Protein AF-A0A931S0C0-F1 (afdb_monomer)

Structure (mmCIF, N/CA/C/O backbone):
data_AF-A0A931S0C0-F1
#
_entry.id   AF-A0A931S0C0-F1
#
loop_
_atom_site.group_PDB
_atom_site.id
_atom_site.type_symbol
_atom_site.label_atom_id
_atom_site.label_alt_id
_atom_site.label_comp_id
_atom_site.label_asym_id
_atom_site.label_entity_id
_atom_site.label_seq_id
_atom_site.pdbx_PDB_ins_code
_atom_site.Cartn_x
_atom_site.Cartn_y
_atom_site.Cartn_z
_atom_site.occupancy
_atom_site.B_iso_or_equiv
_atom_site.auth_seq_id
_atom_site.auth_comp_id
_atom_site.auth_asym_id
_atom_site.auth_atom_id
_atom_site.pdbx_PDB_model_num
ATOM 1 N N . MET A 1 1 ? 33.639 -24.887 36.359 1.00 35.62 1 MET A N 1
ATOM 2 C CA . MET A 1 1 ? 33.807 -24.209 35.054 1.00 35.62 1 MET A CA 1
ATOM 3 C C . MET A 1 1 ? 32.539 -24.428 34.249 1.00 35.62 1 MET A C 1
ATOM 5 O O . MET A 1 1 ? 32.405 -25.437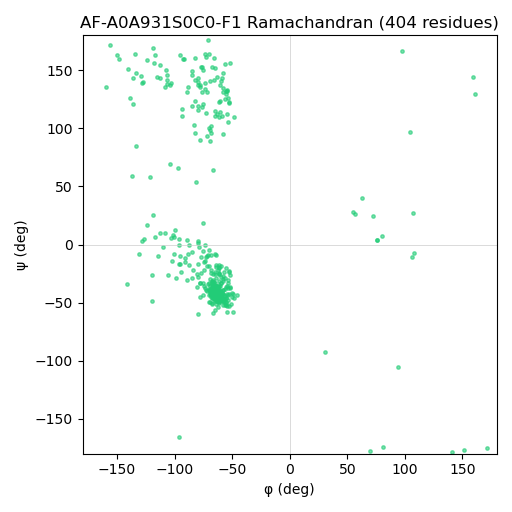 33.571 1.00 35.62 1 MET A O 1
ATOM 9 N N . THR A 1 2 ? 31.575 -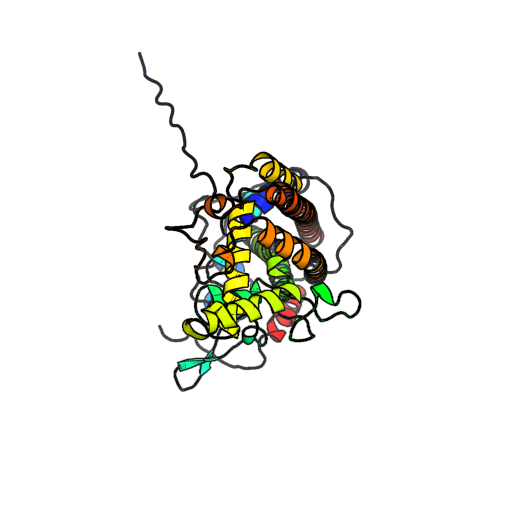23.529 34.414 1.00 29.53 2 THR A N 1
ATOM 10 C CA . THR A 1 2 ? 30.246 -23.613 33.800 1.00 29.53 2 THR A CA 1
ATOM 11 C C . THR A 1 2 ? 30.303 -22.817 32.501 1.00 29.53 2 THR A C 1
ATOM 13 O O . THR A 1 2 ? 30.518 -21.607 32.531 1.00 29.53 2 THR A O 1
ATOM 16 N N . LYS A 1 3 ? 30.229 -23.501 31.356 1.00 28.23 3 LYS A N 1
ATOM 17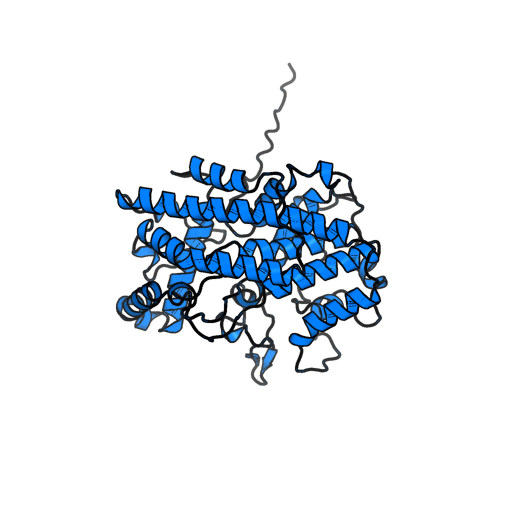 C CA . LYS A 1 3 ? 30.249 -22.856 30.040 1.00 28.23 3 LYS A CA 1
ATOM 18 C C . LYS A 1 3 ? 28.909 -22.152 29.823 1.00 28.23 3 LYS A C 1
ATOM 20 O O . LYS A 1 3 ? 27.882 -22.811 29.716 1.00 28.23 3 LYS A O 1
ATOM 25 N N . PHE A 1 4 ? 28.945 -20.824 29.770 1.00 30.34 4 PHE A N 1
ATOM 26 C CA . PHE A 1 4 ? 27.870 -19.999 29.227 1.00 30.34 4 PHE A CA 1
ATOM 27 C C . PHE A 1 4 ? 27.672 -20.377 27.755 1.00 30.34 4 PHE A C 1
ATOM 29 O O . PHE A 1 4 ? 28.566 -20.172 26.934 1.00 30.34 4 PHE A O 1
ATOM 36 N N . LEU A 1 5 ? 26.517 -20.957 27.431 1.00 26.45 5 LEU A N 1
ATOM 37 C CA . LEU A 1 5 ? 26.062 -21.094 26.056 1.00 26.45 5 LEU A CA 1
ATOM 38 C C . LEU A 1 5 ? 25.407 -19.759 25.685 1.00 26.45 5 LEU A C 1
ATOM 40 O O . LEU A 1 5 ? 24.312 -19.444 26.146 1.00 26.45 5 LEU A O 1
ATOM 44 N N . LEU A 1 6 ? 26.121 -18.938 24.918 1.00 25.45 6 LEU A N 1
ATOM 45 C CA . LEU A 1 6 ? 25.564 -17.737 24.311 1.00 25.45 6 LEU A CA 1
ATOM 46 C C . LEU A 1 6 ? 24.586 -18.207 23.222 1.00 25.45 6 LEU A C 1
ATOM 48 O O . LEU A 1 6 ? 25.008 -18.629 22.147 1.00 25.45 6 LEU A O 1
ATOM 52 N N . ILE A 1 7 ? 23.286 -18.200 23.519 1.00 26.19 7 ILE A N 1
ATOM 53 C CA . ILE A 1 7 ? 22.248 -18.364 22.500 1.00 26.19 7 ILE A CA 1
ATOM 54 C C . ILE A 1 7 ? 22.234 -17.060 21.701 1.00 26.19 7 ILE A C 1
ATOM 56 O O . ILE A 1 7 ? 21.612 -16.074 22.088 1.00 26.19 7 ILE A O 1
ATOM 60 N N . LEU A 1 8 ? 22.991 -17.040 20.607 1.00 23.94 8 LEU A N 1
ATOM 61 C CA . LEU A 1 8 ? 22.826 -16.060 19.544 1.00 23.94 8 LEU A CA 1
ATOM 62 C C . LEU A 1 8 ? 21.496 -16.386 18.858 1.00 23.94 8 LEU A C 1
ATOM 64 O O . LEU A 1 8 ? 21.416 -17.305 18.044 1.00 23.94 8 LEU A O 1
ATOM 68 N N . LEU A 1 9 ? 20.445 -15.660 19.241 1.00 25.17 9 LEU A N 1
ATOM 69 C CA . LEU A 1 9 ? 19.211 -15.546 18.469 1.00 25.17 9 LEU A CA 1
ATOM 70 C C . LEU A 1 9 ? 19.584 -14.985 17.092 1.00 25.17 9 LEU A C 1
ATOM 72 O O . LEU A 1 9 ? 19.753 -13.779 16.916 1.00 25.17 9 LEU A O 1
ATOM 76 N N . LEU A 1 10 ? 19.781 -15.880 16.128 1.00 23.34 10 LEU A N 1
ATOM 77 C CA . LEU A 1 10 ? 19.799 -15.536 14.717 1.00 23.34 10 LEU A CA 1
ATOM 78 C C . LEU A 1 10 ? 18.370 -15.130 14.356 1.00 23.34 10 LEU A C 1
ATOM 80 O O . LEU A 1 10 ? 17.521 -15.982 14.111 1.00 23.34 10 LEU A O 1
ATOM 84 N N . PHE A 1 11 ? 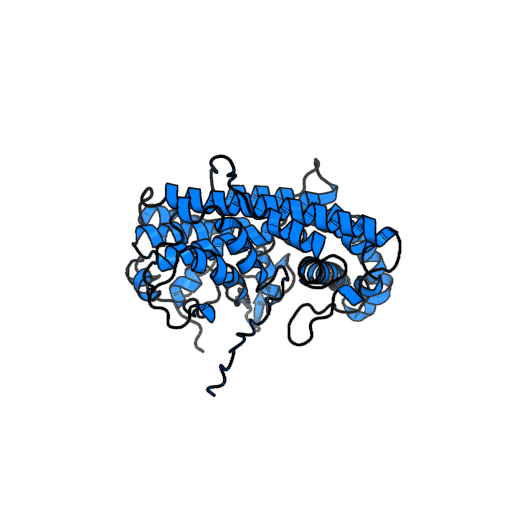18.097 -13.826 14.374 1.00 25.44 11 PHE A N 1
ATOM 85 C CA . PHE A 1 11 ? 16.951 -13.281 13.657 1.00 25.44 11 PHE A CA 1
ATOM 86 C C . PHE A 1 11 ? 17.060 -13.737 12.192 1.00 25.44 11 PHE A C 1
ATOM 88 O O . PHE A 1 11 ? 18.146 -13.596 11.612 1.00 25.44 11 PHE A O 1
ATOM 95 N N . PRO A 1 12 ? 15.997 -14.265 11.561 1.00 26.48 12 PRO A N 1
ATOM 96 C CA . PRO A 1 12 ? 15.946 -14.244 10.111 1.00 26.48 12 PRO A CA 1
ATOM 97 C C . PRO A 1 12 ? 15.969 -12.762 9.733 1.00 26.48 12 PRO A C 1
ATOM 99 O O . PRO A 1 12 ? 15.077 -11.995 10.085 1.00 26.48 12 PRO A O 1
ATOM 102 N N . PHE A 1 13 ? 17.084 -12.326 9.156 1.00 27.44 13 PHE A N 1
ATOM 103 C CA . PHE A 1 13 ? 17.272 -10.953 8.718 1.00 27.44 13 PHE A CA 1
ATOM 104 C C . PHE A 1 13 ? 16.175 -10.645 7.697 1.00 27.44 13 PHE A C 1
ATOM 106 O O . PHE A 1 13 ? 16.174 -11.225 6.615 1.00 27.44 13 PHE A O 1
ATOM 113 N N . SER A 1 14 ? 15.237 -9.781 8.082 1.00 28.62 14 SER A N 1
ATOM 114 C CA . SER A 1 14 ? 14.117 -9.327 7.265 1.00 28.62 14 SER A CA 1
ATOM 115 C C . SER A 1 14 ? 14.650 -8.772 5.946 1.00 28.62 14 SER A C 1
ATOM 117 O O . SER A 1 14 ? 15.389 -7.783 5.923 1.00 28.62 14 SER A O 1
ATOM 119 N N . LEU A 1 15 ? 14.330 -9.492 4.872 1.00 28.77 15 LEU A N 1
ATOM 120 C CA . LEU A 1 15 ? 14.613 -9.141 3.491 1.00 28.77 15 LEU A CA 1
ATOM 121 C C . LEU A 1 15 ? 13.807 -7.890 3.205 1.00 28.77 15 LEU A C 1
ATOM 123 O O . LEU A 1 15 ? 12.586 -7.940 3.213 1.00 28.77 15 LEU A O 1
ATOM 127 N N . PHE A 1 16 ? 14.463 -6.757 3.028 1.00 31.17 16 PHE A N 1
ATOM 128 C CA . PHE A 1 16 ? 13.715 -5.611 2.572 1.00 31.17 16 PHE A CA 1
ATOM 129 C C . PHE A 1 16 ? 13.381 -5.922 1.083 1.00 31.17 16 PHE A C 1
ATOM 131 O O . PHE A 1 16 ? 14.263 -6.319 0.310 1.00 31.17 16 PHE A O 1
ATOM 138 N N . ALA A 1 17 ? 12.126 -5.758 0.687 1.00 35.88 17 ALA A N 1
ATOM 139 C CA . ALA A 1 17 ? 11.567 -5.635 -0.671 1.00 35.88 17 ALA A CA 1
ATOM 140 C C . ALA A 1 17 ? 10.225 -4.960 -0.459 1.00 35.88 17 ALA A C 1
ATOM 142 O O . ALA A 1 17 ? 9.589 -5.313 0.520 1.00 35.88 17 ALA A O 1
ATOM 143 N N . TRP A 1 18 ? 9.836 -3.957 -1.261 1.00 52.44 18 TRP A N 1
ATOM 144 C CA . TRP A 1 18 ? 8.561 -3.221 -1.119 1.00 52.44 18 TRP A CA 1
ATOM 145 C C . TRP A 1 18 ? 7.392 -4.178 -1.430 1.00 52.44 18 TRP A C 1
ATOM 147 O O . TRP A 1 18 ? 6.730 -4.087 -2.449 1.00 52.44 18 TRP A O 1
ATOM 157 N N . ASN A 1 19 ? 7.291 -5.177 -0.574 1.00 54.50 19 ASN A N 1
ATOM 158 C CA . ASN A 1 19 ? 6.611 -6.452 -0.538 1.00 54.50 19 ASN A CA 1
ATOM 159 C C . ASN A 1 19 ? 6.463 -6.783 0.964 1.00 54.50 19 ASN A C 1
ATOM 161 O O . ASN A 1 19 ? 7.042 -6.095 1.813 1.00 54.50 19 ASN A O 1
ATOM 165 N N . GLY A 1 20 ? 5.717 -7.835 1.304 1.00 48.81 20 GLY A N 1
ATOM 166 C CA . GLY A 1 20 ? 5.918 -8.644 2.517 1.00 48.81 20 GLY A CA 1
ATOM 167 C C . GLY A 1 20 ? 6.485 -7.933 3.756 1.00 48.81 20 GLY A C 1
ATOM 168 O O . GLY A 1 20 ? 5.789 -7.387 4.615 1.00 48.81 20 GLY A O 1
ATOM 169 N N . SER A 1 21 ? 7.808 -7.993 3.856 1.00 50.16 21 SER A N 1
ATOM 170 C CA . SER A 1 21 ? 8.606 -7.565 5.001 1.00 50.16 21 SER A CA 1
ATOM 171 C C . SER A 1 21 ? 8.851 -6.050 5.098 1.00 50.16 21 SER A C 1
ATOM 173 O O . SER A 1 21 ? 9.171 -5.572 6.191 1.00 50.16 21 SER A O 1
ATOM 175 N N . ASP A 1 22 ? 8.656 -5.265 4.031 1.00 65.75 22 ASP A N 1
ATOM 176 C CA . ASP A 1 22 ? 8.859 -3.804 4.058 1.00 65.75 22 ASP A CA 1
ATOM 177 C C . ASP A 1 22 ? 7.691 -3.049 4.663 1.00 65.75 22 ASP A C 1
ATOM 179 O O . ASP A 1 22 ? 7.919 -2.080 5.390 1.00 65.75 22 ASP A O 1
ATOM 183 N N . HIS A 1 23 ? 6.454 -3.491 4.426 1.00 81.50 23 HIS A N 1
ATOM 184 C CA . HIS A 1 23 ? 5.272 -2.867 5.032 1.00 81.50 23 HIS A CA 1
ATOM 185 C C . HIS A 1 23 ? 5.418 -2.797 6.561 1.00 81.50 23 HIS A C 1
ATOM 187 O O . HIS A 1 23 ? 5.125 -1.769 7.192 1.00 81.50 23 HIS A O 1
ATOM 193 N N . GLN A 1 24 ? 6.009 -3.848 7.140 1.00 84.25 24 GLN A N 1
ATOM 194 C CA . GLN A 1 24 ? 6.306 -3.939 8.564 1.00 84.25 24 GLN A CA 1
ATOM 195 C C . GLN A 1 24 ? 7.367 -2.936 9.025 1.00 84.25 24 GLN A C 1
ATOM 197 O O . GLN A 1 24 ? 7.191 -2.243 10.038 1.00 84.25 24 GLN A O 1
ATOM 202 N N . LEU A 1 25 ? 8.467 -2.823 8.280 1.00 85.06 25 LEU A N 1
ATOM 203 C CA . LEU A 1 25 ? 9.576 -1.928 8.610 1.00 85.06 25 LEU A CA 1
ATOM 204 C C . LEU A 1 25 ? 9.195 -0.459 8.421 1.00 85.06 25 LEU A C 1
ATOM 206 O O . LEU A 1 25 ? 9.535 0.371 9.270 1.00 85.06 25 LEU A O 1
ATOM 210 N N . ILE A 1 26 ? 8.425 -0.150 7.375 1.00 89.69 26 ILE A N 1
ATOM 211 C CA . ILE A 1 26 ? 7.898 1.187 7.108 1.00 89.69 26 ILE A CA 1
ATOM 212 C C . ILE A 1 26 ? 7.088 1.680 8.309 1.00 89.69 26 ILE A C 1
ATOM 214 O O . ILE A 1 26 ? 7.378 2.753 8.847 1.00 89.69 26 ILE A O 1
ATOM 218 N N . GLY A 1 27 ? 6.131 0.876 8.787 1.00 90.94 27 GLY A N 1
ATOM 219 C CA . GLY A 1 27 ? 5.322 1.247 9.947 1.00 90.94 27 GLY A CA 1
ATOM 220 C C . GLY A 1 27 ? 6.128 1.402 11.226 1.00 90.94 27 GLY A C 1
ATOM 221 O O . GLY A 1 27 ? 5.924 2.362 11.971 1.00 90.94 27 GLY A O 1
ATOM 222 N N . LYS A 1 28 ? 7.101 0.517 11.453 1.00 92.38 28 LYS A N 1
ATOM 223 C CA . LYS A 1 28 ? 7.958 0.588 12.637 1.00 92.38 28 LYS A CA 1
ATOM 224 C C . LYS A 1 28 ? 8.783 1.877 12.666 1.00 92.38 28 LYS A C 1
ATOM 226 O O . LYS A 1 28 ? 8.699 2.627 13.636 1.00 92.38 28 LYS A O 1
ATOM 231 N N . HIS A 1 29 ? 9.535 2.176 11.604 1.00 94.00 29 HIS A N 1
ATOM 232 C CA . HIS A 1 29 ? 10.368 3.385 11.545 1.00 94.00 29 HIS A CA 1
ATOM 233 C C . HIS A 1 29 ? 9.533 4.672 11.553 1.00 94.00 29 HIS A C 1
ATOM 235 O O . HIS A 1 29 ? 9.901 5.646 12.212 1.00 94.00 29 HIS A O 1
ATOM 241 N N . ALA A 1 30 ? 8.380 4.682 10.879 1.00 95.25 30 ALA A N 1
ATOM 242 C CA . ALA A 1 30 ? 7.508 5.851 10.847 1.00 95.25 30 ALA A CA 1
ATOM 243 C C . ALA A 1 30 ? 6.960 6.238 12.231 1.00 95.25 30 ALA A C 1
ATOM 245 O O . ALA A 1 30 ? 6.787 7.432 12.511 1.00 95.25 30 ALA A O 1
ATOM 246 N N . LEU A 1 31 ? 6.673 5.242 13.079 1.00 96.50 31 LEU A N 1
ATOM 247 C CA . LEU A 1 31 ? 5.912 5.417 14.318 1.00 96.50 31 LEU A CA 1
ATOM 248 C C . LEU A 1 31 ? 6.752 5.352 15.595 1.00 96.50 31 LEU A C 1
ATOM 250 O O . LEU A 1 31 ? 6.366 5.985 16.581 1.00 96.50 31 LEU A O 1
ATOM 254 N N . GLU A 1 32 ? 7.896 4.660 15.604 1.00 95.50 32 GLU A N 1
ATOM 255 C CA . GLU A 1 32 ? 8.750 4.558 16.799 1.00 95.50 32 GLU A CA 1
ATOM 256 C C . GLU A 1 32 ? 9.104 5.941 17.393 1.00 95.50 32 GLU A C 1
ATOM 258 O O . GLU A 1 32 ? 8.940 6.120 18.605 1.00 95.50 32 GLU A O 1
ATOM 263 N N . PRO A 1 33 ? 9.455 6.980 16.597 1.00 95.75 33 PRO A N 1
ATOM 264 C CA . PRO A 1 33 ? 9.778 8.307 17.133 1.00 95.75 33 PRO A CA 1
ATOM 265 C C . PRO A 1 33 ? 8.619 9.036 17.833 1.00 95.75 33 PRO A C 1
ATOM 267 O O . PRO A 1 33 ? 8.864 9.999 18.569 1.00 95.75 33 PRO A O 1
ATOM 270 N N . VAL A 1 34 ? 7.369 8.618 17.594 1.00 95.19 34 VAL A N 1
ATOM 271 C CA . VAL A 1 34 ? 6.144 9.208 18.169 1.00 95.19 34 VAL A CA 1
ATOM 272 C C . VAL A 1 34 ? 5.363 8.235 19.058 1.00 95.19 34 VAL A C 1
ATOM 274 O O . VAL A 1 34 ? 4.287 8.579 19.551 1.00 95.19 34 VAL A O 1
ATOM 277 N N . LYS A 1 35 ? 5.917 7.048 19.327 1.00 96.31 35 LYS A N 1
ATOM 278 C CA . LYS A 1 35 ? 5.293 5.979 20.118 1.00 96.31 35 LYS A CA 1
ATOM 279 C C . LYS A 1 35 ? 4.752 6.458 21.462 1.00 96.31 35 LYS A C 1
ATOM 281 O O . LYS A 1 35 ? 3.626 6.125 21.819 1.00 96.31 35 LYS A O 1
ATOM 286 N N . SER A 1 36 ? 5.521 7.259 22.201 1.00 95.38 36 SER A N 1
ATOM 287 C CA . SER A 1 36 ? 5.087 7.808 23.493 1.00 95.38 36 SER A CA 1
ATOM 288 C C . SER A 1 36 ? 3.980 8.850 23.343 1.00 95.38 36 SER A C 1
ATOM 290 O O . SER A 1 36 ? 3.041 8.857 24.133 1.00 95.38 36 SER A O 1
ATOM 292 N N . ASN A 1 37 ? 4.058 9.704 22.319 1.00 94.06 37 ASN A N 1
ATOM 293 C CA . ASN A 1 37 ? 3.099 10.790 22.090 1.00 94.06 37 ASN A CA 1
ATOM 294 C C . ASN A 1 37 ? 1.693 10.253 21.805 1.00 94.06 37 ASN A C 1
ATOM 296 O O . ASN A 1 37 ? 0.706 10.844 22.232 1.00 94.06 37 ASN A O 1
ATOM 300 N N . PHE A 1 38 ? 1.620 9.125 21.100 1.00 94.88 38 PHE A N 1
ATOM 301 C CA . PHE A 1 38 ? 0.375 8.458 20.727 1.00 94.88 38 PHE A CA 1
ATOM 302 C C . PHE A 1 38 ? 0.044 7.245 21.597 1.00 94.88 38 PHE A C 1
ATOM 304 O O . PHE A 1 38 ? -0.900 6.524 21.296 1.00 94.88 38 PHE A O 1
ATOM 311 N N . GLN A 1 39 ? 0.803 7.018 22.675 1.00 96.38 39 GLN A N 1
ATOM 312 C CA . GLN A 1 39 ? 0.613 5.888 23.592 1.00 96.38 39 GLN A CA 1
ATOM 313 C C . GLN A 1 39 ? 0.627 4.513 22.893 1.00 96.38 39 GLN A C 1
ATOM 315 O O . GLN A 1 39 ? 0.072 3.542 23.399 1.00 96.38 39 GLN A O 1
ATOM 320 N N . LEU A 1 40 ? 1.333 4.389 21.765 1.00 97.75 40 LEU A N 1
ATOM 321 C CA . LEU A 1 40 ? 1.370 3.164 20.953 1.00 97.75 40 LEU A CA 1
ATOM 322 C C . LEU A 1 40 ? 2.132 2.009 21.619 1.00 97.75 40 LEU A C 1
ATOM 324 O O . LEU A 1 40 ? 2.199 0.917 21.066 1.00 97.75 40 LEU A O 1
ATOM 328 N N . GLY A 1 41 ? 2.747 2.255 22.779 1.00 97.38 41 GLY A N 1
ATOM 329 C CA . GLY A 1 41 ? 3.402 1.243 23.605 1.00 97.38 41 GLY A CA 1
ATOM 330 C C . GLY A 1 41 ? 2.536 0.688 24.737 1.00 97.38 41 GLY A C 1
ATOM 331 O O . GLY A 1 41 ? 3.035 -0.143 25.489 1.00 97.38 41 GLY A O 1
ATOM 332 N N . ILE A 1 42 ? 1.290 1.151 24.901 1.00 97.38 42 ILE A N 1
ATOM 333 C CA . ILE A 1 42 ? 0.374 0.629 25.924 1.00 97.38 42 ILE A CA 1
ATOM 334 C C . ILE A 1 42 ? -0.332 -0.610 25.357 1.00 97.38 42 ILE A C 1
ATOM 336 O O . ILE A 1 42 ? -1.016 -0.477 24.343 1.00 97.38 42 ILE A O 1
ATOM 340 N N . PRO A 1 43 ? -0.175 -1.803 25.963 1.00 98.06 43 PRO A N 1
ATOM 341 C CA . PRO A 1 43 ? -0.783 -3.018 25.436 1.00 98.06 43 PRO A CA 1
ATOM 342 C C . PRO A 1 43 ? -2.314 -2.969 25.430 1.00 98.06 43 PRO A C 1
ATOM 344 O O . PRO A 1 43 ? -2.936 -2.463 26.365 1.00 98.06 43 PRO A O 1
ATOM 347 N N . VAL A 1 44 ? -2.904 -3.565 24.399 1.00 98.06 44 VAL A N 1
ATOM 348 C CA . VAL A 1 44 ? -4.334 -3.865 24.280 1.00 98.06 44 VAL A CA 1
ATOM 349 C C . VAL A 1 44 ? -4.541 -5.379 24.310 1.00 98.06 44 VAL A C 1
ATOM 351 O O . VAL A 1 44 ? -3.631 -6.142 23.982 1.00 98.06 44 VAL A O 1
ATOM 354 N N . GLN A 1 45 ? -5.728 -5.815 24.727 1.00 98.19 45 GLN A N 1
ATOM 355 C CA . GLN A 1 45 ? -6.094 -7.232 24.736 1.00 98.19 45 GLN A CA 1
ATOM 356 C C . GLN A 1 45 ? -6.354 -7.723 23.315 1.00 98.19 45 GLN A C 1
ATOM 358 O O . GLN A 1 45 ? -7.071 -7.062 22.566 1.00 98.19 45 GLN A O 1
ATOM 363 N N . VAL A 1 46 ? -5.801 -8.881 22.963 1.00 97.94 46 VAL A N 1
ATOM 364 C CA . VAL A 1 46 ? -6.113 -9.569 21.708 1.00 97.94 46 VAL A CA 1
ATOM 365 C C . VAL A 1 46 ? -7.489 -10.213 21.852 1.00 97.94 46 VAL A C 1
ATOM 367 O O . VAL A 1 46 ? -7.709 -11.034 22.742 1.00 97.94 46 VAL A O 1
ATOM 370 N N . THR A 1 47 ? -8.430 -9.832 20.989 1.00 96.75 47 THR A N 1
ATOM 371 C CA . THR A 1 47 ? -9.794 -10.376 20.969 1.00 96.75 47 THR A CA 1
ATOM 372 C C . THR A 1 47 ? -10.049 -11.142 19.668 1.00 96.75 47 THR A C 1
ATOM 374 O O . THR A 1 47 ? -9.560 -10.729 18.614 1.00 96.75 47 THR A O 1
ATOM 377 N N . PRO A 1 48 ? -10.816 -12.251 19.700 1.00 95.75 48 PRO A N 1
ATOM 378 C CA . PRO A 1 48 ? -11.214 -12.941 18.472 1.00 95.75 48 PRO A CA 1
ATOM 379 C C . PRO A 1 48 ? -12.122 -12.036 17.631 1.00 95.75 48 PRO A C 1
ATOM 381 O O . PRO A 1 48 ? -12.867 -11.230 18.200 1.00 95.75 48 PRO A O 1
ATOM 384 N N . LEU A 1 49 ? -12.138 -12.186 16.303 1.00 95.31 49 LEU A N 1
ATOM 385 C CA . LEU A 1 49 ? -12.989 -11.343 15.440 1.00 95.31 49 LEU A CA 1
ATOM 386 C C . LEU A 1 49 ? -14.463 -11.490 15.803 1.00 95.31 49 LEU A C 1
ATOM 388 O O . LEU A 1 49 ? -15.209 -10.514 15.789 1.00 95.31 49 LEU A O 1
ATOM 392 N N . SER A 1 50 ? -14.877 -12.682 16.238 1.00 94.44 50 SER A N 1
ATOM 393 C CA . SER A 1 50 ? -16.237 -12.924 16.734 1.00 94.44 50 SER A CA 1
ATOM 394 C C . SER A 1 50 ? -16.696 -11.964 17.847 1.00 94.44 50 SER A C 1
ATOM 396 O O . SER A 1 50 ? -17.903 -11.787 18.021 1.00 94.44 50 SER A O 1
ATOM 398 N N . ALA A 1 51 ? -15.787 -11.336 18.605 1.00 95.19 51 ALA A N 1
ATOM 399 C CA . ALA A 1 51 ? -16.132 -10.301 19.582 1.00 95.19 51 ALA A CA 1
ATOM 400 C C . ALA A 1 51 ? -16.644 -9.016 18.904 1.00 95.19 51 ALA A C 1
ATOM 402 O O . ALA A 1 51 ? -17.648 -8.450 19.344 1.00 95.19 51 ALA A O 1
ATOM 403 N N . LEU A 1 52 ? -16.021 -8.627 17.787 1.00 95.94 52 LEU A N 1
ATOM 404 C CA . LEU A 1 52 ? -16.463 -7.535 16.922 1.00 95.94 52 LEU A CA 1
ATOM 405 C C . LEU A 1 52 ? -17.751 -7.890 16.176 1.00 95.94 52 LEU A C 1
ATOM 407 O O . LEU A 1 52 ? -18.705 -7.117 16.218 1.00 95.94 52 LEU A O 1
ATOM 411 N N . LEU A 1 53 ? -17.809 -9.060 15.530 1.00 94.31 53 LEU A N 1
ATOM 412 C CA . LEU A 1 53 ? -18.938 -9.422 14.656 1.00 94.31 53 LEU A CA 1
ATOM 413 C C . LEU A 1 53 ? -20.276 -9.457 15.402 1.00 94.31 53 LEU A C 1
ATOM 415 O O . LEU A 1 53 ? -21.292 -9.020 14.873 1.00 94.31 53 LEU A O 1
ATOM 419 N N . LYS A 1 54 ? -20.277 -9.885 16.672 1.00 94.38 54 LYS A N 1
ATOM 420 C CA . LYS A 1 54 ? -21.474 -9.881 17.539 1.00 94.38 54 LYS A CA 1
ATOM 421 C C . LYS A 1 54 ? -22.056 -8.487 17.790 1.00 94.38 54 LYS A C 1
ATOM 423 O O . LYS A 1 54 ? -23.185 -8.387 18.264 1.00 94.38 54 LYS A O 1
ATOM 428 N N . LYS A 1 55 ? -21.280 -7.431 17.540 1.00 94.31 55 LYS A N 1
ATOM 429 C CA . LYS A 1 55 ? -21.669 -6.029 17.734 1.00 94.31 55 LYS A CA 1
ATOM 430 C C . LYS A 1 55 ? -22.083 -5.345 16.427 1.00 94.31 55 LYS A C 1
ATOM 432 O O . LYS A 1 55 ? -22.564 -4.215 16.473 1.00 94.31 55 LYS A O 1
ATOM 437 N N . LEU A 1 56 ? -21.896 -6.003 15.281 1.00 90.12 56 LEU A N 1
ATOM 438 C CA . LEU A 1 56 ? -22.327 -5.506 13.976 1.00 90.12 56 LEU A CA 1
ATOM 439 C C . LEU A 1 56 ? -23.819 -5.804 13.731 1.00 90.12 56 LEU A C 1
ATOM 441 O O . LEU A 1 56 ? -24.393 -6.677 14.390 1.00 90.12 56 LEU A O 1
ATOM 445 N N . PRO A 1 57 ? -24.478 -5.088 12.799 1.00 83.19 57 PRO A N 1
ATOM 446 C CA . PRO A 1 57 ? -25.862 -5.367 12.428 1.00 83.19 57 PRO A CA 1
ATOM 447 C C . PRO A 1 57 ? -26.086 -6.811 11.962 1.00 83.19 57 PRO A C 1
ATOM 449 O O . PRO A 1 57 ? -25.189 -7.471 11.432 1.00 83.19 57 PRO A O 1
ATOM 452 N N . ALA A 1 58 ? -27.329 -7.281 12.105 1.00 70.00 58 ALA A N 1
ATOM 453 C CA . ALA A 1 58 ? -27.749 -8.571 11.567 1.00 70.00 58 ALA A CA 1
ATOM 454 C C . ALA A 1 58 ? -27.473 -8.639 10.050 1.00 70.00 58 ALA A C 1
ATOM 456 O O . ALA A 1 58 ? -27.809 -7.706 9.324 1.00 70.00 58 ALA A O 1
ATOM 457 N N . GLY A 1 59 ? -26.856 -9.735 9.591 1.00 70.31 59 GLY A N 1
ATOM 458 C CA . GLY A 1 59 ? -26.433 -9.934 8.194 1.00 70.31 59 GLY A CA 1
ATOM 459 C C . GLY A 1 59 ? -24.922 -9.832 7.944 1.00 70.31 59 GLY A C 1
ATOM 460 O O . GLY A 1 59 ? -24.479 -10.223 6.874 1.00 70.31 59 GLY A O 1
ATOM 461 N N . ILE A 1 60 ? -24.130 -9.373 8.925 1.00 81.00 60 ILE A N 1
ATOM 462 C CA . ILE A 1 60 ? -22.646 -9.321 8.882 1.00 81.00 60 ILE A CA 1
ATOM 463 C C . ILE A 1 60 ? -22.040 -10.087 10.086 1.00 81.00 60 ILE A C 1
ATOM 465 O O . ILE A 1 60 ? -20.898 -9.892 10.489 1.00 81.00 60 ILE A O 1
ATOM 469 N N . GLY A 1 61 ? -22.849 -10.928 10.738 1.00 78.44 61 GLY A N 1
ATOM 470 C CA . GLY A 1 61 ? -22.554 -11.496 12.060 1.00 78.44 61 GLY A CA 1
ATOM 471 C C . GLY A 1 61 ? -21.569 -12.670 12.077 1.00 78.44 61 GLY A C 1
ATOM 472 O O . GLY A 1 61 ? -21.249 -13.167 13.157 1.00 78.44 61 GLY A O 1
ATOM 473 N N . ASP A 1 62 ? -21.098 -13.117 10.914 1.00 87.62 62 ASP A N 1
ATOM 474 C CA . ASP A 1 62 ? -20.090 -14.166 10.765 1.00 87.62 62 ASP A CA 1
ATOM 475 C C . ASP A 1 62 ? -19.020 -13.775 9.739 1.00 87.62 62 ASP A C 1
ATOM 477 O O . ASP A 1 62 ? -19.184 -12.825 8.972 1.00 87.62 62 ASP A O 1
ATOM 481 N N . ILE A 1 63 ? -17.902 -14.505 9.772 1.00 89.62 63 ILE A N 1
ATOM 482 C CA . ILE A 1 63 ? -16.689 -14.191 9.009 1.00 89.62 63 ILE A CA 1
ATOM 483 C C . ILE A 1 63 ? -16.971 -14.176 7.507 1.00 89.62 63 ILE A C 1
ATOM 485 O O . ILE A 1 63 ? -16.498 -13.280 6.816 1.00 89.62 63 ILE A O 1
ATOM 489 N N . TRP A 1 64 ? -17.778 -15.113 7.000 1.00 90.50 64 TRP A N 1
ATOM 490 C CA . TRP A 1 64 ? -18.067 -15.191 5.570 1.00 90.50 64 TRP A CA 1
ATOM 491 C C . TRP A 1 64 ? -18.831 -13.950 5.101 1.00 90.50 64 TRP A C 1
ATOM 493 O O . TRP A 1 64 ? -18.425 -13.299 4.137 1.00 90.50 64 TRP A O 1
ATOM 503 N N . HIS A 1 65 ? -19.897 -13.576 5.816 1.00 89.88 65 HIS A N 1
ATOM 504 C CA . HIS A 1 65 ? -20.674 -12.383 5.479 1.00 89.88 65 HIS A CA 1
ATOM 505 C C . HIS A 1 65 ? -19.869 -11.096 5.674 1.00 89.88 65 HIS A C 1
ATOM 507 O O . HIS A 1 65 ? -20.017 -10.166 4.886 1.00 89.88 65 HIS A O 1
ATOM 513 N N . PHE A 1 66 ? -18.995 -11.042 6.681 1.00 92.88 66 PHE A N 1
ATOM 514 C CA . PHE A 1 66 ? -18.093 -9.914 6.901 1.00 92.88 66 PHE A CA 1
ATOM 515 C C . PHE A 1 66 ? -17.080 -9.752 5.762 1.00 92.88 66 PHE A C 1
ATOM 517 O O . PHE A 1 66 ? -16.946 -8.655 5.220 1.00 92.88 66 PHE A O 1
ATOM 524 N N . SER A 1 67 ? -16.427 -10.836 5.339 1.00 93.31 67 SER A N 1
ATOM 525 C CA . SER A 1 67 ? -15.500 -10.828 4.204 1.00 93.31 67 SER A CA 1
ATOM 526 C C . SER A 1 67 ? -16.204 -10.455 2.898 1.00 93.31 67 SER A C 1
ATOM 528 O O . SER A 1 67 ? -15.737 -9.578 2.169 1.00 93.31 67 SER A O 1
ATOM 530 N N . ASN A 1 68 ? -17.380 -11.032 2.634 1.00 89.88 68 ASN A N 1
ATOM 531 C CA . ASN A 1 68 ? -18.166 -10.680 1.453 1.00 89.88 68 ASN A CA 1
ATOM 532 C C . 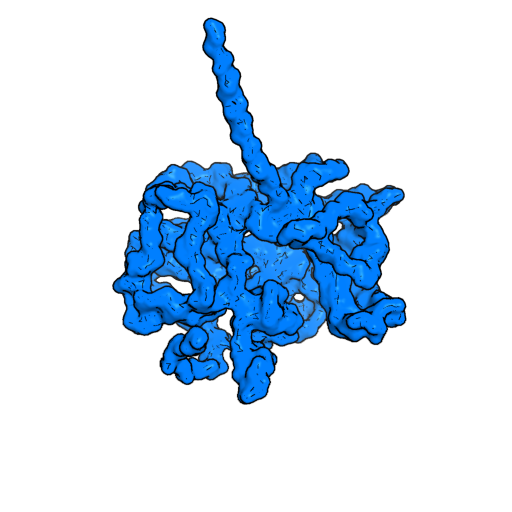ASN A 1 68 ? -18.634 -9.213 1.485 1.00 89.88 68 ASN A C 1
ATOM 534 O O . ASN A 1 68 ? -18.561 -8.533 0.464 1.00 89.88 68 ASN A O 1
ATOM 538 N N . TRP A 1 69 ? -19.053 -8.698 2.648 1.00 91.75 69 TRP A N 1
ATOM 539 C CA . TRP A 1 69 ? -19.415 -7.287 2.823 1.00 91.75 69 TRP A CA 1
ATOM 540 C C . TRP A 1 69 ? -18.240 -6.351 2.516 1.00 91.75 69 TRP A C 1
ATOM 542 O O . TRP A 1 69 ? -18.426 -5.352 1.829 1.00 91.75 69 TRP A O 1
ATOM 552 N N . LEU A 1 70 ? -17.022 -6.700 2.944 1.00 93.69 70 LEU A N 1
ATOM 553 C CA . LEU A 1 70 ? -15.801 -5.938 2.650 1.00 93.69 70 LEU A CA 1
ATOM 554 C C . LEU A 1 70 ? -15.277 -6.109 1.213 1.00 93.69 70 LEU A C 1
ATOM 556 O O . LEU A 1 70 ? -14.304 -5.442 0.836 1.00 93.69 70 LEU A O 1
ATOM 560 N N . GLY A 1 71 ? -15.881 -6.999 0.421 1.00 92.75 71 GLY A N 1
ATOM 561 C CA . GLY A 1 71 ? -15.427 -7.318 -0.929 1.00 92.75 71 GLY A CA 1
ATOM 562 C C . GLY A 1 71 ? -14.026 -7.930 -0.954 1.00 92.75 71 GLY A C 1
ATOM 563 O O . GLY A 1 71 ? -13.226 -7.542 -1.810 1.00 92.75 71 GLY A O 1
ATOM 564 N N . ILE A 1 72 ? -13.733 -8.814 0.006 1.00 94.62 72 ILE A N 1
ATOM 565 C CA . ILE A 1 72 ? -12.506 -9.620 0.097 1.00 94.62 72 ILE A CA 1
ATOM 566 C C . ILE A 1 72 ? -12.832 -11.114 -0.010 1.00 94.62 72 ILE A C 1
ATOM 568 O O . ILE A 1 72 ? -13.987 -11.510 0.162 1.00 94.62 72 ILE A O 1
ATOM 572 N N . ASP A 1 73 ? -11.825 -11.941 -0.286 1.00 93.25 73 ASP A N 1
ATOM 573 C CA . ASP A 1 73 ? -11.979 -13.386 -0.438 1.00 93.25 73 ASP A CA 1
ATOM 574 C C . ASP A 1 73 ? -12.410 -14.023 0.901 1.00 93.25 73 ASP A C 1
ATOM 576 O O . ASP A 1 73 ? -11.653 -13.990 1.877 1.00 93.25 73 ASP A O 1
ATOM 580 N N . PRO A 1 74 ? -13.621 -14.610 0.988 1.00 89.88 74 PRO A N 1
ATOM 581 C CA . PRO A 1 74 ? -14.096 -15.251 2.209 1.00 89.88 74 PRO A CA 1
ATOM 582 C C . PRO A 1 74 ? -13.374 -16.568 2.532 1.00 89.88 74 PRO A C 1
ATOM 584 O O . PRO A 1 74 ? -13.600 -17.122 3.607 1.00 89.88 74 PRO A O 1
ATOM 587 N N . GLY A 1 75 ? -12.549 -17.092 1.621 1.00 90.81 75 GLY A N 1
ATOM 588 C CA . GLY A 1 75 ? -11.691 -18.252 1.852 1.00 90.81 75 GLY A CA 1
ATOM 589 C C . GLY A 1 75 ? -10.433 -17.946 2.669 1.00 90.81 75 GLY A C 1
ATOM 590 O O . GLY A 1 75 ? -9.763 -18.883 3.100 1.00 90.81 75 GLY A O 1
ATOM 591 N N . ILE A 1 76 ? -10.118 -16.667 2.895 1.00 91.94 76 ILE A N 1
ATOM 592 C CA . ILE A 1 76 ? -8.951 -16.239 3.669 1.00 91.94 76 ILE A CA 1
ATOM 593 C C . ILE A 1 76 ? -9.304 -16.112 5.152 1.00 91.94 76 ILE A C 1
ATOM 595 O O . ILE A 1 76 ? -10.291 -15.469 5.524 1.00 91.94 76 ILE A O 1
ATOM 599 N N . ASP A 1 77 ? -8.471 -16.704 6.010 1.00 91.00 77 ASP A N 1
ATOM 600 C CA . ASP A 1 77 ? -8.594 -16.570 7.460 1.00 91.00 77 ASP A CA 1
ATOM 601 C C . ASP A 1 77 ? -8.049 -15.216 7.928 1.00 91.00 77 ASP A C 1
ATOM 603 O O . ASP A 1 77 ? -6.886 -15.060 8.291 1.00 91.00 77 ASP A O 1
ATOM 607 N N . ILE A 1 78 ? -8.927 -14.217 7.961 1.00 91.50 78 ILE A N 1
ATOM 608 C CA . ILE A 1 78 ? -8.587 -12.874 8.440 1.00 91.50 78 ILE A CA 1
ATOM 609 C C . ILE A 1 78 ? -8.313 -12.810 9.954 1.00 91.50 78 ILE A C 1
ATOM 611 O O . ILE A 1 78 ? -7.887 -11.762 10.446 1.00 91.50 78 ILE A O 1
ATOM 615 N N . GLU A 1 79 ? -8.582 -13.879 10.716 1.00 91.44 79 GLU A N 1
ATOM 616 C CA . GLU A 1 79 ? -8.215 -13.963 12.132 1.00 91.44 79 GLU A CA 1
ATOM 617 C C . GLU A 1 79 ? -6.773 -14.429 12.331 1.00 91.44 79 GLU A C 1
ATOM 619 O O . GLU A 1 79 ? -6.198 -14.097 13.373 1.00 91.44 79 GLU A O 1
ATOM 624 N N . GLU A 1 80 ? -6.175 -15.112 11.346 1.00 92.06 80 GLU A N 1
ATOM 625 C CA . GLU A 1 80 ? -4.857 -15.731 11.474 1.00 92.06 80 GLU A CA 1
ATOM 626 C C . GLU A 1 80 ? -3.822 -14.706 11.976 1.00 92.06 80 GLU A C 1
ATOM 628 O O . GLU A 1 80 ? -3.672 -13.620 11.395 1.00 92.06 80 GLU A O 1
ATOM 633 N N . PRO A 1 81 ? -3.146 -14.981 13.109 1.00 91.31 81 PRO A N 1
ATOM 634 C CA . PRO A 1 81 ? -2.141 -14.080 13.630 1.00 91.31 81 PRO A CA 1
ATOM 635 C C . PRO A 1 81 ? -0.826 -14.256 12.877 1.00 91.31 81 PRO A C 1
ATOM 637 O O . PRO A 1 81 ? -0.391 -15.373 12.598 1.00 91.31 81 PRO A O 1
ATOM 640 N N . VAL A 1 82 ? -0.119 -13.148 12.666 1.00 90.06 82 VAL A N 1
ATOM 641 C CA . VAL A 1 82 ? 1.274 -13.195 12.203 1.00 90.06 82 VAL A CA 1
ATOM 642 C C . VAL A 1 82 ? 2.150 -13.992 13.187 1.00 90.06 82 VAL A C 1
ATOM 644 O O . VAL A 1 82 ? 1.906 -13.939 14.404 1.00 90.06 82 VAL A O 1
ATOM 647 N N . PRO A 1 83 ? 3.190 -14.707 12.712 1.00 90.62 83 PRO A N 1
ATOM 648 C CA . PRO A 1 83 ? 4.003 -15.594 13.548 1.00 90.62 83 PRO A CA 1
ATOM 649 C C . PRO A 1 83 ? 4.556 -14.940 14.824 1.00 90.62 83 PRO A C 1
ATOM 651 O O . PRO A 1 83 ? 4.602 -15.570 15.879 1.00 90.62 83 PRO A O 1
ATOM 654 N N . GLU A 1 84 ? 4.933 -13.663 14.762 1.00 91.81 84 GLU A N 1
ATOM 655 C CA . GLU A 1 84 ? 5.499 -12.891 15.874 1.00 91.81 84 GLU A CA 1
ATOM 656 C C . GLU A 1 84 ? 4.499 -12.606 17.006 1.00 91.81 84 GLU A C 1
ATOM 658 O O . GLU A 1 84 ? 4.906 -12.294 18.135 1.00 91.81 84 GLU A O 1
ATOM 663 N N . LEU A 1 85 ? 3.197 -12.663 16.711 1.00 92.44 85 LEU A N 1
ATOM 664 C CA . LEU A 1 85 ? 2.113 -12.376 17.654 1.00 92.44 85 LEU A CA 1
ATOM 665 C C . LEU A 1 85 ? 1.314 -13.625 18.044 1.00 92.44 85 LEU A C 1
ATOM 667 O O . LEU A 1 85 ? 0.434 -13.542 18.904 1.00 92.44 85 LEU A O 1
ATOM 671 N N . MET A 1 86 ? 1.646 -14.786 17.475 1.00 94.19 86 MET A N 1
ATOM 672 C CA . MET A 1 86 ? 0.982 -16.049 17.771 1.00 94.19 86 MET A CA 1
ATOM 673 C C . MET A 1 86 ? 1.022 -16.370 19.275 1.00 94.19 86 MET A C 1
ATOM 675 O O . MET A 1 86 ? 2.080 -16.399 19.905 1.00 94.19 86 MET A O 1
ATOM 679 N N . GLY A 1 87 ? -0.155 -16.612 19.858 1.00 94.00 87 GLY A N 1
ATOM 680 C CA . GLY A 1 87 ? -0.312 -16.975 21.270 1.00 94.00 87 GLY A CA 1
ATOM 681 C C . GLY A 1 87 ? -0.163 -15.825 22.274 1.00 94.00 87 GLY A C 1
ATOM 682 O O . GLY A 1 87 ? -0.222 -16.076 23.478 1.00 94.00 87 GLY A O 1
ATOM 683 N N . LYS A 1 88 ? 0.019 -14.574 21.830 1.00 96.19 88 LYS A N 1
ATOM 684 C CA . LYS A 1 88 ? 0.021 -13.417 22.736 1.00 96.19 88 LYS A CA 1
ATOM 685 C C . LYS A 1 88 ? -1.405 -13.054 23.161 1.00 96.19 88 LYS A C 1
ATOM 687 O O . LYS A 1 88 ? -2.276 -12.861 22.324 1.00 96.19 88 LYS A O 1
ATOM 692 N N . GLU A 1 89 ? -1.616 -12.877 24.464 1.00 97.00 89 GLU A N 1
ATOM 693 C CA . GLU A 1 89 ? -2.886 -12.366 25.012 1.00 97.00 89 GLU A CA 1
ATOM 694 C C . GLU A 1 89 ? -2.998 -10.840 24.894 1.00 97.00 89 GLU A C 1
ATOM 696 O O . GLU A 1 89 ? -4.090 -10.291 24.785 1.00 97.00 89 GLU A O 1
ATOM 701 N N . THR A 1 90 ? -1.861 -10.140 24.896 1.00 98.12 90 THR A N 1
ATOM 702 C CA . THR A 1 90 ? -1.799 -8.683 24.739 1.00 98.12 90 THR A CA 1
ATOM 703 C C . THR A 1 90 ? -0.734 -8.290 23.730 1.00 98.12 90 THR A C 1
ATOM 705 O O . THR A 1 90 ? 0.307 -8.941 23.614 1.00 98.12 90 THR A O 1
ATOM 708 N N . VAL A 1 91 ? -0.990 -7.201 23.011 1.00 98.12 91 VAL A N 1
ATOM 709 C CA . VAL A 1 91 ? -0.090 -6.641 21.996 1.00 98.12 91 VAL A CA 1
ATOM 710 C C . VAL A 1 91 ? -0.098 -5.124 22.077 1.00 98.12 91 VAL A C 1
ATOM 712 O O . VAL A 1 91 ? -1.091 -4.520 22.478 1.00 98.12 91 VAL A O 1
ATOM 715 N N . THR A 1 92 ? 1.001 -4.479 21.710 1.00 98.38 92 THR A N 1
ATOM 716 C CA . THR A 1 92 ? 1.045 -3.015 21.626 1.00 98.38 92 THR A CA 1
ATOM 717 C C . THR A 1 92 ? 0.514 -2.525 20.272 1.00 98.38 92 THR A C 1
ATOM 719 O O . THR A 1 92 ? 0.744 -3.179 19.254 1.00 98.38 92 THR A O 1
ATOM 722 N N . PRO A 1 93 ? -0.155 -1.359 20.206 1.00 98.44 93 PRO A N 1
ATOM 723 C CA . PRO A 1 93 ? -0.596 -0.772 18.943 1.00 98.44 93 PRO A CA 1
ATOM 724 C C . PRO A 1 93 ? 0.510 -0.642 17.895 1.00 98.44 93 PRO A C 1
ATOM 726 O O . PRO A 1 93 ? 0.254 -0.868 16.720 1.00 98.44 93 PRO A O 1
ATOM 729 N N . ILE A 1 94 ? 1.746 -0.315 18.293 1.00 97.62 94 ILE A N 1
ATOM 730 C CA . ILE A 1 94 ? 2.861 -0.243 17.340 1.00 97.62 94 ILE A CA 1
ATOM 731 C C . ILE A 1 94 ? 3.234 -1.618 16.765 1.00 97.62 94 ILE A C 1
ATOM 733 O O . ILE A 1 94 ? 3.531 -1.697 15.580 1.00 97.62 94 ILE A O 1
ATOM 737 N N . GLU A 1 95 ? 3.167 -2.703 17.549 1.00 97.19 95 GLU A N 1
ATOM 738 C CA . GLU A 1 95 ? 3.357 -4.064 17.018 1.00 97.19 95 GLU A CA 1
ATOM 739 C C . GLU A 1 95 ? 2.273 -4.400 15.990 1.00 97.19 95 GLU A C 1
ATOM 741 O O . GLU A 1 95 ? 2.596 -4.910 14.924 1.00 97.19 95 GLU A O 1
ATOM 746 N N . VAL A 1 96 ? 1.011 -4.069 16.283 1.00 98.06 96 VAL A N 1
ATOM 747 C CA . VAL A 1 96 ? -0.123 -4.322 15.379 1.00 98.06 96 VAL A CA 1
ATOM 748 C C . VAL A 1 96 ? 0.012 -3.516 14.085 1.00 98.06 96 VAL A C 1
ATOM 750 O O . VAL A 1 96 ? -0.048 -4.086 13.001 1.00 98.06 96 VAL A O 1
ATOM 753 N N . LEU A 1 97 ? 0.249 -2.205 14.194 1.00 97.69 97 LEU A N 1
ATOM 754 C CA . LEU A 1 97 ? 0.382 -1.291 13.054 1.00 97.69 97 LEU A CA 1
ATOM 755 C C . LEU A 1 97 ? 1.580 -1.604 12.157 1.00 97.69 97 LEU A C 1
ATOM 757 O O . LEU A 1 97 ? 1.545 -1.287 10.971 1.00 97.69 97 LEU A O 1
ATOM 761 N N . SER A 1 98 ? 2.644 -2.178 12.718 1.00 94.88 98 SER A N 1
ATOM 762 C CA . SER A 1 98 ? 3.779 -2.663 11.941 1.00 94.88 98 SER A CA 1
ATOM 763 C C . SER A 1 98 ? 3.470 -4.024 11.323 1.00 94.88 98 SER A C 1
ATOM 765 O O . SER A 1 98 ? 3.486 -4.163 10.110 1.00 94.88 98 SER A O 1
ATOM 767 N N . LEU A 1 99 ? 3.177 -5.041 12.131 1.00 94.75 99 LEU A N 1
ATOM 768 C CA . LEU A 1 99 ? 3.207 -6.427 11.661 1.00 94.75 99 LEU A CA 1
ATOM 769 C C . LEU A 1 99 ? 2.009 -6.802 10.784 1.00 94.75 99 LEU A C 1
ATOM 771 O O . LEU A 1 99 ? 2.191 -7.569 9.846 1.00 94.75 99 LEU A O 1
ATOM 775 N N . TYR A 1 100 ? 0.827 -6.234 11.036 1.00 96.12 100 TYR A N 1
ATOM 776 C CA . TYR A 1 100 ? -0.374 -6.501 10.238 1.00 96.12 100 TYR A CA 1
ATOM 777 C C . TYR A 1 100 ? -0.540 -5.554 9.044 1.00 96.12 100 TYR A C 1
ATOM 779 O O . TYR A 1 100 ? -1.513 -5.666 8.313 1.00 96.12 100 TYR A O 1
ATOM 787 N N . ALA A 1 101 ? 0.409 -4.650 8.775 1.00 94.19 101 ALA A N 1
ATOM 788 C CA . ALA A 1 101 ? 0.383 -3.875 7.531 1.00 94.19 101 ALA A CA 1
ATOM 789 C C . ALA A 1 101 ? 0.572 -4.755 6.281 1.00 94.19 101 ALA A C 1
ATOM 791 O O . ALA A 1 101 ? 0.426 -4.258 5.172 1.00 94.19 101 ALA A O 1
ATOM 792 N N . ILE A 1 102 ? 0.900 -6.041 6.444 1.00 91.06 102 ILE A N 1
ATOM 793 C CA . ILE A 1 102 ? 1.008 -7.003 5.346 1.00 91.06 102 ILE A CA 1
ATOM 794 C C . ILE A 1 102 ? -0.291 -7.758 5.045 1.00 91.06 102 ILE A C 1
ATOM 796 O O . ILE A 1 102 ? -0.388 -8.411 4.017 1.00 91.06 102 ILE A O 1
ATOM 800 N N . ASP A 1 103 ? -1.294 -7.665 5.920 1.00 93.38 103 ASP A N 1
ATOM 801 C CA . ASP A 1 103 ? -2.544 -8.423 5.809 1.00 93.38 103 ASP A CA 1
ATOM 802 C C . ASP A 1 103 ? -3.188 -8.350 4.412 1.00 93.38 103 ASP A C 1
ATOM 804 O O . ASP A 1 103 ? -3.617 -9.386 3.924 1.00 93.38 103 ASP A O 1
ATOM 808 N N . PRO A 1 104 ? -3.258 -7.193 3.725 1.00 93.94 104 PRO A N 1
ATOM 809 C CA . PRO A 1 104 ? -3.850 -7.147 2.386 1.00 93.94 104 PRO A CA 1
ATOM 810 C C . PRO A 1 104 ? -3.157 -8.003 1.311 1.00 93.94 104 PRO A C 1
ATOM 812 O O . PRO A 1 104 ? -3.812 -8.354 0.334 1.00 93.94 104 PRO A O 1
ATOM 815 N N . ASP A 1 105 ? -1.893 -8.396 1.504 1.00 90.56 105 ASP A N 1
ATOM 816 C CA . ASP A 1 105 ? -1.144 -9.269 0.584 1.00 90.56 105 ASP A CA 1
ATOM 817 C C . ASP A 1 105 ? -1.327 -10.774 0.863 1.00 90.56 105 ASP A C 1
ATOM 819 O O . ASP A 1 105 ? -0.762 -11.607 0.150 1.00 90.56 105 ASP A O 1
ATOM 823 N N . ASP A 1 106 ? -2.108 -11.164 1.875 1.00 90.62 106 ASP A N 1
ATOM 824 C CA . ASP A 1 106 ? -2.315 -12.575 2.250 1.00 90.62 106 ASP A CA 1
ATOM 825 C C . ASP A 1 106 ? -3.208 -13.372 1.282 1.00 90.62 106 ASP A C 1
ATOM 827 O O . ASP A 1 106 ? -3.440 -14.567 1.470 1.00 90.62 106 ASP A O 1
ATOM 831 N N . GLY A 1 107 ? -3.699 -12.715 0.231 1.00 90.56 107 GLY A N 1
ATOM 832 C CA . GLY A 1 107 ? -4.609 -13.286 -0.752 1.00 90.56 107 GLY A CA 1
ATOM 833 C C . GLY A 1 107 ? -6.040 -12.772 -0.655 1.00 90.56 107 GLY A C 1
ATOM 834 O O . GLY A 1 107 ? -6.819 -13.030 -1.569 1.00 90.56 107 GLY A O 1
ATOM 835 N N . ARG A 1 108 ? -6.399 -11.990 0.372 1.00 93.75 108 ARG A N 1
ATOM 836 C CA . ARG A 1 108 ? -7.774 -11.482 0.545 1.00 93.75 108 ARG A CA 1
ATOM 837 C C . ARG A 1 108 ? -8.264 -10.579 -0.585 1.00 93.75 108 ARG A C 1
ATOM 839 O O . ARG A 1 108 ? -9.468 -10.485 -0.805 1.00 93.75 108 ARG A O 1
ATOM 846 N N . ASP A 1 109 ? -7.358 -9.937 -1.315 1.00 94.31 109 ASP A N 1
ATOM 847 C CA . ASP A 1 109 ? -7.689 -9.121 -2.486 1.00 94.31 109 ASP A CA 1
ATOM 848 C C . ASP A 1 109 ? -7.534 -9.897 -3.821 1.00 94.31 109 ASP A C 1
ATOM 850 O O . ASP A 1 109 ? -7.723 -9.327 -4.900 1.00 94.31 109 ASP A O 1
ATOM 854 N N . GLN A 1 110 ? -7.234 -11.203 -3.782 1.00 92.75 110 GLN A N 1
ATOM 855 C CA . GLN A 1 110 ? -7.074 -12.064 -4.962 1.00 92.75 110 GLN A CA 1
ATOM 856 C C . GLN A 1 110 ? -8.377 -12.777 -5.342 1.00 92.75 110 GLN A C 1
ATOM 858 O O . GLN A 1 110 ? -9.289 -12.949 -4.544 1.00 92.75 110 GLN A O 1
ATOM 863 N N . ASN A 1 111 ? -8.456 -13.223 -6.597 1.00 92.44 111 ASN A N 1
ATOM 864 C CA . ASN A 1 111 ? -9.525 -14.074 -7.126 1.00 92.44 111 ASN A CA 1
ATOM 865 C C . ASN A 1 111 ? -10.952 -13.506 -6.966 1.00 92.44 111 ASN A C 1
ATOM 867 O O . ASN A 1 111 ? -11.930 -14.249 -6.976 1.00 92.44 111 ASN A O 1
ATOM 871 N N . LEU A 1 112 ? -11.087 -12.180 -6.890 1.00 92.19 112 LEU A N 1
ATOM 872 C CA . LEU A 1 112 ? -12.361 -11.486 -6.688 1.00 92.19 112 LEU A CA 1
ATOM 873 C C . LEU A 1 112 ? -13.173 -11.333 -7.991 1.00 92.19 112 LEU A C 1
ATOM 875 O O . LEU A 1 112 ? -13.522 -10.220 -8.381 1.00 92.19 112 LEU A O 1
ATOM 879 N N . PHE A 1 113 ? -13.432 -12.420 -8.711 1.00 91.25 113 PHE A N 1
ATOM 880 C CA . PHE A 1 113 ? -14.128 -12.430 -10.006 1.00 91.25 113 PHE A CA 1
ATOM 881 C C . PHE A 1 113 ? -15.347 -13.359 -9.976 1.00 91.25 113 PHE A C 1
ATOM 883 O O . PHE A 1 113 ? -15.410 -14.289 -9.174 1.00 91.25 113 PHE A O 1
ATOM 890 N N . ASP A 1 114 ? -16.289 -13.147 -10.893 1.00 90.38 114 ASP A N 1
ATOM 891 C CA . ASP A 1 114 ? -17.415 -14.063 -11.089 1.00 90.38 114 ASP A CA 1
ATOM 892 C C . ASP A 1 114 ? -17.103 -15.058 -12.211 1.00 90.38 114 ASP A C 1
ATOM 894 O O . ASP A 1 114 ? -16.209 -14.843 -13.034 1.00 90.38 114 ASP A O 1
ATOM 898 N N . ARG A 1 115 ? -17.852 -16.159 -12.289 1.00 90.94 115 ARG A N 1
ATOM 899 C CA . ARG A 1 115 ? -17.740 -17.114 -13.398 1.00 90.94 115 ARG A CA 1
ATOM 900 C C . ARG A 1 115 ? -18.958 -17.020 -14.309 1.00 90.94 115 ARG A C 1
ATOM 902 O O . ARG A 1 115 ? -20.088 -16.962 -13.833 1.00 90.94 115 ARG A O 1
ATOM 909 N N . ASP A 1 116 ? -18.727 -17.019 -15.621 1.00 91.69 116 ASP A N 1
ATOM 910 C CA . ASP A 1 116 ? -19.806 -17.162 -16.602 1.00 91.69 116 ASP A CA 1
ATOM 911 C C . ASP A 1 116 ? -20.382 -18.594 -16.616 1.00 91.69 116 ASP A C 1
ATOM 913 O O . ASP A 1 116 ? -19.876 -19.499 -15.949 1.00 91.69 116 ASP A O 1
ATOM 917 N N . GLU A 1 117 ? -21.426 -18.832 -17.418 1.00 92.25 117 GLU A N 1
ATOM 918 C CA . GLU A 1 117 ? -22.077 -20.150 -17.558 1.00 92.25 117 GLU A CA 1
ATOM 919 C C . GLU A 1 117 ? -21.115 -21.286 -17.963 1.00 92.25 117 GLU A C 1
ATOM 921 O O . GLU A 1 117 ? -21.427 -22.463 -17.785 1.00 92.25 117 GLU A O 1
ATOM 926 N N . LYS A 1 118 ? -19.949 -20.956 -18.531 1.00 91.88 118 LYS A N 1
ATOM 927 C CA . LYS A 1 118 ? -18.922 -21.909 -18.973 1.00 91.88 118 LYS A CA 1
ATOM 928 C C . LYS A 1 118 ? -17.770 -22.029 -17.972 1.00 91.88 118 LYS A C 1
ATOM 930 O O . LYS A 1 118 ? -16.777 -22.689 -18.275 1.00 91.88 118 LYS A O 1
ATOM 935 N N . GLY A 1 119 ? -17.884 -21.401 -16.802 1.00 89.50 119 GLY A N 1
ATOM 936 C CA . GLY A 1 119 ? -16.868 -21.401 -15.753 1.00 89.50 119 GLY A CA 1
ATOM 937 C C . GLY A 1 119 ? -15.721 -20.414 -15.986 1.00 89.50 119 GLY A C 1
ATOM 938 O O . GLY A 1 119 ? -14.743 -20.436 -15.233 1.00 89.50 119 GLY A O 1
ATOM 939 N N . LYS A 1 120 ? -15.799 -19.552 -17.009 1.00 89.81 120 LYS A N 1
ATOM 940 C CA . LYS A 1 120 ? -14.729 -18.604 -17.332 1.00 89.81 120 LYS A CA 1
ATOM 941 C C . LYS A 1 120 ? -14.788 -17.384 -16.399 1.00 89.81 120 LYS A C 1
ATOM 943 O O . LYS A 1 120 ? -15.874 -16.837 -16.217 1.00 89.81 120 LYS A O 1
ATOM 948 N N . PRO A 1 121 ? -13.639 -16.905 -15.886 1.00 90.19 121 PRO A N 1
ATOM 949 C CA . PRO A 1 121 ? -13.562 -15.673 -15.107 1.00 90.19 121 PRO A CA 1
ATOM 950 C C . PRO A 1 121 ? -14.086 -14.457 -15.873 1.00 90.19 121 PRO A C 1
ATOM 952 O O . PRO A 1 121 ? -13.669 -14.193 -17.009 1.00 90.19 121 PRO A O 1
ATOM 955 N N . ILE A 1 122 ? -14.951 -13.690 -15.219 1.00 91.19 122 ILE A N 1
ATOM 956 C CA . ILE A 1 122 ? -15.426 -12.378 -15.642 1.00 91.19 122 ILE A CA 1
ATOM 957 C C . ILE A 1 122 ? -15.217 -11.384 -14.498 1.00 91.19 122 ILE A C 1
ATOM 959 O O . ILE A 1 122 ? -15.386 -11.708 -13.328 1.00 91.19 122 ILE A O 1
ATOM 963 N N . ALA A 1 123 ? -14.799 -10.167 -14.838 1.00 89.31 123 ALA A N 1
ATOM 964 C CA . ALA A 1 123 ? -14.518 -9.142 -13.841 1.00 89.31 123 ALA A CA 1
ATOM 965 C C . ALA A 1 123 ? -15.786 -8.807 -13.040 1.00 89.31 123 ALA A C 1
ATOM 967 O O . ALA A 1 123 ? -16.775 -8.376 -13.635 1.00 89.31 123 ALA A O 1
ATOM 968 N N . ARG A 1 124 ? -15.721 -8.964 -11.714 1.00 89.25 124 ARG A N 1
ATOM 969 C CA . ARG A 1 124 ? -16.768 -8.527 -10.777 1.00 89.25 124 ARG A CA 1
ATOM 970 C C . ARG A 1 124 ? -16.692 -7.015 -10.555 1.00 89.25 124 ARG A C 1
ATOM 972 O O . ARG A 1 124 ? -17.709 -6.342 -10.438 1.00 89.25 124 ARG A O 1
ATOM 979 N N . TYR A 1 125 ? -15.476 -6.465 -10.591 1.00 89.12 125 TYR A N 1
ATOM 980 C CA . TYR A 1 125 ? -15.205 -5.043 -10.388 1.00 89.12 125 TYR A CA 1
ATOM 981 C C . TYR A 1 125 ? -14.837 -4.357 -11.703 1.00 89.12 125 TYR A C 1
ATOM 983 O O . TYR A 1 125 ? -14.099 -4.893 -12.536 1.00 89.12 125 TYR A O 1
ATOM 991 N N . ALA A 1 126 ? -15.315 -3.123 -11.890 1.00 86.75 126 ALA A N 1
ATOM 992 C CA . ALA A 1 126 ? -15.191 -2.397 -13.156 1.00 86.75 126 ALA A CA 1
ATOM 993 C C . ALA A 1 126 ? -13.736 -2.210 -13.626 1.00 86.75 126 ALA A C 1
ATOM 995 O O . ALA A 1 126 ? -13.481 -2.158 -14.839 1.00 86.75 126 ALA A O 1
ATOM 996 N N . ASP A 1 127 ? -12.805 -2.104 -12.675 1.00 88.81 127 ASP A N 1
ATOM 997 C CA . ASP A 1 127 ? -11.413 -1.764 -12.942 1.00 88.81 127 ASP A CA 1
ATOM 998 C C . ASP A 1 127 ? -10.475 -2.959 -13.087 1.00 88.81 127 ASP A C 1
ATOM 1000 O O . ASP A 1 127 ? -9.434 -2.806 -13.723 1.00 88.81 127 ASP A O 1
ATOM 1004 N N . GLN A 1 128 ? -10.863 -4.156 -12.636 1.00 88.44 128 GLN A N 1
ATOM 1005 C CA . GLN A 1 128 ? -10.040 -5.373 -12.711 1.00 88.44 128 GLN A CA 1
ATOM 1006 C C . GLN A 1 128 ? -9.462 -5.633 -14.104 1.00 88.44 128 GLN A C 1
ATOM 1008 O O . GLN A 1 128 ? -8.280 -5.933 -14.262 1.00 88.44 128 GLN A O 1
ATOM 1013 N N . LYS A 1 129 ? -10.270 -5.422 -15.148 1.00 85.00 129 LYS A N 1
ATOM 1014 C CA . LYS A 1 129 ? -9.855 -5.613 -16.546 1.00 85.00 129 LYS A CA 1
ATOM 1015 C C . LYS A 1 129 ? -8.671 -4.739 -16.988 1.00 85.00 129 LYS A C 1
ATOM 1017 O O . LYS A 1 129 ? -8.057 -5.041 -18.008 1.00 85.00 129 LYS A O 1
ATOM 1022 N N . TRP A 1 130 ? -8.362 -3.652 -16.273 1.00 83.44 130 TRP A N 1
ATOM 1023 C CA . TRP A 1 130 ? -7.234 -2.758 -16.576 1.00 83.44 130 TRP A CA 1
ATOM 1024 C C . TRP A 1 130 ? -5.917 -3.189 -15.922 1.00 83.44 130 TRP A C 1
ATOM 1026 O O . TRP A 1 130 ? -4.874 -2.613 -16.237 1.00 83.44 130 TRP A O 1
ATOM 1036 N N . PHE A 1 131 ? -5.957 -4.192 -15.041 1.00 82.88 131 PHE A N 1
ATOM 1037 C CA . PHE A 1 131 ? -4.803 -4.683 -14.284 1.00 82.88 131 PHE A CA 1
ATOM 1038 C C . PHE A 1 131 ? -4.379 -6.105 -14.679 1.00 82.88 131 PHE A C 1
ATOM 1040 O O . PHE A 1 131 ? -3.482 -6.681 -14.075 1.00 82.88 131 PHE A O 1
ATOM 1047 N N . GLY A 1 132 ? -4.940 -6.635 -15.770 1.00 76.38 132 GLY A N 1
ATOM 1048 C CA . GLY A 1 132 ? -4.481 -7.873 -16.392 1.00 76.38 132 GLY A CA 1
ATOM 1049 C C . GLY A 1 132 ? -5.243 -9.102 -15.909 1.00 76.38 132 GLY A C 1
ATOM 1050 O O . GLY A 1 132 ? -6.352 -9.352 -16.381 1.00 76.38 132 GLY A O 1
ATOM 1051 N N . ALA A 1 133 ? -4.607 -9.915 -15.064 1.00 80.56 133 ALA A N 1
ATOM 1052 C CA . ALA A 1 133 ? -5.134 -11.215 -14.655 1.00 80.56 133 ALA A CA 1
ATOM 1053 C C . ALA A 1 133 ? -6.369 -11.071 -13.752 1.00 80.56 133 ALA A C 1
ATOM 1055 O O . ALA A 1 133 ? -6.409 -10.201 -12.890 1.00 80.56 133 ALA A O 1
ATOM 1056 N N . LEU A 1 134 ? -7.361 -11.947 -13.941 1.00 87.38 134 LEU A N 1
ATOM 1057 C CA . LEU A 1 134 ? -8.511 -12.063 -13.036 1.00 87.38 134 LEU A CA 1
ATOM 1058 C C . LEU A 1 134 ? -8.308 -13.147 -11.972 1.00 87.38 134 LEU A C 1
ATOM 1060 O O . LEU A 1 134 ? -8.908 -13.053 -10.914 1.00 87.38 134 LEU A O 1
ATOM 1064 N N . GLU A 1 135 ? -7.446 -14.136 -12.224 1.00 87.69 135 GLU A N 1
ATOM 1065 C CA . GLU A 1 135 ? -7.137 -15.223 -11.285 1.00 87.69 135 GLU A CA 1
ATOM 1066 C C . GLU A 1 135 ? -5.652 -15.200 -10.881 1.00 87.69 135 GLU A C 1
ATOM 1068 O O . GLU A 1 135 ? -4.793 -14.727 -11.634 1.00 87.69 135 GLU A O 1
ATOM 1073 N N . GLY A 1 136 ? -5.351 -15.767 -9.713 1.00 85.38 136 GLY A N 1
ATOM 1074 C CA . GLY A 1 136 ? -4.003 -15.931 -9.170 1.00 85.38 136 GLY A CA 1
ATOM 1075 C C . GLY A 1 136 ? -3.436 -14.673 -8.499 1.00 85.38 136 GLY A C 1
ATOM 1076 O O . GLY A 1 136 ? -4.131 -13.661 -8.398 1.00 85.38 136 GLY A O 1
ATOM 1077 N N . PRO A 1 137 ? -2.158 -14.693 -8.079 1.00 82.00 137 PRO A N 1
ATOM 1078 C CA . PRO A 1 137 ? -1.561 -13.618 -7.277 1.00 82.00 137 PRO A CA 1
ATOM 1079 C C . PRO A 1 137 ? -1.659 -12.223 -7.905 1.00 82.00 137 PRO A C 1
ATOM 1081 O O . PRO A 1 137 ? -1.933 -11.240 -7.230 1.00 82.00 137 PRO A O 1
ATOM 1084 N N . ASN A 1 138 ? -1.533 -12.127 -9.232 1.00 82.56 138 ASN A N 1
ATOM 1085 C CA . ASN A 1 138 ? -1.600 -10.846 -9.944 1.00 82.56 138 ASN A CA 1
ATOM 1086 C C . ASN A 1 138 ? -3.016 -10.241 -10.008 1.00 82.56 138 ASN A C 1
ATOM 1088 O O . ASN A 1 138 ? -3.163 -9.092 -10.425 1.00 82.56 138 ASN A O 1
ATOM 1092 N N . SER A 1 139 ? -4.057 -10.989 -9.624 1.00 87.38 139 SER A N 1
ATOM 1093 C CA . SER A 1 139 ? -5.445 -10.512 -9.667 1.00 87.38 139 SER A CA 1
ATOM 1094 C C . SER A 1 139 ? -5.766 -9.434 -8.631 1.00 87.38 139 SER A C 1
ATOM 1096 O O . SER A 1 139 ? -6.708 -8.672 -8.841 1.00 87.38 139 SER A O 1
ATOM 1098 N N . GLN A 1 140 ? -4.950 -9.292 -7.579 1.00 91.50 140 GLN A N 1
ATOM 1099 C CA . GLN A 1 140 ? -5.119 -8.249 -6.559 1.00 91.50 140 GLN A CA 1
ATOM 1100 C C . GLN A 1 140 ? -4.719 -6.847 -7.032 1.00 91.50 140 GLN A C 1
ATOM 1102 O O . GLN A 1 140 ? -5.100 -5.852 -6.424 1.00 91.50 140 GLN A O 1
ATOM 1107 N N . ALA A 1 141 ? -4.004 -6.727 -8.155 1.00 89.94 141 ALA A N 1
ATOM 1108 C CA . ALA A 1 141 ? -3.392 -5.471 -8.589 1.00 89.94 141 ALA A CA 1
ATOM 1109 C C . ALA A 1 141 ? -4.365 -4.275 -8.666 1.00 89.94 141 ALA A C 1
ATOM 1111 O O . ALA A 1 141 ? -3.952 -3.149 -8.416 1.00 89.94 141 ALA A O 1
ATOM 1112 N N . PHE A 1 142 ? -5.653 -4.483 -8.960 1.00 92.12 142 PHE A N 1
ATOM 1113 C CA . PHE A 1 142 ? -6.639 -3.391 -8.995 1.00 92.12 142 PHE A CA 1
ATOM 1114 C C . PHE A 1 142 ? -6.954 -2.776 -7.619 1.00 92.12 142 PHE A C 1
ATOM 1116 O O . PHE A 1 142 ? -7.385 -1.624 -7.568 1.00 92.12 142 PHE A O 1
ATOM 1123 N N . ARG A 1 143 ? -6.753 -3.518 -6.519 1.00 93.94 143 ARG A N 1
ATOM 1124 C CA . ARG A 1 143 ? -6.930 -3.024 -5.143 1.00 93.94 143 ARG A CA 1
ATOM 1125 C C . ARG A 1 143 ? -5.686 -2.302 -4.623 1.00 93.94 143 ARG A C 1
ATOM 1127 O O . ARG A 1 143 ? -5.835 -1.383 -3.829 1.00 93.94 143 ARG A O 1
ATOM 1134 N N . HIS A 1 144 ? -4.498 -2.673 -5.099 1.00 94.38 144 HIS A N 1
ATOM 1135 C CA . HIS A 1 144 ? -3.204 -2.172 -4.606 1.00 94.38 144 HIS A CA 1
ATOM 1136 C C . HIS A 1 144 ? -2.612 -1.045 -5.466 1.00 94.38 144 HIS A C 1
ATOM 1138 O O . HIS A 1 144 ? -1.927 -0.152 -4.976 1.00 94.38 144 HIS A O 1
ATOM 1144 N N . ILE A 1 145 ? -2.928 -1.025 -6.762 1.00 92.81 145 ILE A N 1
ATOM 1145 C CA . ILE A 1 145 ? -2.431 -0.032 -7.716 1.00 92.81 145 ILE A CA 1
ATOM 1146 C C . ILE A 1 145 ? -3.560 0.932 -8.057 1.00 92.81 145 ILE A C 1
ATOM 1148 O O . ILE A 1 145 ? -4.684 0.521 -8.339 1.00 92.81 145 ILE A O 1
ATOM 1152 N N . GLU A 1 146 ? -3.248 2.224 -8.127 1.00 94.81 146 GLU A N 1
ATOM 1153 C CA . GLU A 1 146 ? -4.191 3.222 -8.618 1.00 94.81 146 GLU A CA 1
ATOM 1154 C C . GLU A 1 146 ? -3.512 4.252 -9.514 1.00 94.81 146 GLU A C 1
ATOM 1156 O O . GLU A 1 146 ? -2.557 4.918 -9.133 1.00 94.81 146 GLU A O 1
ATOM 1161 N N . LYS A 1 147 ? -4.037 4.438 -10.721 1.00 92.38 147 LYS A N 1
ATOM 1162 C CA . LYS A 1 147 ? -3.486 5.368 -11.708 1.00 92.38 147 LYS A CA 1
ATOM 1163 C C . LYS A 1 147 ? -4.351 6.623 -11.775 1.00 92.38 147 LYS A C 1
ATOM 1165 O O . LYS A 1 147 ? -5.577 6.510 -11.818 1.00 92.38 147 LYS A O 1
ATOM 1170 N N . PRO A 1 148 ? -3.748 7.822 -11.841 1.00 93.25 148 PRO A N 1
ATOM 1171 C CA . PRO A 1 148 ? -4.503 9.064 -11.930 1.00 93.25 148 PRO A CA 1
ATOM 1172 C C . PRO A 1 148 ? -5.150 9.251 -13.311 1.00 93.25 148 PRO A C 1
ATOM 1174 O O . PRO A 1 148 ? -4.698 8.648 -14.293 1.00 93.25 148 PRO A O 1
ATOM 1177 N N . PRO A 1 149 ? -6.166 10.131 -13.425 1.00 91.88 149 PRO A N 1
ATOM 1178 C CA . PRO A 1 149 ? -6.761 10.478 -14.710 1.00 91.88 149 PRO A CA 1
ATOM 1179 C C . PRO A 1 149 ? -5.765 11.215 -15.615 1.00 91.88 149 PRO A C 1
ATOM 1181 O O . PRO A 1 149 ? -4.794 11.826 -15.154 1.00 91.88 149 PRO A O 1
ATOM 1184 N N . PHE A 1 150 ? -6.050 11.220 -16.918 1.00 89.31 150 PHE A N 1
ATOM 1185 C CA . PHE A 1 150 ? -5.258 11.988 -17.875 1.00 89.31 150 PHE A CA 1
ATOM 1186 C C . PHE A 1 150 ? -5.301 13.490 -17.554 1.00 89.31 150 PHE A C 1
ATOM 1188 O O . PHE A 1 150 ? -6.360 14.057 -17.281 1.00 89.31 150 PHE A O 1
ATOM 1195 N N . SER A 1 151 ? -4.149 14.158 -17.634 1.00 89.75 151 SER A N 1
ATOM 1196 C CA . SER A 1 151 ? -4.022 15.591 -17.382 1.00 89.75 151 SER A CA 1
ATOM 1197 C C . SER A 1 151 ? -3.137 16.275 -18.416 1.00 89.75 151 SER A C 1
ATOM 1199 O O . SER A 1 151 ? -1.933 16.030 -18.497 1.00 89.75 151 SER A O 1
ATOM 1201 N N . PHE A 1 152 ? -3.700 17.259 -19.122 1.00 86.94 152 PHE A N 1
ATOM 1202 C CA . PHE A 1 152 ? -2.950 18.116 -20.050 1.00 86.94 152 PHE A CA 1
ATOM 1203 C C . PHE A 1 152 ? -1.839 18.934 -19.375 1.00 86.94 152 PHE A C 1
ATOM 1205 O O . PHE A 1 152 ? -0.921 19.386 -20.052 1.00 86.94 152 PHE A O 1
ATOM 1212 N N . ARG A 1 153 ? -1.889 19.121 -18.048 1.00 89.38 153 ARG A N 1
ATOM 1213 C CA . ARG A 1 153 ? -0.810 19.791 -17.298 1.00 89.38 153 ARG A CA 1
ATOM 1214 C C . ARG A 1 153 ? 0.396 18.884 -17.076 1.00 89.38 153 ARG A C 1
ATOM 1216 O O . ARG A 1 153 ? 1.499 19.381 -16.871 1.00 89.38 153 ARG A O 1
ATOM 1223 N N . LYS A 1 154 ? 0.187 17.566 -17.084 1.00 86.31 154 LYS A N 1
ATOM 1224 C CA . LYS A 1 154 ? 1.220 16.555 -16.839 1.00 86.31 154 LYS A CA 1
ATOM 1225 C C . LYS A 1 154 ? 1.084 15.394 -17.833 1.00 86.31 154 LYS A C 1
ATOM 1227 O O . LYS A 1 154 ? 0.909 14.245 -17.421 1.00 86.31 154 LYS A O 1
ATOM 1232 N N . PRO A 1 155 ? 1.167 15.665 -19.148 1.00 85.38 155 PRO A N 1
ATOM 1233 C CA . PRO A 1 155 ? 0.851 14.670 -20.163 1.00 85.38 155 PRO A CA 1
ATOM 1234 C C . PRO A 1 155 ? 1.827 13.494 -20.127 1.00 85.38 155 PRO A C 1
ATOM 1236 O O . PRO A 1 155 ? 1.401 12.373 -20.331 1.00 85.38 155 PRO A O 1
ATOM 1239 N N . ARG A 1 156 ? 3.108 13.711 -19.789 1.00 83.50 156 ARG A N 1
ATOM 1240 C CA . ARG A 1 156 ? 4.119 12.640 -19.706 1.00 83.50 156 ARG A CA 1
ATOM 1241 C C . ARG A 1 156 ? 3.803 11.595 -18.632 1.00 83.50 156 ARG A C 1
ATOM 1243 O O . ARG A 1 156 ? 3.982 10.412 -18.889 1.00 83.50 156 ARG A O 1
ATOM 1250 N N . SER A 1 157 ? 3.393 12.020 -17.435 1.00 84.75 157 SER A N 1
ATOM 1251 C CA . SER A 1 157 ? 3.137 11.101 -16.316 1.00 84.75 157 SER A CA 1
ATOM 1252 C C . SER A 1 157 ? 1.717 10.549 -16.313 1.00 84.75 157 SER A C 1
ATOM 1254 O O . SER A 1 157 ? 1.459 9.551 -15.664 1.00 84.75 157 SER A O 1
ATOM 1256 N N . THR A 1 158 ? 0.779 11.172 -17.022 1.00 86.69 158 THR A N 1
ATOM 1257 C CA . THR A 1 158 ? -0.620 10.715 -17.070 1.00 86.69 158 THR A CA 1
ATOM 1258 C C . THR A 1 158 ? -0.997 10.101 -18.418 1.00 86.69 158 THR A C 1
ATOM 1260 O O . THR A 1 158 ? -2.172 9.853 -18.669 1.00 86.69 158 THR A O 1
ATOM 1263 N N . PHE A 1 159 ? -0.012 9.855 -19.291 1.00 80.38 159 PHE A N 1
ATOM 1264 C CA . PHE A 1 159 ? -0.223 9.238 -20.596 1.00 80.38 159 PHE A CA 1
ATOM 1265 C C . PHE A 1 159 ? -0.647 7.780 -20.424 1.00 80.38 159 PHE A C 1
ATOM 1267 O O . PHE A 1 159 ? 0.175 6.907 -20.182 1.00 80.38 159 PHE A O 1
ATOM 1274 N N . GLY A 1 160 ? -1.933 7.507 -20.572 1.00 73.88 160 GLY A N 1
ATOM 1275 C CA . GLY A 1 160 ? -2.417 6.145 -20.706 1.00 73.88 160 GLY A CA 1
ATOM 1276 C C . GLY A 1 160 ? -3.929 6.070 -20.661 1.00 73.88 160 GLY A C 1
ATOM 1277 O O . GLY A 1 160 ? -4.625 7.085 -20.732 1.00 73.88 160 GLY A O 1
ATOM 1278 N N . PHE A 1 161 ? -4.428 4.841 -20.673 1.00 73.62 161 PHE A N 1
ATOM 1279 C CA . PHE A 1 161 ? -5.832 4.543 -20.891 1.00 73.62 161 PHE A CA 1
ATOM 1280 C C . PHE A 1 161 ? -6.352 3.629 -19.775 1.00 73.62 161 PHE A C 1
ATOM 1282 O O . PHE A 1 161 ? -5.644 2.694 -19.393 1.00 73.62 161 PHE A O 1
ATOM 1289 N N . PRO A 1 162 ? -7.578 3.865 -19.276 1.00 82.25 162 PRO A N 1
ATOM 1290 C CA . PRO A 1 162 ? -8.533 4.899 -19.690 1.00 82.25 162 PRO A CA 1
ATOM 1291 C C . PRO A 1 162 ? -8.149 6.317 -19.230 1.00 82.25 162 PRO A C 1
ATOM 1293 O O . PRO A 1 162 ? -7.337 6.493 -18.332 1.00 82.25 162 PRO A O 1
ATOM 1296 N N . PHE A 1 163 ? -8.761 7.351 -19.822 1.00 85.12 163 PHE A N 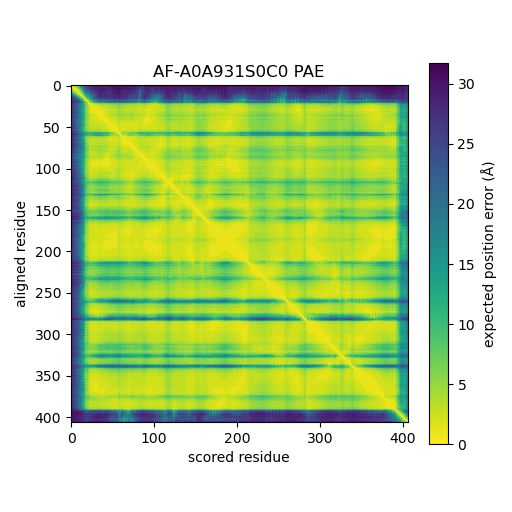1
ATOM 1297 C CA . PHE A 1 163 ? -8.529 8.764 -19.452 1.00 85.12 163 PHE A CA 1
ATOM 1298 C C . PHE A 1 163 ? -9.197 9.191 -18.130 1.00 85.12 163 PHE A C 1
ATOM 1300 O O . PHE A 1 163 ? -9.369 10.381 -17.869 1.00 85.12 163 PHE A O 1
ATOM 1307 N N . ARG A 1 164 ? -9.559 8.225 -17.286 1.00 90.69 164 ARG A N 1
ATOM 1308 C CA . ARG A 1 164 ? -10.066 8.421 -15.924 1.00 90.69 164 ARG A CA 1
ATOM 1309 C C . ARG A 1 164 ? -9.118 7.753 -14.929 1.00 90.69 164 ARG A C 1
ATOM 1311 O O . ARG A 1 164 ? -8.258 6.983 -15.345 1.00 90.69 164 ARG A O 1
ATOM 1318 N N . ALA A 1 165 ? -9.300 8.022 -13.639 1.00 91.62 165 ALA A N 1
ATOM 1319 C CA . ALA A 1 165 ? -8.636 7.229 -12.611 1.00 91.62 165 ALA A CA 1
ATOM 1320 C C . ALA A 1 165 ? -9.042 5.751 -12.738 1.00 91.62 165 ALA A C 1
ATOM 1322 O O . ALA A 1 165 ? -10.196 5.466 -13.089 1.00 91.62 165 ALA A O 1
ATOM 1323 N N . VAL A 1 166 ? -8.099 4.844 -12.484 1.00 92.50 166 VAL A N 1
ATOM 1324 C CA . VAL A 1 166 ? -8.346 3.396 -12.419 1.00 92.50 166 VAL A CA 1
ATOM 1325 C C . VAL A 1 166 ? -7.637 2.772 -11.238 1.00 92.50 166 VAL A C 1
ATOM 1327 O O . VAL A 1 166 ? -6.492 3.131 -10.970 1.00 92.50 166 VAL A O 1
ATOM 1330 N N . GLY A 1 167 ? -8.281 1.787 -10.625 1.00 93.19 167 GLY A N 1
ATOM 1331 C CA . GLY A 1 167 ? -7.808 1.136 -9.410 1.00 93.19 167 GLY A CA 1
ATOM 1332 C C . GLY A 1 167 ? -8.468 1.722 -8.168 1.00 93.19 167 GLY A C 1
ATOM 1333 O O . GLY A 1 167 ? -9.132 2.757 -8.229 1.00 93.19 167 GLY A O 1
ATOM 1334 N N . GLU A 1 168 ? -8.321 1.026 -7.048 1.00 95.12 168 GLU A N 1
ATOM 1335 C CA . GLU A 1 168 ? -9.148 1.259 -5.861 1.00 95.12 168 GLU A CA 1
ATOM 1336 C C . GLU A 1 168 ? -8.336 1.508 -4.586 1.00 95.12 168 GLU A C 1
ATOM 1338 O O . GLU A 1 168 ? -8.929 1.682 -3.525 1.00 95.12 168 GLU A O 1
ATOM 1343 N N . ALA A 1 169 ? -7.005 1.588 -4.661 1.00 96.81 169 ALA A N 1
ATOM 1344 C CA . ALA A 1 169 ? -6.135 1.692 -3.486 1.00 96.81 169 ALA A CA 1
ATOM 1345 C C . ALA A 1 169 ? -6.488 2.860 -2.546 1.00 96.81 169 ALA A C 1
ATOM 1347 O O . ALA A 1 169 ? -6.555 2.678 -1.330 1.00 96.81 169 ALA A O 1
ATOM 1348 N N . SER A 1 170 ? -6.802 4.051 -3.071 1.00 97.06 170 SER A N 1
ATOM 1349 C CA . SER A 1 170 ? -7.218 5.195 -2.243 1.00 97.06 170 SER A CA 1
ATOM 1350 C C . SER A 1 170 ? -8.533 4.953 -1.513 1.00 97.06 170 SER A C 1
ATOM 1352 O O . SER A 1 170 ? -8.691 5.316 -0.345 1.00 97.06 170 SER A O 1
ATOM 1354 N N . LYS A 1 171 ? -9.473 4.297 -2.188 1.00 96.06 171 LYS A N 1
ATOM 1355 C CA . LYS A 1 171 ? -10.758 3.901 -1.625 1.00 96.06 171 LYS A CA 1
ATOM 1356 C C . LYS A 1 171 ? -10.579 2.803 -0.577 1.00 96.06 171 LYS A C 1
ATOM 1358 O O . LYS A 1 171 ? -11.203 2.876 0.477 1.00 96.06 171 LYS A O 1
ATOM 1363 N N . ARG A 1 172 ? -9.698 1.827 -0.820 1.00 97.31 172 ARG A N 1
ATOM 1364 C CA . ARG A 1 172 ? -9.356 0.776 0.148 1.00 97.31 172 ARG A CA 1
ATOM 1365 C C . ARG A 1 172 ? -8.734 1.356 1.409 1.00 97.31 172 ARG A C 1
ATOM 1367 O O . ARG A 1 172 ? -9.178 1.010 2.501 1.00 97.31 172 ARG A O 1
ATOM 1374 N N . ALA A 1 173 ? -7.807 2.307 1.279 1.00 98.06 173 ALA A N 1
ATOM 1375 C CA . ALA A 1 173 ? -7.243 3.018 2.425 1.00 98.06 173 ALA A CA 1
ATOM 1376 C C . ALA A 1 173 ? -8.337 3.643 3.315 1.00 98.06 173 ALA A C 1
ATOM 1378 O O . ALA A 1 173 ? -8.277 3.523 4.540 1.00 98.06 173 ALA A O 1
ATOM 1379 N N . GLU A 1 174 ? -9.355 4.267 2.714 1.00 97.81 174 GLU A N 1
ATOM 1380 C CA . GLU A 1 174 ? -10.498 4.842 3.434 1.00 97.81 174 GLU A CA 1
ATOM 1381 C C . GLU A 1 174 ? -11.426 3.783 4.040 1.00 97.81 174 GLU A C 1
ATOM 1383 O O . GLU A 1 174 ? -11.812 3.934 5.196 1.00 97.81 174 GLU A O 1
ATOM 1388 N N . ILE A 1 175 ? -11.755 2.706 3.314 1.00 97.88 175 ILE A N 1
ATOM 1389 C CA . ILE A 1 175 ? -12.587 1.602 3.831 1.00 97.88 175 ILE A CA 1
ATOM 1390 C C . ILE A 1 175 ? -11.970 1.045 5.115 1.00 97.88 175 ILE A C 1
ATOM 1392 O O . ILE A 1 175 ? -12.631 0.996 6.152 1.00 97.88 175 ILE A O 1
ATOM 1396 N N . TRP A 1 176 ? -10.684 0.696 5.082 1.00 98.31 176 TRP A N 1
ATOM 1397 C CA . TRP A 1 176 ? -9.994 0.148 6.249 1.00 98.31 176 TRP A CA 1
ATOM 1398 C C . TRP A 1 176 ? -9.833 1.176 7.378 1.00 98.31 176 TRP A C 1
ATOM 1400 O O . TRP A 1 176 ? -9.936 0.821 8.553 1.00 98.31 176 TRP A O 1
ATOM 1410 N N . PHE A 1 177 ? -9.669 2.462 7.051 1.00 98.25 177 PHE A N 1
ATOM 1411 C CA . PHE A 1 177 ? -9.669 3.532 8.050 1.00 98.25 177 PHE A CA 1
ATOM 1412 C C . PHE A 1 177 ? -11.031 3.675 8.751 1.00 98.25 177 PHE A C 1
ATOM 1414 O O . PHE A 1 177 ? -11.080 3.748 9.979 1.00 98.25 177 PHE A O 1
ATOM 1421 N N . GLN A 1 178 ? -12.143 3.687 8.008 1.00 97.75 178 GLN A N 1
ATOM 1422 C CA . GLN A 1 178 ? -13.485 3.764 8.598 1.00 97.75 178 GLN A CA 1
ATOM 1423 C C . GLN A 1 178 ? -13.821 2.498 9.397 1.00 97.75 178 GLN A C 1
ATOM 1425 O O . GLN A 1 178 ? -14.414 2.592 10.471 1.00 97.75 178 GLN A O 1
ATOM 1430 N N . LEU A 1 179 ? -13.378 1.324 8.936 1.00 97.81 179 LEU A N 1
ATOM 1431 C CA . LEU A 1 179 ? -13.532 0.065 9.665 1.00 97.81 179 LEU A CA 1
ATOM 1432 C C . LEU A 1 179 ? -12.738 0.067 10.982 1.00 97.81 179 LEU A C 1
ATOM 1434 O O . LEU A 1 179 ? -13.231 -0.407 12.004 1.00 97.81 179 LEU A O 1
ATOM 1438 N N . SER A 1 180 ? -11.547 0.673 10.986 1.00 98.56 180 SER A N 1
ATOM 1439 C CA . SER A 1 180 ? -10.777 0.936 12.205 1.00 98.56 180 SER A CA 1
ATOM 1440 C C . SER A 1 180 ? -11.548 1.823 13.188 1.00 98.56 180 SER A C 1
ATOM 1442 O O . SER A 1 180 ? -11.666 1.470 14.364 1.00 98.56 180 SER A O 1
ATOM 1444 N N . GLN A 1 181 ? -12.141 2.927 12.713 1.00 98.38 181 GLN A N 1
ATOM 1445 C CA . GLN A 1 181 ? -12.960 3.797 13.568 1.00 98.38 181 GLN A CA 1
ATOM 1446 C C . GLN A 1 181 ? -14.173 3.053 14.138 1.00 98.38 181 GLN A C 1
ATOM 1448 O O . GLN A 1 181 ? -14.478 3.204 15.320 1.00 98.38 181 GLN A O 1
ATOM 1453 N N . LEU A 1 182 ? -14.829 2.217 13.327 1.00 98.00 182 LEU A N 1
ATOM 1454 C CA . LEU A 1 182 ? -15.956 1.391 13.758 1.00 98.00 182 LEU A CA 1
ATOM 1455 C C . LEU A 1 182 ? -15.547 0.405 14.856 1.00 98.00 182 LEU A C 1
ATOM 1457 O O . LEU A 1 182 ? -16.225 0.311 15.876 1.00 98.00 182 LEU A O 1
ATOM 1461 N N . ALA A 1 183 ? -14.425 -0.294 14.693 1.00 97.94 183 ALA A N 1
ATOM 1462 C CA . ALA A 1 183 ? -13.938 -1.221 15.708 1.00 97.94 183 ALA A CA 1
ATOM 1463 C C . ALA A 1 183 ? -13.579 -0.504 17.023 1.00 97.94 183 ALA A C 1
ATOM 1465 O O . ALA A 1 183 ? -13.940 -0.993 18.095 1.00 97.94 183 ALA A O 1
ATOM 1466 N N . PHE A 1 184 ? -12.961 0.684 16.968 1.00 98.25 184 PHE A N 1
ATOM 1467 C CA . PHE A 1 184 ? -12.718 1.488 18.172 1.00 98.25 184 PHE A CA 1
ATOM 1468 C C . PHE A 1 184 ? -14.008 1.950 18.858 1.00 98.25 184 PHE A C 1
ATOM 1470 O O . PHE A 1 184 ? -14.077 1.910 20.086 1.00 98.25 184 PHE A O 1
ATOM 1477 N N . GLU A 1 185 ? -15.015 2.376 18.092 1.00 97.75 185 GLU A N 1
ATOM 1478 C CA . GLU A 1 185 ? -16.321 2.792 18.625 1.00 97.75 185 GLU A CA 1
ATOM 1479 C C . GLU A 1 185 ? -17.052 1.625 19.306 1.00 97.75 185 GLU A C 1
ATOM 1481 O O . GLU A 1 185 ? -17.681 1.784 20.349 1.00 97.75 185 GLU A O 1
ATOM 1486 N N . LEU A 1 186 ? -16.895 0.415 18.768 1.00 96.81 186 LEU A N 1
ATOM 1487 C CA . LEU A 1 186 ? -17.446 -0.814 19.338 1.00 96.81 186 LEU A CA 1
ATOM 1488 C C . LEU A 1 186 ? -16.613 -1.380 20.504 1.00 96.81 186 LEU A C 1
ATOM 1490 O O . LEU A 1 186 ? -16.970 -2.422 21.065 1.00 96.81 186 LEU A O 1
ATOM 1494 N N . GLY A 1 187 ? -15.524 -0.714 20.898 1.00 96.75 187 GLY A N 1
ATOM 1495 C CA . GLY A 1 187 ? -14.649 -1.127 21.999 1.00 96.75 187 GLY A CA 1
ATOM 1496 C C . GLY A 1 187 ? -13.771 -2.343 21.688 1.00 96.75 187 GLY A C 1
ATOM 1497 O O . GLY A 1 187 ? -13.385 -3.061 22.607 1.00 96.75 187 GLY A O 1
ATOM 1498 N N . GLU A 1 188 ? -13.488 -2.602 20.412 1.00 97.56 188 GLU A N 1
ATOM 1499 C CA . GLU A 1 188 ? -12.605 -3.671 19.931 1.00 97.56 188 GLU A CA 1
ATOM 1500 C C . GLU A 1 188 ? -11.254 -3.089 19.489 1.00 97.56 188 GLU A C 1
ATOM 1502 O O . GLU A 1 188 ? -10.926 -3.037 18.303 1.00 97.56 188 GLU A O 1
ATOM 1507 N N . ASP A 1 189 ? -10.461 -2.616 20.456 1.00 97.75 189 ASP A N 1
ATOM 1508 C CA . ASP A 1 189 ? -9.223 -1.865 20.197 1.00 97.75 189 ASP A CA 1
ATOM 1509 C C . ASP A 1 189 ? -8.199 -2.634 19.358 1.00 97.75 189 ASP A C 1
ATOM 1511 O O . ASP A 1 189 ? -7.557 -2.041 18.493 1.00 97.75 189 ASP A O 1
ATOM 1515 N N . TYR A 1 190 ? -8.052 -3.944 19.583 1.00 98.44 190 TYR A N 1
ATOM 1516 C CA . TYR A 1 190 ? -7.154 -4.788 18.792 1.00 98.44 190 TYR A CA 1
ATOM 1517 C C . TYR A 1 190 ? -7.501 -4.742 17.297 1.00 98.44 190 TYR A C 1
ATOM 1519 O O . TYR A 1 190 ? -6.632 -4.466 16.469 1.00 98.44 190 TYR A O 1
ATOM 1527 N N . TRP A 1 191 ? -8.781 -4.912 16.962 1.00 98.31 191 TRP A N 1
ATOM 1528 C CA . TRP A 1 191 ? -9.273 -4.828 15.587 1.00 98.31 191 TRP A CA 1
ATOM 1529 C C . TRP A 1 191 ? -9.221 -3.406 15.035 1.00 98.31 191 TRP A C 1
ATOM 1531 O O . TRP A 1 191 ? -8.860 -3.221 13.876 1.00 98.31 191 TRP A O 1
ATOM 1541 N N . GLY A 1 192 ? -9.474 -2.393 15.868 1.00 98.38 192 GLY A N 1
ATOM 1542 C CA . GLY A 1 192 ? -9.278 -0.991 15.497 1.00 98.38 192 GLY A CA 1
ATOM 1543 C C . GLY A 1 192 ? -7.855 -0.719 15.011 1.00 98.38 192 GLY A C 1
ATOM 1544 O O . GLY A 1 192 ? -7.664 -0.126 13.949 1.00 98.38 192 GLY A O 1
ATOM 1545 N N . TRP A 1 193 ? -6.845 -1.217 15.726 1.00 98.56 193 TRP A N 1
ATOM 1546 C CA . TRP A 1 193 ? -5.451 -1.092 15.299 1.00 98.56 193 TRP A CA 1
ATOM 1547 C C . TRP A 1 193 ? -5.108 -1.975 14.093 1.00 98.56 193 TRP A C 1
ATOM 1549 O O . TRP A 1 193 ? -4.409 -1.501 13.200 1.00 98.56 193 TRP A O 1
ATOM 1559 N N . ARG A 1 194 ? -5.612 -3.216 14.016 1.00 98.19 194 ARG A N 1
ATOM 1560 C CA . ARG A 1 194 ? -5.337 -4.127 12.886 1.00 98.19 194 ARG A CA 1
ATOM 1561 C C . ARG A 1 194 ? -5.918 -3.591 11.576 1.00 98.19 194 ARG A C 1
ATOM 1563 O O . ARG A 1 194 ? -5.215 -3.525 10.577 1.00 98.19 194 ARG A O 1
ATOM 1570 N N . PHE A 1 195 ? -7.149 -3.083 11.585 1.00 98.62 195 PHE A N 1
ATOM 1571 C CA . PHE A 1 195 ? -7.736 -2.445 10.402 1.00 98.62 195 PHE A CA 1
ATOM 1572 C C . PHE A 1 195 ? -7.030 -1.140 10.022 1.00 98.62 195 PHE A C 1
ATOM 1574 O O . PHE A 1 195 ? -6.904 -0.834 8.838 1.00 98.62 195 PHE A O 1
ATOM 1581 N N . LEU A 1 196 ? -6.502 -0.386 10.994 1.00 98.62 196 LEU A N 1
ATOM 1582 C CA . LEU A 1 196 ? -5.668 0.776 10.682 1.00 98.62 196 LEU A CA 1
ATOM 1583 C C . LEU A 1 196 ? -4.350 0.362 10.008 1.00 98.62 196 LEU A C 1
ATOM 1585 O O . LEU A 1 196 ? -3.887 1.064 9.111 1.00 98.62 196 LEU A O 1
ATOM 1589 N N . ALA A 1 197 ? -3.781 -0.787 10.386 1.00 98.25 197 ALA A N 1
ATOM 1590 C CA . ALA A 1 197 ? -2.625 -1.371 9.708 1.00 98.25 197 ALA A CA 1
ATOM 1591 C C . ALA A 1 197 ? -2.952 -1.715 8.243 1.00 98.25 197 ALA A C 1
ATOM 1593 O O . ALA A 1 197 ? -2.187 -1.360 7.348 1.00 98.25 197 ALA A O 1
ATOM 1594 N N . ASN A 1 198 ? -4.136 -2.274 7.969 1.00 97.88 198 ASN A N 1
ATOM 1595 C CA . ASN A 1 198 ? -4.589 -2.517 6.593 1.00 97.88 198 ASN A CA 1
ATOM 1596 C C . ASN A 1 198 ? -4.754 -1.208 5.808 1.00 97.88 198 ASN A C 1
ATOM 1598 O O . ASN A 1 198 ? -4.406 -1.148 4.636 1.00 97.88 198 ASN A O 1
ATOM 1602 N N . SER A 1 199 ? -5.230 -0.127 6.438 1.00 98.38 199 SER A N 1
ATOM 1603 C CA . SER A 1 199 ? -5.254 1.200 5.799 1.00 98.38 199 SER A CA 1
ATOM 1604 C C . SER A 1 199 ? -3.841 1.672 5.426 1.00 98.38 199 SER A C 1
ATOM 1606 O O . SER A 1 199 ? -3.636 2.227 4.344 1.00 98.38 199 SER A O 1
ATOM 1608 N N . PHE A 1 200 ? -2.847 1.420 6.290 1.00 97.62 200 PHE A N 1
ATOM 1609 C CA . PHE A 1 200 ? -1.454 1.764 6.003 1.00 97.62 200 PHE A CA 1
ATOM 1610 C C . PHE A 1 200 ? -0.902 1.034 4.801 1.00 97.62 200 PHE A C 1
ATOM 1612 O O . PHE A 1 200 ? -0.196 1.676 4.033 1.00 97.62 200 PHE A O 1
ATOM 1619 N N . HIS A 1 201 ? -1.245 -0.235 4.615 1.00 97.31 201 HIS A N 1
ATOM 1620 C CA . HIS A 1 201 ? -0.807 -1.011 3.464 1.00 97.31 201 HIS A CA 1
ATOM 1621 C C . HIS A 1 201 ? -1.042 -0.260 2.142 1.00 97.31 201 HIS A C 1
ATOM 1623 O O . HIS A 1 201 ? -0.092 0.106 1.456 1.00 97.31 201 HIS A O 1
ATOM 1629 N N . TYR A 1 202 ? -2.294 0.110 1.848 1.00 97.62 202 TYR A N 1
ATOM 1630 C CA . TYR A 1 202 ? -2.630 0.808 0.600 1.00 97.62 202 TYR A CA 1
ATOM 1631 C C . TYR A 1 202 ? -2.003 2.206 0.516 1.00 97.62 202 TYR A C 1
ATOM 1633 O O . TYR A 1 202 ? -1.648 2.678 -0.563 1.00 97.62 202 TYR A O 1
ATOM 1641 N N . LEU A 1 203 ? -1.831 2.899 1.649 1.00 97.06 203 LEU A N 1
ATOM 1642 C CA . LEU A 1 203 ? -1.095 4.166 1.666 1.00 97.06 203 LEU A CA 1
ATOM 1643 C C . LEU A 1 203 ? 0.388 3.958 1.337 1.00 97.06 203 LEU A C 1
ATOM 1645 O O . LEU A 1 203 ? 0.976 4.801 0.660 1.00 97.06 203 LEU A O 1
ATOM 1649 N N . GLN A 1 204 ? 1.000 2.879 1.820 1.00 95.56 204 GLN A N 1
ATOM 1650 C CA . GLN A 1 204 ? 2.390 2.515 1.546 1.00 95.56 204 GLN A CA 1
ATOM 1651 C C . GLN A 1 204 ? 2.566 2.117 0.077 1.00 95.56 204 GLN A C 1
ATOM 1653 O O . GLN A 1 204 ? 3.480 2.634 -0.564 1.00 95.56 204 GLN A O 1
ATOM 1658 N N . ASP A 1 205 ? 1.654 1.323 -0.482 1.00 95.12 205 ASP A N 1
ATOM 1659 C CA . ASP A 1 205 ? 1.608 0.998 -1.913 1.00 95.12 205 ASP A CA 1
ATOM 1660 C C . ASP A 1 205 ? 1.547 2.257 -2.767 1.00 95.12 205 ASP A C 1
ATOM 1662 O O . ASP A 1 205 ? 2.396 2.484 -3.625 1.00 95.12 205 ASP A O 1
ATOM 1666 N N . LEU A 1 206 ? 0.629 3.176 -2.462 1.00 96.56 206 LEU A N 1
ATOM 1667 C CA . LEU A 1 206 ? 0.506 4.419 -3.220 1.00 96.56 206 LEU A CA 1
ATOM 1668 C C . LEU A 1 206 ? 1.732 5.328 -3.115 1.00 96.56 206 LEU A C 1
ATOM 1670 O O . LEU A 1 206 ? 1.914 6.194 -3.975 1.00 96.56 206 LEU A O 1
ATOM 1674 N N . HIS A 1 207 ? 2.604 5.164 -2.114 1.00 95.62 207 HIS A N 1
ATOM 1675 C CA . HIS A 1 207 ? 3.891 5.864 -2.082 1.00 95.62 207 HIS A CA 1
ATOM 1676 C C . HIS A 1 207 ? 4.891 5.319 -3.113 1.00 95.62 207 HIS A C 1
ATOM 1678 O O . HIS A 1 207 ? 5.818 6.061 -3.469 1.00 95.62 207 HIS A O 1
ATOM 1684 N N . ASN A 1 208 ? 4.681 4.103 -3.627 1.00 94.56 208 ASN A N 1
ATOM 1685 C CA . ASN A 1 208 ? 5.473 3.486 -4.682 1.00 94.56 208 ASN A CA 1
ATOM 1686 C C . ASN A 1 208 ? 5.118 4.090 -6.037 1.00 94.56 208 ASN A C 1
ATOM 1688 O O . ASN A 1 208 ? 3.986 3.960 -6.508 1.00 94.56 208 ASN A O 1
ATOM 1692 N N . PRO A 1 209 ? 6.071 4.732 -6.736 1.00 95.38 209 PRO A N 1
ATOM 1693 C CA . PRO A 1 209 ? 5.796 5.246 -8.068 1.00 95.38 209 PRO A CA 1
ATOM 1694 C C . PRO A 1 209 ? 5.325 4.171 -9.058 1.00 95.38 209 PRO A C 1
ATOM 1696 O O . PRO A 1 209 ? 4.544 4.511 -9.943 1.00 95.38 209 PRO A O 1
ATOM 1699 N N . TYR A 1 210 ? 5.731 2.901 -8.913 1.00 93.00 210 TYR A N 1
ATOM 1700 C CA . TYR A 1 210 ? 5.241 1.807 -9.767 1.00 93.00 210 TYR A CA 1
ATOM 1701 C C . TYR A 1 210 ? 3.752 1.500 -9.561 1.00 93.00 210 TYR A C 1
ATOM 1703 O O . TYR A 1 210 ? 3.068 1.160 -10.524 1.00 93.00 210 TYR A O 1
ATOM 1711 N N . HIS A 1 211 ? 3.228 1.708 -8.353 1.00 93.81 211 HIS A N 1
ATOM 1712 C CA . HIS A 1 211 ? 1.818 1.481 -8.019 1.00 93.81 211 HIS A CA 1
ATOM 1713 C C . HIS A 1 211 ? 0.915 2.678 -8.363 1.00 93.81 211 HIS A C 1
ATOM 1715 O O . HIS A 1 211 ? -0.307 2.587 -8.292 1.00 93.81 211 HIS A O 1
ATOM 1721 N N . ALA A 1 212 ? 1.501 3.804 -8.779 1.00 92.69 212 ALA A N 1
ATOM 1722 C CA . ALA A 1 212 ? 0.762 4.985 -9.229 1.00 92.69 212 ALA A CA 1
ATOM 1723 C C . ALA A 1 212 ? 0.964 5.322 -10.719 1.00 92.69 212 ALA A C 1
ATOM 1725 O O . ALA A 1 212 ? 0.303 6.210 -11.264 1.00 92.69 212 ALA A O 1
ATOM 1726 N N . GLY A 1 213 ? 1.915 4.649 -11.370 1.00 86.62 213 GLY A N 1
ATOM 1727 C CA . GLY A 1 213 ? 2.437 4.995 -12.686 1.00 86.62 213 GLY A CA 1
ATOM 1728 C C . GLY A 1 213 ? 1.547 4.594 -13.864 1.00 86.62 213 GLY A C 1
ATOM 1729 O O . GLY A 1 213 ? 1.039 3.475 -13.951 1.00 86.62 213 GLY A O 1
ATOM 1730 N N . GLN A 1 214 ? 1.422 5.496 -14.838 1.00 80.06 214 GLN A N 1
ATOM 1731 C CA . GLN A 1 214 ? 0.917 5.192 -16.185 1.00 80.06 214 GLN A CA 1
ATOM 1732 C C . GLN A 1 214 ? 2.070 4.840 -17.143 1.00 80.06 214 GLN A C 1
ATOM 1734 O O . GLN A 1 214 ? 3.215 5.226 -16.912 1.00 80.06 214 GLN A O 1
ATOM 1739 N N . ILE A 1 215 ? 1.788 4.149 -18.256 1.00 74.50 215 ILE A N 1
ATOM 1740 C CA . ILE A 1 215 ? 2.815 3.807 -19.258 1.00 74.50 215 ILE A CA 1
ATOM 1741 C C . ILE A 1 215 ? 3.382 5.091 -19.879 1.00 74.50 215 ILE A C 1
ATOM 1743 O O . ILE A 1 215 ? 2.710 5.782 -20.638 1.00 74.50 215 ILE A O 1
ATOM 1747 N N . THR A 1 216 ? 4.650 5.400 -19.613 1.00 78.62 216 THR A N 1
ATOM 1748 C CA . THR A 1 216 ? 5.288 6.592 -20.189 1.00 78.62 216 THR A CA 1
ATOM 1749 C C . THR A 1 216 ? 5.459 6.459 -21.707 1.00 78.62 216 THR A C 1
ATOM 1751 O O . THR A 1 216 ? 5.622 5.340 -22.199 1.00 78.62 216 THR A O 1
ATOM 1754 N N . PRO A 1 217 ? 5.495 7.562 -22.481 1.00 80.81 217 PRO A N 1
ATOM 1755 C CA . PRO A 1 217 ? 5.786 7.501 -23.917 1.00 80.81 217 PRO A CA 1
ATOM 1756 C C . PRO A 1 217 ? 7.104 6.779 -24.250 1.00 80.81 217 PRO A C 1
ATOM 1758 O O . PRO A 1 217 ? 7.194 6.043 -25.231 1.00 80.81 217 PRO A O 1
ATOM 1761 N N . GLU A 1 218 ? 8.130 6.934 -23.414 1.00 82.31 218 GLU A N 1
ATOM 1762 C CA . GLU A 1 218 ? 9.408 6.235 -23.563 1.00 82.31 218 GLU A CA 1
ATOM 1763 C C . GLU A 1 218 ? 9.260 4.728 -23.364 1.00 82.31 218 GLU A C 1
ATOM 1765 O O . GLU A 1 218 ? 9.842 3.944 -24.115 1.00 82.31 218 GLU A O 1
ATOM 1770 N N . MET A 1 219 ? 8.476 4.310 -22.367 1.00 82.75 219 MET A N 1
ATOM 1771 C CA . MET A 1 219 ? 8.190 2.898 -22.147 1.00 82.75 219 MET A CA 1
ATOM 1772 C C . MET A 1 219 ? 7.271 2.334 -23.233 1.00 82.75 219 MET A C 1
ATOM 1774 O O . MET A 1 219 ? 7.484 1.209 -23.673 1.00 82.75 219 MET A O 1
ATOM 1778 N N . ALA A 1 220 ? 6.335 3.132 -23.755 1.00 85.69 220 ALA A N 1
ATOM 1779 C CA . ALA A 1 220 ? 5.562 2.815 -24.956 1.00 85.69 220 ALA A CA 1
ATOM 1780 C C . ALA A 1 220 ? 6.489 2.466 -26.132 1.00 85.69 220 ALA A C 1
ATOM 1782 O O . ALA A 1 220 ? 6.337 1.430 -26.776 1.00 85.69 220 ALA A O 1
ATOM 1783 N N . PHE A 1 221 ? 7.514 3.287 -26.369 1.00 89.00 221 PHE A N 1
ATOM 1784 C CA . PHE A 1 221 ? 8.492 3.030 -27.423 1.00 89.00 221 PHE A CA 1
ATOM 1785 C C . PHE A 1 221 ? 9.354 1.783 -27.153 1.00 89.00 221 PHE A C 1
ATOM 1787 O O . PHE A 1 221 ? 9.525 0.949 -28.046 1.00 89.00 221 PHE A O 1
ATOM 1794 N N . LYS A 1 222 ? 9.871 1.618 -25.925 1.00 88.75 222 LYS A N 1
ATOM 1795 C CA . LYS A 1 222 ? 10.651 0.430 -25.524 1.00 88.75 222 LYS A CA 1
ATOM 1796 C C . LYS A 1 222 ? 9.834 -0.857 -25.663 1.00 88.75 222 LYS A C 1
ATOM 1798 O O . LYS A 1 222 ? 10.332 -1.822 -26.233 1.00 88.75 222 LYS A O 1
ATOM 1803 N N . GLY A 1 223 ? 8.581 -0.853 -25.214 1.00 89.25 223 GLY A N 1
ATOM 1804 C CA . GLY A 1 223 ? 7.685 -2.002 -25.320 1.00 89.25 223 GLY A CA 1
ATOM 1805 C C . GLY A 1 223 ? 7.299 -2.331 -26.754 1.00 89.25 223 GLY A C 1
ATOM 1806 O O . GLY A 1 223 ? 7.298 -3.499 -27.130 1.00 89.25 223 GLY A O 1
ATOM 1807 N N . PHE A 1 224 ? 7.091 -1.321 -27.604 1.00 93.12 224 PHE A N 1
ATOM 1808 C CA . PHE A 1 224 ? 6.876 -1.548 -29.033 1.00 93.12 224 PHE A CA 1
ATOM 1809 C C . PHE A 1 224 ? 8.084 -2.243 -29.668 1.00 93.12 224 PHE A C 1
ATOM 1811 O O . PHE A 1 224 ? 7.931 -3.233 -30.380 1.00 93.12 224 PHE A O 1
ATOM 1818 N N . ARG A 1 225 ? 9.298 -1.774 -29.366 1.00 93.25 225 ARG A N 1
ATOM 1819 C CA . ARG A 1 225 ? 10.535 -2.400 -29.839 1.00 93.25 225 ARG A CA 1
ATOM 1820 C C . ARG A 1 225 ? 10.685 -3.840 -29.333 1.00 93.25 225 ARG A C 1
ATOM 1822 O O . ARG A 1 225 ? 10.911 -4.734 -30.144 1.00 93.25 225 ARG A O 1
ATOM 1829 N N . ALA A 1 226 ? 10.508 -4.068 -28.033 1.00 92.75 226 ALA A N 1
ATOM 1830 C CA . ALA A 1 226 ? 10.570 -5.394 -27.416 1.00 92.75 226 ALA A CA 1
ATOM 1831 C C . ALA A 1 226 ? 9.553 -6.366 -28.031 1.00 92.75 226 ALA A C 1
ATOM 1833 O O . ALA A 1 226 ? 9.870 -7.522 -28.311 1.00 92.75 226 ALA A O 1
ATOM 1834 N N . TRP A 1 227 ? 8.347 -5.880 -28.332 1.00 95.00 227 TRP A N 1
ATOM 1835 C CA . TRP A 1 227 ? 7.334 -6.668 -29.019 1.00 95.00 227 TRP A CA 1
ATOM 1836 C C . TRP A 1 227 ? 7.812 -7.128 -30.401 1.00 95.00 227 TRP A C 1
ATOM 1838 O O . TRP A 1 227 ? 7.668 -8.305 -30.742 1.00 95.00 227 TRP A O 1
ATOM 1848 N N . PHE A 1 228 ? 8.443 -6.245 -31.183 1.00 94.94 228 PHE A N 1
ATOM 1849 C CA . PHE A 1 228 ? 9.034 -6.630 -32.467 1.00 94.94 228 PHE A CA 1
ATOM 1850 C C . PHE A 1 228 ? 10.178 -7.637 -32.328 1.00 94.94 228 PHE A C 1
ATOM 1852 O O . PHE A 1 228 ? 10.251 -8.552 -33.155 1.00 94.94 228 PHE A O 1
ATOM 1859 N N . GLU A 1 229 ? 11.041 -7.454 -31.328 1.00 93.56 229 GLU A N 1
ATOM 1860 C CA . GLU A 1 229 ? 12.264 -8.236 -31.120 1.00 93.56 229 GLU A CA 1
ATOM 1861 C C . GLU A 1 229 ? 11.994 -9.644 -30.566 1.00 93.56 229 GLU A C 1
ATOM 1863 O O . GLU A 1 229 ? 12.576 -10.602 -31.068 1.00 93.56 229 GLU A O 1
ATOM 1868 N N . TRP A 1 230 ? 11.105 -9.793 -29.580 1.00 93.19 230 TRP A N 1
ATOM 1869 C CA . TRP A 1 230 ? 10.836 -11.086 -28.929 1.00 93.19 230 TRP A CA 1
ATOM 1870 C C . TRP A 1 230 ? 9.355 -11.320 -28.602 1.00 93.19 230 TRP A C 1
ATOM 1872 O O . TRP A 1 230 ? 8.859 -12.443 -28.717 1.00 93.19 230 TRP A O 1
ATOM 1882 N N . GLY A 1 231 ? 8.614 -10.265 -28.268 1.00 91.62 231 GLY A N 1
ATOM 1883 C CA . GLY A 1 231 ? 7.256 -10.379 -27.740 1.00 91.62 231 GLY A CA 1
ATOM 1884 C C . GLY A 1 231 ? 6.234 -11.027 -28.673 1.00 91.62 231 GLY A C 1
ATOM 1885 O O . GLY A 1 231 ? 5.390 -11.804 -28.228 1.00 91.62 231 GLY A O 1
ATOM 1886 N N . ARG A 1 232 ? 6.334 -10.781 -29.988 1.00 91.06 232 ARG A N 1
ATOM 1887 C CA . ARG A 1 232 ? 5.446 -11.379 -31.006 1.00 91.06 232 ARG A CA 1
ATOM 1888 C C . ARG A 1 232 ? 5.415 -12.906 -30.981 1.00 91.06 232 ARG A C 1
ATOM 1890 O O . ARG A 1 232 ? 4.410 -13.475 -31.392 1.00 91.06 232 ARG A O 1
ATOM 1897 N N . GLN A 1 233 ? 6.500 -13.549 -30.555 1.00 89.06 233 GLN A N 1
ATOM 1898 C CA . GLN A 1 233 ? 6.627 -15.008 -30.562 1.00 89.06 233 GLN A CA 1
ATOM 1899 C C . GLN A 1 233 ? 6.288 -15.651 -29.212 1.00 89.06 233 GLN A C 1
ATOM 1901 O O . GLN A 1 233 ? 6.072 -16.858 -29.179 1.00 89.06 233 GLN A O 1
ATOM 1906 N N . GLN A 1 234 ? 6.252 -14.875 -28.123 1.00 86.75 234 GLN A N 1
ATOM 1907 C CA . GLN A 1 234 ? 6.174 -15.413 -26.759 1.00 86.75 234 GLN A CA 1
ATOM 1908 C C . GLN A 1 234 ? 4.918 -14.957 -26.006 1.00 86.75 234 GLN A C 1
ATOM 1910 O O . GLN A 1 234 ? 4.210 -15.791 -25.455 1.00 86.75 234 GLN A O 1
ATOM 1915 N N . GLU A 1 235 ? 4.605 -13.657 -26.013 1.00 82.19 235 GLU A N 1
ATOM 1916 C CA . GLU A 1 235 ? 3.608 -13.082 -25.088 1.00 82.19 235 GLU A CA 1
ATOM 1917 C C . GLU A 1 235 ? 2.551 -12.188 -25.756 1.00 82.19 235 GLU A C 1
ATOM 1919 O O . GLU A 1 235 ? 1.581 -11.763 -25.126 1.00 82.19 235 GLU A O 1
ATOM 1924 N N . GLY A 1 236 ? 2.714 -11.884 -27.046 1.00 88.56 236 GLY A N 1
ATOM 1925 C CA . GLY A 1 236 ? 1.847 -10.944 -27.752 1.00 88.56 236 GLY A CA 1
ATOM 1926 C C . GLY A 1 236 ? 2.046 -9.494 -27.294 1.00 88.56 236 GLY A C 1
ATOM 1927 O O . GLY A 1 236 ? 2.914 -9.182 -26.490 1.00 88.56 236 GLY A O 1
ATOM 1928 N N . PHE A 1 237 ? 1.261 -8.566 -27.848 1.00 86.06 237 PHE A N 1
ATOM 1929 C CA . PHE A 1 237 ? 1.486 -7.131 -27.628 1.00 86.06 237 PHE A CA 1
ATOM 1930 C C . PHE A 1 237 ? 1.280 -6.723 -26.163 1.00 86.06 237 PHE A C 1
ATOM 1932 O O . PHE A 1 237 ? 2.193 -6.196 -25.540 1.00 86.06 237 PHE A O 1
ATOM 1939 N N . VAL A 1 238 ? 0.104 -7.003 -25.595 1.00 82.38 238 VAL A N 1
ATOM 1940 C CA . VAL A 1 238 ? -0.226 -6.612 -24.212 1.00 82.38 238 VAL A CA 1
ATOM 1941 C C . VAL A 1 238 ? 0.660 -7.339 -23.195 1.00 82.38 238 VAL A C 1
ATOM 1943 O O . VAL A 1 238 ? 1.129 -6.703 -22.253 1.00 82.38 238 VAL A O 1
ATOM 1946 N N . GLY A 1 239 ? 0.936 -8.630 -23.415 1.00 82.44 239 GLY A N 1
ATOM 1947 C CA . GLY A 1 239 ? 1.787 -9.436 -22.535 1.00 82.44 239 GLY A CA 1
ATOM 1948 C C . GLY A 1 239 ? 3.202 -8.876 -22.429 1.00 82.44 239 GLY A C 1
ATOM 1949 O O . GLY A 1 239 ? 3.655 -8.595 -21.327 1.00 82.44 239 GLY A O 1
ATOM 1950 N N . THR A 1 240 ? 3.834 -8.543 -23.559 1.00 89.56 240 THR A N 1
ATOM 1951 C CA . THR A 1 240 ? 5.180 -7.946 -23.560 1.00 89.56 240 THR A CA 1
ATOM 1952 C C . THR A 1 240 ? 5.255 -6.639 -22.778 1.00 89.56 240 THR A C 1
ATOM 1954 O O . THR A 1 240 ? 6.206 -6.411 -22.038 1.00 89.56 240 THR A O 1
ATOM 1957 N N . PHE A 1 241 ? 4.254 -5.766 -22.907 1.00 87.75 241 PHE A N 1
ATOM 1958 C CA . PHE A 1 241 ? 4.209 -4.532 -22.122 1.00 87.75 241 PHE A CA 1
ATOM 1959 C C . PHE A 1 241 ? 4.083 -4.799 -20.622 1.00 87.75 241 PHE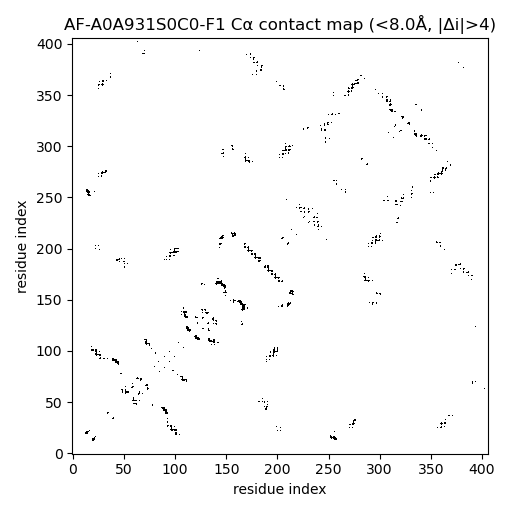 A C 1
ATOM 1961 O O . PHE A 1 241 ? 4.799 -4.180 -19.833 1.00 87.75 241 PHE A O 1
ATOM 1968 N N . ALA A 1 242 ? 3.197 -5.721 -20.241 1.00 82.62 242 ALA A N 1
ATOM 1969 C CA . ALA A 1 242 ? 3.026 -6.124 -18.852 1.00 82.62 242 ALA A CA 1
ATOM 1970 C C . ALA A 1 242 ? 4.318 -6.730 -18.281 1.00 82.62 242 ALA A C 1
ATOM 1972 O O . ALA A 1 242 ? 4.727 -6.350 -17.187 1.00 82.62 242 ALA A O 1
ATOM 1973 N N . HIS A 1 243 ? 5.007 -7.578 -19.046 1.00 87.25 243 HIS A N 1
ATOM 1974 C CA . HIS A 1 243 ? 6.267 -8.211 -18.660 1.00 87.25 243 HIS A CA 1
ATOM 1975 C C . HIS A 1 243 ? 7.377 -7.191 -18.397 1.00 87.25 243 HIS A C 1
ATOM 1977 O O . HIS A 1 243 ? 8.027 -7.243 -17.358 1.00 87.25 243 HIS A O 1
ATOM 1983 N N . LEU A 1 244 ? 7.579 -6.219 -19.294 1.00 90.12 244 LEU A N 1
ATOM 1984 C CA . LEU A 1 244 ? 8.615 -5.195 -19.110 1.00 90.12 244 LEU A CA 1
ATOM 1985 C C . LEU A 1 244 ? 8.390 -4.355 -17.853 1.00 90.12 244 LEU A C 1
ATOM 1987 O O . LEU A 1 244 ? 9.331 -4.092 -17.101 1.00 90.12 244 LEU A O 1
ATOM 1991 N N . ILE A 1 245 ? 7.143 -3.926 -17.637 1.00 86.88 245 ILE A N 1
ATOM 1992 C CA . ILE A 1 245 ? 6.772 -3.174 -16.440 1.00 86.88 245 ILE A CA 1
ATOM 1993 C C . ILE A 1 245 ? 6.984 -4.047 -15.205 1.00 86.88 245 ILE A C 1
ATOM 1995 O O . ILE A 1 245 ? 7.667 -3.601 -14.287 1.00 86.88 245 ILE A O 1
ATOM 1999 N N . SER A 1 246 ? 6.492 -5.288 -15.220 1.00 86.56 246 SER A N 1
ATOM 2000 C CA . SER A 1 246 ? 6.604 -6.231 -14.105 1.00 86.56 246 SER A CA 1
ATOM 2001 C C . SER A 1 246 ? 8.059 -6.508 -13.725 1.00 86.56 246 SER A C 1
ATOM 2003 O O . SER A 1 246 ? 8.412 -6.371 -12.558 1.00 86.56 246 SER A O 1
ATOM 2005 N N . ASN A 1 247 ? 8.941 -6.772 -14.692 1.00 91.06 247 ASN A N 1
ATOM 2006 C CA . ASN A 1 247 ? 10.369 -6.954 -14.425 1.00 91.06 247 ASN A CA 1
ATOM 2007 C C . ASN A 1 247 ? 11.001 -5.715 -13.790 1.00 91.06 247 ASN A C 1
ATOM 2009 O O . ASN A 1 247 ? 11.724 -5.824 -12.803 1.00 91.06 247 ASN A O 1
ATOM 2013 N N . SER A 1 248 ? 10.747 -4.527 -14.353 1.00 92.19 248 SER A N 1
ATOM 2014 C CA . SER A 1 248 ? 11.327 -3.282 -13.831 1.00 92.19 248 SER A CA 1
ATOM 2015 C C . SER A 1 248 ? 10.820 -2.932 -12.430 1.00 92.19 248 SER A C 1
ATOM 2017 O O . SER A 1 248 ? 11.585 -2.424 -11.609 1.00 92.19 248 SER A O 1
ATOM 2019 N N . HIS A 1 249 ? 9.552 -3.244 -12.166 1.00 90.50 249 HIS A N 1
ATOM 2020 C CA . HIS A 1 249 ? 8.879 -3.080 -10.886 1.00 90.50 249 HIS A CA 1
ATOM 2021 C C . HIS A 1 249 ? 9.488 -4.020 -9.845 1.00 90.50 249 HIS A C 1
ATOM 2023 O O . HIS A 1 249 ? 10.072 -3.539 -8.876 1.00 90.50 249 HIS A O 1
ATOM 2029 N N . ARG A 1 250 ? 9.462 -5.332 -10.097 1.00 88.75 250 ARG A N 1
ATOM 2030 C CA . ARG A 1 250 ? 10.007 -6.354 -9.192 1.00 88.75 250 ARG A CA 1
ATOM 2031 C C . ARG A 1 250 ? 11.486 -6.134 -8.902 1.00 88.75 250 ARG A C 1
ATOM 2033 O O . ARG A 1 250 ? 11.902 -6.184 -7.750 1.00 88.75 250 ARG A O 1
ATOM 2040 N N . PHE A 1 251 ? 12.277 -5.803 -9.926 1.00 92.25 251 PHE A N 1
ATOM 2041 C CA . PHE A 1 251 ? 13.680 -5.442 -9.734 1.00 92.25 251 PHE A CA 1
ATOM 2042 C C . PHE A 1 251 ? 13.833 -4.243 -8.796 1.00 92.25 251 PHE A C 1
ATOM 2044 O O . PHE A 1 251 ? 14.661 -4.286 -7.890 1.00 92.25 251 PHE A O 1
ATOM 2051 N N . PHE A 1 252 ? 13.078 -3.162 -9.021 1.00 92.94 252 PHE A N 1
ATOM 2052 C CA . PHE A 1 252 ? 13.186 -1.956 -8.203 1.00 92.94 252 PHE A CA 1
ATOM 2053 C C . PHE A 1 252 ? 12.872 -2.253 -6.738 1.00 92.94 252 PHE A C 1
ATOM 2055 O O . PHE A 1 252 ? 13.650 -1.852 -5.870 1.00 92.94 252 PHE A O 1
ATOM 2062 N N . GLU A 1 253 ? 11.781 -2.975 -6.481 1.00 88.19 253 GLU A N 1
ATOM 2063 C CA . GLU A 1 253 ? 11.375 -3.344 -5.127 1.00 88.19 253 GLU A CA 1
ATOM 2064 C C . GLU A 1 253 ? 12.426 -4.227 -4.470 1.00 88.19 253 GLU A C 1
ATOM 2066 O O . GLU A 1 253 ? 12.885 -3.877 -3.394 1.00 88.19 253 GLU A O 1
ATOM 2071 N N . SER A 1 254 ? 12.918 -5.279 -5.133 1.00 87.50 254 SER A N 1
ATOM 2072 C CA . SER A 1 254 ? 14.013 -6.093 -4.592 1.00 87.50 254 SER A CA 1
ATOM 2073 C C . SER A 1 254 ? 15.307 -5.296 -4.385 1.00 87.50 254 SER A C 1
ATOM 2075 O O . SER A 1 254 ? 16.065 -5.562 -3.455 1.00 87.50 254 SER A O 1
ATOM 2077 N N . TYR A 1 255 ? 15.615 -4.327 -5.250 1.00 88.94 255 TYR A N 1
ATOM 2078 C CA . TYR A 1 255 ? 16.891 -3.612 -5.225 1.00 88.94 255 TYR A CA 1
ATOM 2079 C C . TYR A 1 255 ? 16.971 -2.540 -4.141 1.00 88.94 255 TYR A C 1
ATOM 2081 O O . TYR A 1 255 ? 17.978 -2.484 -3.423 1.00 88.94 255 TYR A O 1
ATOM 2089 N N . VAL A 1 256 ? 15.922 -1.716 -3.996 1.00 87.56 256 VAL A N 1
ATOM 2090 C CA . VAL A 1 256 ? 15.802 -0.721 -2.904 1.00 87.56 256 VAL A CA 1
ATOM 2091 C C . VAL A 1 256 ? 16.025 -1.370 -1.553 1.00 87.56 256 VAL A C 1
ATOM 2093 O O . VAL A 1 256 ? 16.476 -0.738 -0.600 1.00 87.56 256 VAL A O 1
ATOM 2096 N N . ALA A 1 257 ? 15.743 -2.651 -1.518 1.00 78.25 257 ALA A N 1
ATOM 2097 C CA . ALA A 1 257 ? 15.360 -3.271 -0.321 1.00 78.25 257 ALA A CA 1
ATOM 2098 C C . ALA A 1 257 ? 16.342 -4.392 0.063 1.00 78.25 257 ALA A C 1
ATOM 2100 O O . ALA A 1 257 ? 16.654 -4.574 1.228 1.00 78.25 257 ALA A O 1
ATOM 2101 N N . ASN A 1 258 ? 17.054 -5.016 -0.865 1.00 76.62 258 ASN A N 1
ATOM 2102 C CA . ASN A 1 258 ? 18.174 -5.866 -0.476 1.00 76.62 258 ASN A CA 1
ATOM 2103 C C . ASN A 1 258 ? 19.109 -5.137 0.534 1.00 76.62 258 ASN A C 1
ATOM 2105 O O . ASN A 1 258 ? 19.781 -4.177 0.145 1.00 76.62 258 ASN A O 1
ATOM 2109 N N . PRO A 1 259 ? 19.163 -5.538 1.824 1.00 66.31 259 PRO A N 1
ATOM 2110 C CA . PRO A 1 259 ? 19.819 -4.738 2.862 1.00 66.31 259 PRO A CA 1
ATOM 2111 C C . PRO A 1 259 ? 21.341 -4.780 2.708 1.00 66.31 259 PRO A C 1
ATOM 2113 O O . PRO A 1 259 ? 22.068 -4.029 3.348 1.00 66.31 259 PRO A O 1
ATOM 2116 N N . ARG A 1 260 ? 21.826 -5.680 1.849 1.00 65.81 260 ARG A N 1
ATOM 2117 C CA . ARG A 1 260 ? 23.226 -5.874 1.507 1.00 65.81 260 ARG A CA 1
ATOM 2118 C C . ARG A 1 260 ? 23.420 -5.474 0.051 1.00 65.81 260 ARG A C 1
ATOM 2120 O O . ARG A 1 260 ? 22.565 -5.718 -0.792 1.00 65.81 260 ARG A O 1
ATOM 2127 N N . GLY A 1 261 ? 24.552 -4.866 -0.266 1.00 71.69 261 GLY A N 1
ATOM 2128 C CA . GLY A 1 261 ? 24.858 -4.494 -1.644 1.00 71.69 261 GLY A CA 1
ATOM 2129 C C . GLY A 1 261 ? 25.753 -3.275 -1.726 1.00 71.69 261 GLY A C 1
ATOM 2130 O O . GLY A 1 261 ? 26.183 -2.732 -0.710 1.00 71.69 261 GLY A O 1
ATOM 2131 N N . HIS A 1 262 ? 26.015 -2.839 -2.954 1.00 71.94 262 HIS A N 1
ATOM 2132 C CA . HIS A 1 262 ? 26.884 -1.695 -3.232 1.00 71.94 262 HIS A CA 1
ATOM 2133 C C . HIS A 1 262 ? 26.413 -0.395 -2.545 1.00 71.94 262 HIS A C 1
ATOM 2135 O O . HIS A 1 262 ? 27.224 0.469 -2.219 1.00 71.94 262 HIS A O 1
ATOM 2141 N N . ASP A 1 263 ? 25.109 -0.273 -2.282 1.00 80.69 263 ASP A N 1
ATOM 2142 C CA . ASP A 1 263 ? 24.460 0.985 -1.897 1.00 80.69 263 ASP A CA 1
ATOM 2143 C C . ASP A 1 263 ? 23.811 0.952 -0.509 1.00 80.69 263 ASP A C 1
ATOM 2145 O O . ASP A 1 263 ? 22.889 1.719 -0.236 1.00 80.69 263 ASP A O 1
ATOM 2149 N N . GLU A 1 264 ? 24.303 0.089 0.385 1.00 83.69 264 GLU A N 1
ATOM 2150 C CA . GLU A 1 264 ? 23.818 -0.063 1.768 1.00 83.69 264 GLU A CA 1
ATOM 2151 C C . GLU A 1 264 ? 23.618 1.290 2.480 1.00 83.69 264 GLU A C 1
ATOM 2153 O O . GLU A 1 264 ? 22.576 1.533 3.086 1.00 83.69 264 GLU A O 1
ATOM 2158 N N . GLY A 1 265 ? 24.562 2.226 2.329 1.00 86.88 265 GLY A N 1
ATOM 2159 C CA . GLY A 1 265 ? 24.456 3.560 2.926 1.00 86.88 265 GLY A CA 1
ATOM 2160 C C . GLY A 1 265 ? 23.279 4.394 2.399 1.00 86.88 265 GLY A C 1
ATOM 2161 O O . GLY A 1 265 ? 22.645 5.105 3.175 1.00 86.88 265 GLY A O 1
ATOM 2162 N N . LEU A 1 266 ? 22.954 4.302 1.104 1.00 87.38 266 LEU A N 1
ATOM 2163 C CA . LEU A 1 266 ? 21.804 5.003 0.518 1.00 87.38 266 LEU A CA 1
ATOM 2164 C C . LEU A 1 266 ? 20.482 4.351 0.933 1.00 87.38 266 LEU A C 1
ATOM 2166 O O . LEU A 1 266 ? 19.515 5.062 1.208 1.00 87.38 266 LEU A O 1
ATOM 2170 N N . LYS A 1 267 ? 20.457 3.017 1.034 1.00 85.00 267 LYS A N 1
ATOM 2171 C CA . LYS A 1 267 ? 19.302 2.257 1.534 1.00 85.00 267 LYS A CA 1
ATOM 2172 C C . LYS A 1 267 ? 18.992 2.645 2.975 1.00 85.00 267 LYS A C 1
ATOM 2174 O O . LYS A 1 267 ? 17.867 3.033 3.269 1.00 85.00 267 LYS A O 1
ATOM 2179 N N . GLN A 1 268 ? 20.012 2.671 3.836 1.00 86.75 268 GLN A N 1
ATOM 2180 C CA . GLN A 1 268 ? 19.873 3.103 5.226 1.00 86.75 268 GLN A CA 1
ATOM 2181 C C . GLN A 1 268 ? 19.395 4.558 5.335 1.00 86.75 268 GLN A C 1
ATOM 2183 O O . GLN A 1 268 ? 18.557 4.867 6.176 1.00 86.75 268 GLN A O 1
ATOM 2188 N N . GLN A 1 269 ? 19.895 5.461 4.485 1.00 89.88 269 GLN A N 1
ATOM 2189 C CA . GLN A 1 269 ? 19.426 6.850 4.459 1.00 89.88 269 GLN A CA 1
ATOM 2190 C C . GLN A 1 269 ? 17.960 6.961 4.033 1.00 89.88 269 GLN A C 1
ATOM 2192 O O . GLN A 1 269 ? 17.212 7.712 4.652 1.00 89.88 269 GLN A O 1
ATOM 2197 N N . ALA A 1 270 ? 17.539 6.223 3.001 1.00 89.69 270 ALA A N 1
ATOM 2198 C CA . ALA A 1 270 ? 16.138 6.194 2.589 1.00 89.69 270 ALA A CA 1
ATOM 2199 C C . ALA A 1 270 ? 15.249 5.678 3.727 1.00 89.69 270 ALA A C 1
ATOM 2201 O O . ALA A 1 270 ? 14.243 6.302 4.044 1.00 89.69 270 ALA A O 1
ATOM 2202 N N . LEU A 1 271 ? 15.675 4.605 4.391 1.00 88.38 271 LEU A N 1
ATOM 2203 C CA . LEU A 1 271 ? 15.036 4.034 5.572 1.00 88.38 271 LEU A CA 1
ATOM 2204 C C . LEU A 1 271 ? 14.846 5.041 6.708 1.00 88.38 271 LEU A C 1
ATOM 2206 O O . LEU A 1 271 ? 13.734 5.241 7.189 1.00 88.38 271 LEU A O 1
ATOM 2210 N N . LEU A 1 272 ? 15.923 5.723 7.100 1.00 91.31 272 LEU A N 1
ATOM 2211 C CA . LEU A 1 272 ? 15.887 6.748 8.146 1.00 91.31 272 LEU A CA 1
ATOM 2212 C C . LEU A 1 272 ? 14.985 7.931 7.774 1.00 91.31 272 LEU A C 1
ATOM 2214 O O . LEU A 1 272 ? 14.506 8.628 8.663 1.00 91.31 272 LEU A O 1
ATOM 2218 N N . ALA A 1 273 ? 14.708 8.149 6.485 1.00 94.00 273 ALA A N 1
ATOM 2219 C CA . ALA A 1 273 ? 13.791 9.194 6.050 1.00 94.00 273 ALA A CA 1
ATOM 2220 C C . ALA A 1 273 ? 12.349 8.951 6.525 1.00 94.00 273 ALA A C 1
ATOM 2222 O O . ALA A 1 273 ? 11.607 9.915 6.676 1.00 94.00 273 ALA A O 1
ATOM 2223 N N . LEU A 1 274 ? 11.950 7.701 6.794 1.00 94.19 274 LEU A N 1
ATOM 2224 C CA . LEU A 1 274 ? 10.645 7.375 7.389 1.00 94.19 274 LEU A CA 1
ATOM 2225 C C . LEU A 1 274 ? 10.472 7.997 8.779 1.00 94.19 274 LEU A C 1
ATOM 2227 O O . LEU A 1 274 ? 9.357 8.332 9.194 1.00 94.19 274 LEU A O 1
ATOM 2231 N N . GLU A 1 275 ? 11.571 8.140 9.514 1.00 94.62 275 GLU A N 1
ATOM 2232 C CA . GLU A 1 275 ? 11.564 8.672 10.868 1.00 94.62 275 GLU A CA 1
ATOM 2233 C C . GLU A 1 275 ? 11.236 10.172 10.875 1.00 94.62 275 GLU A C 1
ATOM 2235 O O . GLU A 1 275 ? 11.256 10.871 9.862 1.00 94.62 275 GLU A O 1
ATOM 2240 N N . GLY A 1 276 ? 10.882 10.692 12.045 1.00 91.25 276 GLY A N 1
ATOM 2241 C CA . GLY A 1 276 ? 10.585 12.107 12.226 1.00 91.25 276 GLY A CA 1
ATOM 2242 C C . GLY A 1 276 ? 9.410 12.342 13.160 1.00 91.25 276 GLY A C 1
ATOM 2243 O O . GLY A 1 276 ? 8.834 11.417 13.731 1.00 91.25 276 GLY A O 1
ATOM 2244 N N . ARG A 1 277 ? 9.069 13.618 13.339 1.00 88.19 277 ARG A N 1
ATOM 2245 C CA . ARG A 1 277 ? 7.961 14.057 14.207 1.00 88.19 277 ARG A CA 1
ATOM 2246 C C . ARG A 1 277 ? 6.984 14.995 13.509 1.00 88.19 277 ARG A C 1
ATOM 2248 O O . ARG A 1 277 ? 6.057 15.480 14.147 1.00 88.19 277 ARG A O 1
ATOM 2255 N N . ASP A 1 278 ? 7.199 15.241 12.222 1.00 86.88 278 ASP A N 1
ATOM 2256 C CA . ASP A 1 278 ? 6.340 16.107 11.430 1.00 86.88 278 ASP A CA 1
ATOM 2257 C C . ASP A 1 278 ? 5.028 15.401 11.083 1.00 86.88 278 ASP A C 1
ATOM 2259 O O . ASP A 1 278 ? 4.989 14.173 10.925 1.00 86.88 278 ASP A O 1
ATOM 2263 N N . PHE A 1 279 ? 3.983 16.217 10.942 1.00 83.44 279 PHE A N 1
ATOM 2264 C CA . PHE A 1 279 ? 2.634 15.837 10.534 1.00 83.44 279 PHE A CA 1
ATOM 2265 C C . PHE A 1 279 ? 2.193 16.749 9.387 1.00 83.44 279 PHE A C 1
ATOM 2267 O O . PHE A 1 279 ? 2.498 17.944 9.385 1.00 83.44 279 PHE A O 1
ATOM 2274 N N . GLN A 1 280 ? 1.426 16.219 8.442 1.00 79.12 280 GLN A N 1
ATOM 2275 C CA . GLN A 1 280 ? 0.695 17.040 7.479 1.00 79.12 280 GLN A CA 1
ATOM 2276 C C . GLN A 1 280 ? -0.555 17.675 8.109 1.00 79.12 280 GLN A C 1
ATOM 2278 O O . GLN A 1 280 ? -1.122 17.148 9.070 1.00 79.12 280 GLN A O 1
ATOM 2283 N N . SER A 1 281 ? -0.957 18.831 7.565 1.00 65.88 281 SER A N 1
ATOM 2284 C CA . SER A 1 281 ? -2.144 19.603 7.961 1.00 65.88 281 SER A CA 1
ATOM 2285 C C . SER A 1 281 ? -3.427 18.757 7.986 1.00 65.88 281 SER A C 1
ATOM 2287 O O . SER A 1 281 ? -3.490 17.736 7.303 1.00 65.88 281 SER A O 1
ATOM 2289 N N . PRO A 1 282 ? -4.458 19.163 8.760 1.00 59.38 282 PRO A N 1
ATOM 2290 C CA . PRO A 1 282 ? -5.668 18.367 8.947 1.00 59.38 282 PRO A CA 1
ATOM 2291 C C . PRO A 1 282 ? -6.300 17.955 7.614 1.00 59.38 282 PRO A C 1
ATOM 2293 O O . PRO A 1 282 ? -6.656 18.787 6.780 1.00 59.38 282 PRO A O 1
ATOM 2296 N N . LEU A 1 283 ? -6.421 16.640 7.450 1.00 67.56 283 LEU A N 1
ATOM 2297 C CA . LEU A 1 283 ? -6.883 15.984 6.237 1.00 67.56 283 LEU A CA 1
ATOM 2298 C C . LEU A 1 283 ? -8.404 15.842 6.258 1.00 67.56 283 LEU A C 1
ATOM 2300 O O . LEU A 1 283 ? -8.981 15.415 7.263 1.00 67.56 283 LEU A O 1
ATOM 2304 N N . SER A 1 284 ? -9.047 16.145 5.128 1.00 77.06 284 SER A N 1
ATOM 2305 C CA . SER A 1 284 ? -10.504 16.004 5.002 1.00 77.06 284 SER A CA 1
ATOM 2306 C C . SER A 1 284 ? -10.962 14.536 5.010 1.00 77.0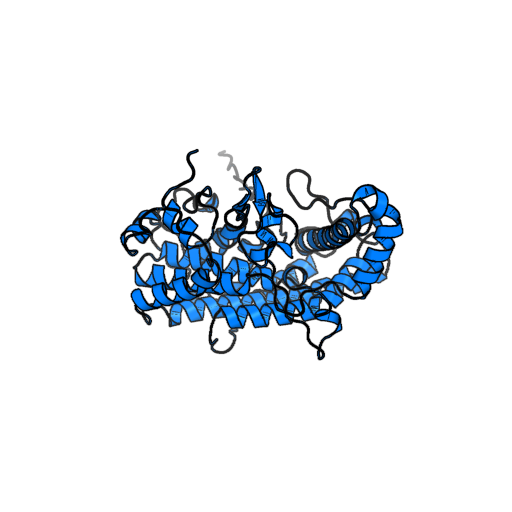6 284 SER A C 1
ATOM 2308 O O . SER A 1 284 ? -11.899 14.213 5.734 1.00 77.06 284 SER A O 1
ATOM 2310 N N . SER A 1 285 ? -10.264 13.637 4.308 1.00 90.44 285 SER A N 1
ATOM 2311 C CA . SER A 1 285 ? -10.432 12.174 4.389 1.00 90.44 285 SER A CA 1
ATOM 2312 C C . SER A 1 285 ? -9.111 11.456 4.085 1.00 90.44 285 SER A C 1
ATOM 2314 O O . SER A 1 285 ? -8.188 12.073 3.541 1.00 90.44 285 SER A O 1
ATOM 2316 N N . VAL A 1 286 ? -9.005 10.173 4.445 1.00 95.25 286 VAL A N 1
ATOM 2317 C CA . VAL A 1 286 ? -7.855 9.326 4.085 1.00 95.25 286 VAL A CA 1
ATOM 2318 C C . VAL A 1 286 ? -7.860 9.029 2.584 1.00 95.25 286 VAL A C 1
ATOM 2320 O O . VAL A 1 286 ? -6.795 9.028 1.977 1.00 95.25 286 VAL A O 1
ATOM 2323 N N . GLN A 1 287 ? -9.031 8.915 1.951 1.00 95.94 287 GLN A N 1
ATOM 2324 C CA . GLN A 1 287 ? -9.145 8.758 0.498 1.00 95.94 287 GLN A CA 1
ATOM 2325 C C . GLN A 1 287 ? -8.481 9.909 -0.263 1.00 95.94 287 GLN A C 1
ATOM 2327 O O . GLN A 1 287 ? -7.640 9.680 -1.124 1.00 95.94 287 GLN A O 1
ATOM 2332 N N . LYS A 1 288 ? -8.813 11.164 0.067 1.00 94.56 288 LYS A N 1
ATOM 2333 C CA . LYS A 1 288 ? -8.233 12.332 -0.617 1.00 94.56 288 LYS A CA 1
ATOM 2334 C C . LYS A 1 288 ? -6.730 12.425 -0.404 1.00 94.56 288 LYS A C 1
ATOM 2336 O O . LYS A 1 288 ? -5.992 12.776 -1.317 1.00 94.56 288 LYS A O 1
ATOM 2341 N N . LEU A 1 289 ? -6.276 12.075 0.796 1.00 94.69 289 LEU A N 1
ATOM 2342 C CA . LEU A 1 289 ? -4.854 11.976 1.077 1.00 94.69 289 LEU A CA 1
ATOM 2343 C C . LEU A 1 289 ? -4.186 10.919 0.185 1.00 94.69 289 LEU A C 1
ATOM 2345 O O . LEU A 1 289 ? -3.141 11.179 -0.407 1.00 94.69 289 LEU A O 1
ATOM 2349 N N . ALA A 1 290 ? -4.791 9.741 0.071 1.00 96.31 290 ALA A N 1
ATOM 2350 C CA . ALA A 1 290 ? -4.306 8.665 -0.777 1.00 96.31 290 ALA A CA 1
ATOM 2351 C C . ALA A 1 290 ? -4.273 9.075 -2.264 1.00 96.31 290 ALA A C 1
ATOM 2353 O O . ALA A 1 290 ? -3.279 8.829 -2.942 1.00 96.31 290 ALA A O 1
ATOM 2354 N N . GLU A 1 291 ? -5.284 9.797 -2.753 1.00 95.75 291 GLU A N 1
ATOM 2355 C CA . GLU A 1 291 ? -5.302 10.384 -4.102 1.00 95.75 291 GLU A CA 1
ATOM 2356 C C . GLU A 1 291 ? -4.163 11.401 -4.315 1.00 95.75 291 GLU A C 1
ATOM 2358 O O . GLU A 1 291 ? -3.517 11.404 -5.365 1.00 95.75 291 GLU A O 1
ATOM 2363 N N . GLU A 1 292 ? -3.864 12.244 -3.322 1.00 94.31 292 GLU A N 1
ATOM 2364 C CA . GLU A 1 292 ? -2.735 13.180 -3.378 1.00 94.31 292 GLU A CA 1
ATOM 2365 C C . GLU A 1 292 ? -1.385 12.445 -3.399 1.00 94.31 292 GLU A C 1
ATOM 2367 O O . GLU A 1 292 ? -0.486 12.806 -4.166 1.00 94.31 292 GLU A O 1
ATOM 2372 N N . ILE A 1 293 ? -1.239 11.394 -2.588 1.00 95.25 293 ILE A N 1
ATOM 2373 C CA . ILE A 1 293 ? -0.049 10.534 -2.552 1.00 95.25 293 ILE A CA 1
ATOM 2374 C C . ILE A 1 293 ? 0.148 9.854 -3.906 1.00 95.25 293 ILE A C 1
ATOM 2376 O O . ILE A 1 293 ? 1.248 9.937 -4.462 1.00 95.25 293 ILE A O 1
ATOM 2380 N N . ARG A 1 294 ? -0.914 9.254 -4.457 1.00 95.50 294 ARG A N 1
ATOM 2381 C CA . ARG A 1 294 ? -0.959 8.654 -5.796 1.00 95.50 294 ARG A CA 1
ATOM 2382 C C . ARG A 1 294 ? -0.480 9.648 -6.849 1.00 95.50 294 ARG A C 1
ATOM 2384 O O . ARG A 1 294 ? 0.451 9.369 -7.606 1.00 95.50 294 ARG A O 1
ATOM 2391 N N . ASP A 1 295 ? -1.064 10.844 -6.875 1.00 94.62 295 ASP A N 1
ATOM 2392 C CA . ASP A 1 295 ? -0.725 11.879 -7.851 1.00 94.62 295 ASP A CA 1
ATOM 2393 C C . ASP A 1 295 ? 0.735 12.324 -7.737 1.00 94.62 295 ASP A C 1
ATOM 2395 O O . ASP A 1 295 ? 1.382 12.607 -8.751 1.00 94.62 295 ASP A O 1
ATOM 2399 N N . GLN A 1 296 ? 1.280 12.398 -6.520 1.00 94.31 296 GLN A N 1
ATOM 2400 C CA . GLN A 1 296 ? 2.693 12.689 -6.294 1.00 94.31 296 GLN A CA 1
ATOM 2401 C C . GLN A 1 296 ? 3.595 11.554 -6.787 1.00 94.31 296 GLN A C 1
ATOM 2403 O O . GLN A 1 296 ? 4.525 11.826 -7.549 1.00 94.31 296 GLN A O 1
ATOM 2408 N N . SER A 1 297 ? 3.313 10.307 -6.406 1.00 95.38 297 SER A N 1
ATOM 2409 C CA . SER A 1 297 ? 4.056 9.115 -6.833 1.00 95.38 297 SER A CA 1
ATOM 2410 C C . SER A 1 297 ? 4.090 8.989 -8.354 1.00 95.38 297 SER A C 1
ATOM 2412 O O . SER A 1 297 ? 5.165 8.835 -8.936 1.00 95.38 297 SER A O 1
ATOM 2414 N N . ASN A 1 298 ? 2.953 9.199 -9.020 1.00 94.56 298 ASN A N 1
ATOM 2415 C CA . ASN A 1 298 ? 2.875 9.192 -10.477 1.00 94.56 298 ASN A CA 1
ATOM 2416 C C . ASN A 1 298 ? 3.781 10.256 -11.131 1.00 94.56 298 ASN A C 1
ATOM 2418 O O . ASN A 1 298 ? 4.352 10.029 -12.196 1.00 94.56 298 ASN A O 1
ATOM 2422 N N . ASN A 1 299 ? 3.983 11.420 -10.501 1.00 93.56 299 ASN A N 1
ATOM 2423 C CA . ASN A 1 299 ? 4.906 12.432 -11.040 1.00 93.56 299 ASN A CA 1
ATOM 2424 C C . ASN A 1 299 ? 6.367 11.974 -11.003 1.00 93.56 299 ASN A C 1
ATOM 2426 O O . ASN A 1 299 ? 7.156 12.374 -11.861 1.00 93.56 299 ASN A O 1
ATOM 2430 N N . PHE A 1 300 ? 6.731 11.153 -10.017 1.00 94.69 300 PHE A N 1
ATOM 2431 C CA . PHE A 1 300 ? 8.070 10.581 -9.917 1.00 94.69 300 PHE A CA 1
ATOM 2432 C C . PHE A 1 300 ? 8.258 9.374 -10.836 1.00 94.69 300 PHE A C 1
ATOM 2434 O O . PHE A 1 300 ? 9.390 9.131 -11.259 1.00 94.69 300 PHE A O 1
ATOM 2441 N N . PHE A 1 301 ? 7.178 8.672 -11.198 1.00 93.81 301 PHE A N 1
ATOM 2442 C CA . PHE A 1 301 ? 7.236 7.418 -11.947 1.00 93.81 301 PHE A CA 1
ATOM 2443 C C . PHE A 1 301 ? 8.085 7.484 -13.228 1.00 93.81 301 PHE A C 1
ATOM 2445 O O . PHE A 1 301 ? 9.020 6.691 -13.329 1.00 93.81 301 PHE A O 1
ATOM 2452 N N . PRO A 1 302 ? 7.905 8.449 -14.160 1.00 92.31 302 PRO A N 1
ATOM 2453 C CA . PRO A 1 302 ? 8.743 8.496 -15.358 1.00 92.31 302 PRO A CA 1
ATOM 2454 C C . PRO A 1 302 ? 10.230 8.639 -15.039 1.00 92.31 302 PRO A C 1
ATOM 2456 O O . PRO A 1 302 ? 11.073 7.969 -15.625 1.00 92.31 302 PRO A O 1
ATOM 2459 N N . SER A 1 303 ? 10.553 9.498 -14.070 1.00 93.56 303 SER A N 1
ATOM 2460 C CA . SER A 1 303 ? 11.935 9.740 -13.664 1.00 93.56 303 SER A CA 1
ATOM 2461 C C . SER A 1 303 ? 12.569 8.534 -12.983 1.00 93.56 303 SER A C 1
ATOM 2463 O O . SER A 1 303 ? 13.772 8.331 -13.165 1.00 93.56 303 SER A O 1
ATOM 2465 N N . LEU A 1 304 ? 11.787 7.780 -12.206 1.00 94.88 304 LEU A N 1
ATOM 2466 C CA . LEU A 1 304 ? 12.226 6.546 -11.569 1.00 94.88 304 LEU A CA 1
ATOM 2467 C C . LEU A 1 304 ? 12.448 5.451 -12.610 1.00 94.88 304 LEU A C 1
ATOM 2469 O O . LEU A 1 304 ? 13.515 4.852 -12.629 1.00 94.88 304 LEU A O 1
ATOM 2473 N N . LEU A 1 305 ? 11.487 5.236 -13.507 1.00 92.94 305 LEU A N 1
ATOM 2474 C CA . LEU A 1 305 ? 11.564 4.210 -14.544 1.00 92.94 305 LEU A CA 1
ATOM 2475 C C . LEU A 1 305 ? 12.764 4.418 -15.478 1.00 92.94 305 LEU A C 1
ATOM 2477 O O . LEU A 1 305 ? 13.457 3.462 -15.840 1.00 92.94 305 LEU A O 1
ATOM 2481 N N . ASP A 1 306 ? 13.038 5.674 -15.842 1.00 91.44 306 ASP A N 1
ATOM 2482 C CA . ASP A 1 306 ? 14.224 6.042 -16.615 1.00 91.44 306 ASP A CA 1
ATOM 2483 C C . ASP A 1 306 ? 15.510 5.693 -15.850 1.00 91.44 306 ASP A C 1
ATOM 2485 O O . ASP A 1 306 ? 16.410 5.076 -16.419 1.00 91.44 306 ASP A O 1
ATOM 2489 N N . ALA A 1 307 ? 15.566 6.012 -14.552 1.00 93.88 307 ALA A N 1
ATOM 2490 C CA . ALA A 1 307 ? 16.714 5.708 -13.701 1.00 93.88 307 ALA A CA 1
ATOM 2491 C C . ALA A 1 307 ? 16.918 4.194 -13.523 1.00 93.88 307 ALA A C 1
ATOM 2493 O O . ALA A 1 307 ? 18.032 3.705 -13.672 1.00 93.88 307 ALA A O 1
ATOM 2494 N N . VAL A 1 308 ? 15.847 3.431 -13.290 1.00 93.62 308 VAL A N 1
ATOM 2495 C CA . VAL A 1 308 ? 15.903 1.965 -13.200 1.00 93.62 308 VAL A CA 1
ATOM 2496 C C . VAL A 1 308 ? 16.392 1.371 -14.518 1.00 93.62 308 VAL A C 1
ATOM 2498 O O . VAL A 1 308 ? 17.313 0.561 -14.513 1.00 93.62 308 VAL A O 1
ATOM 2501 N N . THR A 1 309 ? 15.868 1.821 -15.664 1.00 91.50 309 THR A N 1
ATOM 2502 C CA . THR A 1 309 ? 16.342 1.342 -16.977 1.00 91.50 309 THR A CA 1
ATOM 2503 C C . THR A 1 309 ? 17.826 1.661 -17.214 1.00 91.50 309 THR A C 1
ATOM 2505 O O . THR A 1 309 ? 18.543 0.899 -17.864 1.00 91.50 309 THR A O 1
ATOM 2508 N N . GLU A 1 310 ? 18.295 2.818 -16.748 1.00 91.81 310 GLU A N 1
ATOM 2509 C CA . GLU A 1 310 ? 19.686 3.241 -16.910 1.00 91.81 310 GLU A CA 1
ATOM 2510 C C . GLU A 1 310 ? 20.640 2.486 -15.976 1.00 91.81 310 GLU A C 1
ATOM 2512 O O . GLU A 1 310 ? 21.756 2.154 -16.385 1.00 91.81 310 GLU A O 1
ATOM 2517 N N . ALA A 1 311 ? 20.190 2.173 -14.759 1.00 92.19 311 ALA A N 1
ATOM 2518 C CA . ALA A 1 311 ? 20.952 1.436 -13.760 1.00 92.19 311 ALA A CA 1
ATOM 2519 C C . ALA A 1 311 ? 21.061 -0.066 -14.071 1.00 92.19 311 ALA A C 1
ATOM 2521 O O . ALA A 1 311 ? 21.991 -0.711 -13.589 1.00 92.19 311 ALA A O 1
ATOM 2522 N N . THR A 1 312 ? 20.156 -0.619 -14.886 1.00 92.25 312 THR A N 1
ATOM 2523 C CA . THR A 1 312 ? 20.000 -2.073 -15.057 1.00 92.25 312 THR A CA 1
ATOM 2524 C C . THR A 1 312 ? 20.496 -2.629 -16.388 1.00 92.25 312 THR A C 1
ATOM 2526 O O . THR A 1 312 ? 20.505 -1.966 -17.430 1.00 92.25 312 THR A O 1
ATOM 2529 N N . ASP A 1 313 ? 20.947 -3.879 -16.358 1.00 89.94 313 ASP A N 1
ATOM 2530 C CA . ASP A 1 313 ? 21.322 -4.687 -17.510 1.00 89.94 313 ASP A CA 1
ATOM 2531 C C . ASP A 1 313 ? 20.156 -4.736 -18.520 1.00 89.94 313 ASP A C 1
ATOM 2533 O O . ASP A 1 313 ? 19.018 -4.994 -18.122 1.00 89.94 313 ASP A O 1
ATOM 2537 N N . PRO A 1 314 ? 20.403 -4.514 -19.828 1.00 88.75 314 PRO A N 1
ATOM 2538 C CA . PRO A 1 314 ? 19.367 -4.592 -20.857 1.00 88.75 314 PRO A CA 1
ATOM 2539 C C . PRO A 1 314 ? 18.560 -5.895 -20.866 1.00 88.75 314 PRO A C 1
ATOM 2541 O O . PRO A 1 314 ? 17.431 -5.883 -21.352 1.00 88.75 314 PRO A O 1
ATOM 2544 N N . ARG A 1 315 ? 19.100 -6.996 -20.318 1.00 90.75 315 ARG A N 1
ATOM 2545 C CA . ARG A 1 315 ? 18.368 -8.254 -20.122 1.00 90.75 315 ARG A CA 1
ATOM 2546 C C . ARG A 1 315 ? 17.069 -8.053 -19.347 1.00 90.75 315 ARG A C 1
ATOM 2548 O O . ARG A 1 315 ? 16.102 -8.717 -19.682 1.00 90.75 315 ARG A O 1
ATOM 2555 N N . LEU A 1 316 ? 17.000 -7.112 -18.401 1.00 89.44 316 LEU A N 1
ATOM 2556 C CA . LEU A 1 316 ? 15.778 -6.841 -17.633 1.00 89.44 316 LEU A CA 1
ATOM 2557 C C . LEU A 1 316 ? 14.602 -6.378 -18.520 1.00 89.44 316 LEU A C 1
ATOM 2559 O O . LEU A 1 316 ? 13.443 -6.591 -18.175 1.00 89.44 316 LEU A O 1
ATOM 2563 N N . LEU A 1 317 ? 14.900 -5.784 -19.683 1.00 88.94 317 LEU A N 1
ATOM 2564 C CA . LEU A 1 317 ? 13.919 -5.413 -20.713 1.00 88.94 317 LEU A CA 1
ATOM 2565 C C . LEU A 1 317 ? 13.852 -6.428 -21.875 1.00 88.94 317 LEU A C 1
ATOM 2567 O O . LEU A 1 317 ? 13.317 -6.136 -22.948 1.00 88.94 317 LEU A O 1
ATOM 2571 N N . GLY A 1 318 ? 14.457 -7.598 -21.689 1.00 90.38 318 GLY A N 1
ATOM 2572 C CA . GLY A 1 318 ? 14.409 -8.735 -22.599 1.00 90.38 318 GLY A CA 1
ATOM 2573 C C . GLY A 1 318 ? 13.341 -9.756 -22.189 1.00 90.38 318 GLY A C 1
ATOM 2574 O O . GLY A 1 318 ? 12.505 -9.456 -21.346 1.00 90.38 318 GLY A O 1
ATOM 2575 N N . PRO A 1 319 ? 13.382 -10.973 -22.760 1.00 90.75 319 PRO A N 1
ATOM 2576 C CA . PRO A 1 319 ? 12.383 -12.019 -22.513 1.00 90.75 319 PRO A CA 1
ATOM 2577 C C . PRO A 1 319 ? 12.583 -12.784 -21.192 1.00 90.75 319 PRO A C 1
ATOM 2579 O O . PRO A 1 319 ? 11.904 -13.776 -20.949 1.00 90.75 319 PRO A O 1
ATOM 2582 N N . ILE A 1 320 ? 13.575 -12.413 -20.379 1.00 91.25 320 ILE A N 1
ATOM 2583 C CA . ILE A 1 320 ? 13.814 -13.089 -19.101 1.00 91.25 320 ILE A CA 1
ATOM 2584 C C . ILE A 1 320 ? 12.803 -12.607 -18.066 1.00 91.25 320 ILE A C 1
ATOM 2586 O O . ILE A 1 320 ? 12.608 -11.409 -17.921 1.00 91.25 320 ILE A O 1
ATOM 2590 N N . THR A 1 321 ? 12.216 -13.513 -17.296 1.00 89.25 321 THR A N 1
ATOM 2591 C CA . THR A 1 321 ? 11.395 -13.131 -16.143 1.00 89.25 321 THR A CA 1
ATOM 2592 C C . THR A 1 321 ? 12.303 -12.853 -14.951 1.00 89.25 321 THR A C 1
ATOM 2594 O O . THR A 1 321 ? 13.073 -13.730 -14.567 1.00 89.25 321 THR A O 1
ATOM 2597 N N . TYR A 1 322 ? 12.209 -11.658 -14.364 1.00 89.56 322 TYR A N 1
ATOM 2598 C CA . TYR A 1 322 ? 12.853 -11.366 -13.083 1.00 89.56 322 TYR A CA 1
ATOM 2599 C C . TYR A 1 322 ? 11.993 -11.929 -11.944 1.00 89.56 322 TYR A C 1
ATOM 2601 O O . TYR A 1 322 ? 10.830 -11.535 -11.783 1.00 89.56 322 TYR A O 1
ATOM 2609 N N . ASN A 1 323 ? 12.549 -12.854 -11.163 1.00 85.19 323 ASN A N 1
ATOM 2610 C CA . ASN A 1 323 ? 11.856 -13.447 -10.027 1.00 85.19 323 ASN A CA 1
ATOM 2611 C C . ASN A 1 323 ? 12.192 -12.696 -8.733 1.00 85.19 323 ASN A C 1
ATOM 2613 O O . ASN A 1 323 ? 13.338 -12.690 -8.302 1.00 85.19 323 ASN A O 1
ATOM 2617 N N . SER A 1 324 ? 11.202 -12.080 -8.095 1.00 80.44 324 SER A N 1
ATOM 2618 C CA . SER A 1 324 ? 11.346 -11.458 -6.770 1.00 80.44 324 SER A CA 1
ATOM 2619 C C . SER A 1 324 ? 10.916 -12.373 -5.627 1.00 80.44 324 SER A C 1
ATOM 2621 O O . SER A 1 324 ? 11.143 -12.030 -4.469 1.00 80.44 324 SER A O 1
ATOM 2623 N N . ASP A 1 325 ? 10.283 -13.502 -5.946 1.00 72.94 325 ASP A N 1
ATOM 2624 C CA . ASP A 1 325 ? 9.495 -14.273 -4.995 1.00 72.94 325 ASP A CA 1
ATOM 2625 C C . ASP A 1 325 ? 10.277 -15.515 -4.543 1.00 72.94 325 ASP A C 1
ATOM 2627 O O . ASP A 1 325 ? 10.939 -16.192 -5.341 1.00 72.94 325 ASP A O 1
ATOM 2631 N N . ASP A 1 326 ? 10.205 -15.820 -3.247 1.00 62.34 326 ASP A N 1
ATOM 2632 C CA . ASP A 1 326 ? 10.861 -16.982 -2.653 1.00 62.34 326 ASP A CA 1
ATOM 2633 C C . ASP A 1 326 ? 10.018 -18.269 -2.776 1.00 62.34 326 ASP A C 1
ATOM 2635 O O . ASP A 1 326 ? 8.789 -18.216 -2.717 1.00 62.34 326 ASP A O 1
ATOM 2639 N N . PRO A 1 327 ? 10.659 -19.455 -2.869 1.00 61.31 327 PRO A N 1
ATOM 2640 C CA . PRO A 1 327 ? 12.102 -19.669 -2.971 1.00 61.31 327 PRO A CA 1
ATOM 2641 C C . PRO A 1 327 ? 12.623 -19.443 -4.400 1.00 61.31 327 PRO A C 1
ATOM 2643 O O . PRO A 1 327 ? 12.042 -19.924 -5.371 1.00 61.31 327 PRO A O 1
ATOM 2646 N N . GLY A 1 328 ? 13.791 -18.804 -4.519 1.00 73.69 328 GLY A N 1
ATOM 2647 C CA . GLY A 1 328 ? 14.477 -18.626 -5.806 1.00 73.69 328 GLY A CA 1
ATOM 2648 C C . GLY A 1 328 ? 14.426 -17.205 -6.360 1.00 73.69 328 GLY A C 1
ATOM 2649 O O . GLY A 1 328 ? 14.502 -17.038 -7.579 1.00 73.69 328 GLY A O 1
ATOM 2650 N N . ALA A 1 329 ? 14.309 -16.205 -5.484 1.00 82.19 329 ALA A N 1
ATOM 2651 C CA . ALA A 1 329 ? 14.438 -14.809 -5.861 1.00 82.19 329 ALA A CA 1
ATOM 2652 C C . ALA A 1 329 ? 15.805 -14.530 -6.518 1.00 82.19 329 ALA A C 1
ATOM 2654 O O . ALA A 1 329 ? 16.866 -14.957 -6.042 1.00 82.19 329 ALA A O 1
ATOM 2655 N N . ASP A 1 330 ? 15.775 -13.791 -7.621 1.00 86.56 330 ASP A N 1
ATOM 2656 C CA . ASP A 1 330 ? 16.949 -13.284 -8.307 1.00 86.56 330 ASP A CA 1
ATOM 2657 C C . ASP A 1 330 ? 17.677 -12.260 -7.428 1.00 86.56 330 ASP A C 1
ATOM 2659 O O . ASP A 1 330 ? 17.076 -11.421 -6.758 1.00 86.56 330 ASP A O 1
ATOM 2663 N N . ASN A 1 331 ? 19.012 -12.280 -7.461 1.00 88.38 331 ASN A N 1
ATOM 2664 C CA . ASN A 1 331 ? 19.795 -11.256 -6.779 1.00 88.38 331 ASN A CA 1
ATOM 2665 C C . ASN A 1 331 ? 19.834 -9.974 -7.636 1.00 88.38 331 ASN A C 1
ATOM 2667 O O . ASN A 1 331 ? 20.470 -9.996 -8.700 1.00 88.38 331 ASN A O 1
ATOM 2671 N N . PRO A 1 332 ? 19.269 -8.838 -7.174 1.00 89.12 332 PRO A N 1
ATOM 2672 C CA . PRO A 1 332 ? 19.225 -7.602 -7.959 1.00 89.12 332 PRO A CA 1
ATOM 2673 C C . PRO A 1 332 ? 20.623 -7.092 -8.346 1.00 89.12 332 PRO A C 1
ATOM 2675 O O . PRO A 1 332 ? 20.797 -6.504 -9.411 1.00 89.12 332 PRO A O 1
ATOM 2678 N N . GLU A 1 333 ? 21.659 -7.384 -7.554 1.00 88.56 333 GLU A N 1
ATOM 2679 C CA . GLU A 1 333 ? 23.041 -6.971 -7.843 1.00 88.56 333 GLU A CA 1
ATOM 2680 C C . GLU A 1 333 ? 23.577 -7.567 -9.165 1.00 88.56 333 GLU A C 1
ATOM 2682 O O . GLU A 1 333 ? 24.448 -6.984 -9.813 1.00 88.56 333 GLU A O 1
ATOM 2687 N N . GLN A 1 334 ? 23.041 -8.709 -9.618 1.00 89.50 334 GLN A N 1
ATOM 2688 C CA . GLN A 1 334 ? 23.425 -9.338 -10.893 1.00 89.50 334 GLN A CA 1
ATOM 2689 C C . GLN A 1 334 ? 22.871 -8.608 -12.124 1.00 89.50 334 GLN A C 1
ATOM 2691 O O . GLN A 1 334 ? 23.328 -8.849 -13.248 1.00 89.50 334 GLN A O 1
ATOM 2696 N N . PHE A 1 335 ? 21.901 -7.720 -11.912 1.00 90.56 335 PHE A N 1
ATOM 2697 C CA . PHE A 1 335 ? 21.233 -6.943 -12.947 1.00 90.56 335 PHE A CA 1
ATOM 2698 C C . PHE A 1 335 ? 21.715 -5.495 -12.995 1.00 90.56 335 PHE A C 1
ATOM 2700 O O . PHE A 1 335 ? 21.181 -4.723 -13.780 1.00 90.56 335 PHE A O 1
ATOM 2707 N N . LEU A 1 336 ? 22.730 -5.104 -12.221 1.00 90.62 336 LEU A N 1
ATOM 2708 C CA . LEU A 1 336 ? 23.272 -3.743 -12.252 1.00 90.62 336 LEU A CA 1
ATOM 2709 C C . LEU A 1 336 ? 24.278 -3.545 -13.394 1.00 90.62 336 LEU A C 1
ATOM 2711 O O . LEU A 1 336 ? 25.121 -4.401 -13.681 1.00 90.62 336 LEU A O 1
ATOM 2715 N N . ARG A 1 337 ? 24.244 -2.373 -14.038 1.00 88.56 337 ARG A N 1
ATOM 2716 C CA . ARG A 1 337 ? 25.264 -1.986 -15.023 1.00 88.56 337 ARG A CA 1
ATOM 2717 C C . ARG A 1 337 ? 26.579 -1.629 -14.339 1.00 88.56 337 ARG A C 1
ATOM 2719 O O . ARG A 1 337 ? 26.620 -0.866 -13.386 1.00 88.56 337 ARG A O 1
ATOM 2726 N N . LYS A 1 338 ? 27.688 -2.067 -14.936 1.00 75.75 338 LYS A N 1
ATOM 2727 C CA . LYS A 1 338 ? 29.054 -1.691 -14.534 1.00 75.75 338 LYS A CA 1
ATOM 2728 C C . LYS A 1 338 ? 29.590 -0.543 -15.402 1.00 75.75 338 LYS A C 1
ATOM 2730 O O . LYS A 1 338 ? 30.473 -0.767 -16.227 1.00 75.75 338 LYS A O 1
ATOM 2735 N N . ARG A 1 339 ? 28.991 0.652 -15.313 1.00 73.38 339 ARG A N 1
ATOM 2736 C CA . ARG A 1 339 ? 29.374 1.857 -16.091 1.00 73.38 339 ARG A CA 1
ATOM 2737 C C . ARG A 1 339 ? 29.108 3.137 -15.296 1.00 73.38 339 ARG A C 1
ATOM 2739 O O . ARG A 1 339 ? 28.228 3.119 -14.452 1.00 73.38 339 ARG A O 1
ATOM 2746 N N . ASP A 1 340 ? 29.759 4.248 -15.645 1.00 72.06 340 ASP A N 1
ATOM 2747 C CA . ASP A 1 340 ? 29.612 5.557 -14.968 1.00 72.06 340 ASP A CA 1
ATOM 2748 C C . ASP A 1 340 ? 28.167 6.105 -14.920 1.00 72.06 340 ASP A C 1
ATOM 2750 O O . ASP A 1 340 ? 27.810 6.906 -14.055 1.00 72.06 340 ASP A O 1
ATOM 2754 N N . SER A 1 341 ? 27.305 5.665 -15.844 1.00 76.88 341 SER A N 1
ATOM 2755 C CA . SER A 1 341 ? 25.874 5.998 -15.845 1.00 76.88 341 SER A CA 1
ATOM 2756 C C . SER A 1 341 ? 25.122 5.381 -14.658 1.00 76.88 341 SER A C 1
ATOM 2758 O O . SER A 1 341 ? 24.098 5.910 -14.231 1.00 76.88 341 SER A O 1
ATOM 2760 N N . PHE A 1 342 ? 25.629 4.275 -14.098 1.00 88.44 342 PHE A N 1
ATOM 2761 C CA . PHE A 1 342 ? 25.016 3.592 -12.962 1.00 88.44 342 PHE A CA 1
ATOM 2762 C C . PHE A 1 342 ? 24.984 4.483 -11.722 1.00 88.44 342 PHE A C 1
ATOM 2764 O O . PHE A 1 342 ? 23.927 4.596 -11.113 1.00 88.44 342 PHE A O 1
ATOM 2771 N N . GLN A 1 343 ? 26.080 5.162 -11.359 1.00 88.38 343 GLN A N 1
ATOM 2772 C CA . GLN A 1 343 ? 26.100 5.958 -10.126 1.00 88.38 343 GLN A CA 1
ATOM 2773 C C . GLN A 1 343 ? 25.076 7.101 -10.165 1.00 88.38 343 GLN A C 1
ATOM 2775 O O . GLN A 1 343 ? 24.389 7.340 -9.175 1.00 88.38 343 GLN A O 1
ATOM 2780 N N . GLN A 1 344 ? 24.933 7.782 -11.307 1.00 90.62 344 GLN A N 1
ATOM 2781 C CA . GLN A 1 344 ? 23.960 8.872 -11.464 1.00 90.62 344 GLN A CA 1
ATOM 2782 C C . GLN A 1 344 ? 22.520 8.353 -11.417 1.00 90.62 344 GLN A C 1
ATOM 2784 O O . GLN A 1 344 ? 21.676 8.908 -10.707 1.00 90.62 344 GLN A O 1
ATOM 2789 N N . ALA A 1 345 ? 22.246 7.265 -12.141 1.00 93.38 345 ALA A N 1
ATOM 2790 C CA . ALA A 1 345 ? 20.949 6.606 -12.125 1.00 93.38 345 ALA A CA 1
ATOM 2791 C C . ALA A 1 345 ? 20.591 6.121 -10.715 1.00 93.38 345 ALA A C 1
ATOM 2793 O O . ALA A 1 345 ? 19.490 6.372 -10.229 1.00 93.38 345 ALA A O 1
ATOM 2794 N N . ASN A 1 346 ? 21.549 5.522 -10.012 1.00 92.81 346 ASN A N 1
ATOM 2795 C CA . ASN A 1 346 ? 21.335 4.994 -8.681 1.00 92.81 346 ASN A CA 1
ATOM 2796 C C . ASN A 1 346 ? 21.093 6.090 -7.631 1.00 92.81 346 ASN A C 1
ATOM 2798 O O . ASN A 1 346 ? 20.144 6.019 -6.851 1.00 92.81 346 ASN A O 1
ATOM 2802 N N . GLN A 1 347 ? 21.869 7.176 -7.670 1.00 92.69 347 GLN A N 1
ATOM 2803 C CA . GLN A 1 347 ? 21.596 8.357 -6.844 1.00 92.69 347 GLN A CA 1
ATOM 2804 C C . GLN A 1 347 ? 20.187 8.907 -7.092 1.00 92.69 347 GLN A C 1
ATOM 2806 O O . GLN A 1 347 ? 19.509 9.338 -6.158 1.00 92.69 347 GLN A O 1
ATOM 2811 N N . LYS A 1 348 ? 19.716 8.885 -8.345 1.00 95.38 348 LYS A N 1
ATOM 2812 C CA . LYS A 1 348 ? 18.362 9.324 -8.689 1.00 95.38 348 LYS A CA 1
ATOM 2813 C C . LYS A 1 348 ? 17.290 8.381 -8.133 1.00 95.38 348 LYS A C 1
ATOM 2815 O O . LYS A 1 348 ? 16.300 8.900 -7.617 1.00 95.38 348 LYS A O 1
ATOM 2820 N N . ILE A 1 349 ? 17.494 7.059 -8.198 1.00 95.12 349 ILE A N 1
ATOM 2821 C CA . ILE A 1 349 ? 16.619 6.050 -7.572 1.00 95.12 349 ILE A CA 1
ATOM 2822 C C . ILE A 1 349 ? 16.477 6.367 -6.081 1.00 95.12 349 ILE A C 1
ATOM 2824 O O . ILE A 1 349 ? 15.379 6.675 -5.624 1.00 95.12 349 ILE A O 1
ATOM 2828 N N . PHE A 1 350 ? 17.589 6.423 -5.345 1.00 94.56 350 PHE A N 1
ATOM 2829 C CA . PHE A 1 350 ? 17.550 6.619 -3.894 1.00 94.56 350 PHE A CA 1
ATOM 2830 C C . PHE A 1 350 ? 17.094 8.008 -3.459 1.00 94.56 350 PHE A C 1
ATOM 2832 O O . PHE A 1 350 ? 16.438 8.129 -2.428 1.00 94.56 350 PHE A O 1
ATOM 2839 N N . ARG A 1 351 ? 17.340 9.061 -4.247 1.00 96.00 351 ARG A N 1
ATOM 2840 C CA . ARG A 1 351 ? 16.759 10.385 -3.975 1.00 96.00 351 ARG A CA 1
ATOM 2841 C C . ARG A 1 351 ? 15.231 10.356 -4.055 1.00 96.00 351 ARG A C 1
ATOM 2843 O O . ARG A 1 351 ? 14.571 10.999 -3.241 1.00 96.00 351 ARG A O 1
ATOM 2850 N N . ILE A 1 352 ? 14.670 9.643 -5.036 1.00 96.31 352 ILE A N 1
ATOM 2851 C CA . ILE A 1 352 ? 13.216 9.472 -5.158 1.00 96.31 352 ILE A CA 1
ATOM 2852 C C . ILE A 1 352 ? 12.706 8.628 -3.988 1.00 96.31 352 ILE A C 1
ATOM 2854 O O . ILE A 1 352 ? 11.804 9.085 -3.289 1.00 96.31 352 ILE A O 1
ATOM 2858 N N . THR A 1 353 ? 13.313 7.465 -3.726 1.00 94.94 353 THR A N 1
ATOM 2859 C CA . THR A 1 353 ? 12.928 6.576 -2.617 1.00 94.94 353 THR A CA 1
ATOM 2860 C C . THR A 1 353 ? 12.950 7.307 -1.277 1.00 94.94 353 THR A C 1
ATOM 2862 O O . THR A 1 353 ? 11.941 7.319 -0.584 1.00 94.94 353 THR A O 1
ATOM 2865 N N . HIS A 1 354 ? 14.035 8.017 -0.955 1.00 94.62 354 HIS A N 1
ATOM 2866 C CA . HIS A 1 354 ? 14.146 8.825 0.261 1.00 94.62 354 HIS A CA 1
ATOM 2867 C C . HIS A 1 354 ? 13.008 9.848 0.373 1.00 94.62 354 HIS A C 1
ATOM 2869 O O . HIS A 1 354 ? 12.402 9.998 1.430 1.00 94.62 354 HIS A O 1
ATOM 2875 N N . GLY A 1 355 ? 12.693 10.570 -0.707 1.00 95.12 355 GLY A N 1
ATOM 2876 C CA . GLY A 1 355 ? 11.592 11.536 -0.706 1.00 95.12 355 GLY A CA 1
ATOM 2877 C C . GLY A 1 355 ? 10.221 10.886 -0.487 1.00 95.12 355 GLY A C 1
ATOM 2878 O O . GLY A 1 355 ? 9.388 11.436 0.235 1.00 95.12 355 GLY A O 1
ATOM 2879 N N . ARG A 1 356 ? 9.983 9.707 -1.078 1.00 94.81 356 ARG A N 1
ATOM 2880 C CA . ARG A 1 356 ? 8.734 8.954 -0.876 1.00 94.81 356 ARG A CA 1
ATOM 2881 C C . ARG A 1 356 ? 8.637 8.381 0.533 1.00 94.81 356 ARG A C 1
ATOM 2883 O O . ARG A 1 356 ? 7.570 8.477 1.123 1.00 94.81 356 ARG A O 1
ATOM 2890 N N . PHE A 1 357 ? 9.737 7.892 1.096 1.00 94.81 357 PHE A N 1
ATOM 2891 C CA . PHE A 1 357 ? 9.800 7.379 2.465 1.00 94.81 357 PHE A CA 1
ATOM 2892 C C . PHE A 1 357 ? 9.592 8.498 3.496 1.00 94.81 357 PHE A C 1
ATOM 2894 O O . PHE A 1 357 ? 8.773 8.348 4.398 1.00 94.81 357 PHE A O 1
ATOM 2901 N N . ALA A 1 358 ? 10.196 9.674 3.304 1.00 94.81 358 ALA A N 1
ATOM 2902 C CA . ALA A 1 358 ? 9.909 10.846 4.138 1.00 94.81 358 ALA A CA 1
ATOM 2903 C C . ALA A 1 358 ? 8.424 11.235 4.140 1.00 94.81 358 ALA A C 1
ATOM 2905 O O . ALA A 1 358 ? 7.839 11.504 5.194 1.00 94.81 358 ALA A O 1
ATOM 2906 N N . SER A 1 359 ? 7.799 11.223 2.960 1.00 94.69 359 SER A N 1
ATOM 2907 C CA . SER A 1 359 ? 6.355 11.430 2.832 1.00 94.69 359 SER A CA 1
ATOM 2908 C C . SER A 1 359 ? 5.573 10.338 3.566 1.00 94.69 359 SER A C 1
ATOM 2910 O O . SER A 1 359 ? 4.736 10.671 4.401 1.00 94.69 359 SER A O 1
ATOM 2912 N N . ALA A 1 360 ? 5.884 9.061 3.330 1.00 95.00 360 ALA A N 1
ATOM 2913 C CA . ALA A 1 360 ? 5.188 7.927 3.935 1.00 95.00 360 ALA A CA 1
ATOM 2914 C C . ALA A 1 360 ? 5.217 7.997 5.464 1.00 95.00 360 ALA A C 1
ATOM 2916 O O . ALA A 1 360 ? 4.169 7.922 6.103 1.00 95.00 360 ALA A O 1
ATOM 2917 N N . GLY A 1 361 ? 6.387 8.264 6.049 1.00 95.19 361 GLY A N 1
ATOM 2918 C CA . GLY A 1 361 ? 6.532 8.438 7.490 1.00 95.19 361 GLY A CA 1
ATOM 2919 C C . GLY A 1 361 ? 5.638 9.545 8.051 1.00 95.19 361 GLY A C 1
ATOM 2920 O O . GLY A 1 361 ? 4.916 9.338 9.028 1.00 95.19 361 GLY A O 1
ATOM 2921 N N . SER A 1 362 ? 5.643 10.718 7.409 1.00 95.06 362 SER A N 1
ATOM 2922 C CA . SER A 1 362 ? 4.795 11.855 7.797 1.00 95.06 362 SER A CA 1
ATOM 2923 C C . SER A 1 362 ? 3.303 11.520 7.705 1.00 95.06 362 SER A C 1
ATOM 2925 O O . SER A 1 362 ? 2.540 11.799 8.631 1.00 95.06 362 SER A O 1
ATOM 2927 N N . ILE A 1 363 ? 2.896 10.847 6.628 1.00 95.00 363 ILE A N 1
ATOM 2928 C CA . ILE A 1 363 ? 1.514 10.426 6.402 1.00 95.00 363 ILE A CA 1
ATOM 2929 C C . ILE A 1 363 ? 1.040 9.431 7.452 1.00 95.00 363 ILE A C 1
ATOM 2931 O O . ILE A 1 363 ? -0.021 9.637 8.035 1.00 95.00 363 ILE A O 1
ATOM 2935 N N . MET A 1 364 ? 1.812 8.384 7.735 1.00 95.06 364 MET A N 1
ATOM 2936 C CA . MET A 1 364 ? 1.414 7.373 8.717 1.00 95.06 364 MET A CA 1
ATOM 2937 C C . MET A 1 364 ? 1.206 7.999 10.094 1.00 95.06 364 MET A C 1
ATOM 2939 O O . MET A 1 364 ? 0.184 7.767 10.739 1.00 95.06 364 MET A O 1
ATOM 2943 N N . ARG A 1 365 ? 2.116 8.888 10.511 1.00 95.50 365 ARG A N 1
ATOM 2944 C CA . ARG A 1 365 ? 1.963 9.665 11.747 1.00 95.50 365 ARG A CA 1
ATOM 2945 C C . ARG A 1 365 ? 0.703 10.535 11.735 1.00 95.50 365 ARG A C 1
ATOM 2947 O O . ARG A 1 365 ? -0.013 10.576 12.735 1.00 95.50 365 ARG A O 1
ATOM 2954 N N . SER A 1 366 ? 0.412 11.208 10.621 1.00 95.12 366 SER A N 1
ATOM 2955 C CA . SER A 1 366 ? -0.810 12.003 10.452 1.00 95.12 366 SER A CA 1
ATOM 2956 C C . SER A 1 366 ? -2.083 11.160 10.510 1.00 95.12 366 SER A C 1
ATOM 2958 O O . SER A 1 366 ? -3.064 11.601 11.105 1.00 95.12 366 SER A O 1
ATOM 2960 N N . VAL A 1 367 ? -2.080 9.956 9.938 1.00 96.44 367 VAL A N 1
ATOM 2961 C CA . VAL A 1 367 ? -3.243 9.059 9.936 1.00 96.44 367 VAL A CA 1
ATOM 2962 C C . VAL A 1 367 ? -3.472 8.446 11.320 1.00 96.44 367 VAL A C 1
ATOM 2964 O O . VAL A 1 367 ? -4.617 8.432 11.768 1.00 96.44 367 VAL A O 1
ATOM 2967 N N . VAL A 1 368 ? -2.418 8.064 12.062 1.00 96.69 368 VAL A N 1
ATOM 2968 C CA . VAL A 1 368 ? -2.554 7.705 13.493 1.00 96.69 368 VAL A CA 1
ATOM 2969 C C . VAL A 1 368 ? -3.169 8.862 14.266 1.00 96.69 368 VAL A C 1
ATOM 2971 O O . VAL A 1 368 ? -4.142 8.671 14.994 1.00 96.69 368 VAL A O 1
ATOM 2974 N N . LYS A 1 369 ? -2.631 10.077 14.093 1.00 95.12 369 LYS A N 1
ATOM 2975 C CA . LYS A 1 369 ? -3.153 11.261 14.776 1.00 95.12 369 LYS A CA 1
ATOM 2976 C C . LYS A 1 369 ? -4.632 11.477 14.452 1.00 95.12 369 LYS A C 1
ATOM 2978 O O . LYS A 1 369 ? -5.418 11.686 15.367 1.00 95.12 369 LYS A O 1
ATOM 2983 N N . LYS A 1 370 ? -5.011 11.403 13.173 1.00 95.25 370 LYS A N 1
ATOM 2984 C CA . LYS A 1 370 ? -6.402 11.544 12.725 1.00 95.25 370 LYS A CA 1
ATOM 2985 C C . LYS A 1 370 ? -7.297 10.474 13.349 1.00 95.25 370 LYS A C 1
ATOM 2987 O O . LYS A 1 370 ? -8.332 10.830 13.892 1.00 95.25 370 LYS A O 1
ATOM 2992 N N . SER A 1 371 ? -6.884 9.205 13.329 1.00 95.94 371 SER A N 1
ATOM 2993 C CA . SER A 1 371 ? -7.623 8.102 13.958 1.00 95.94 371 SER A CA 1
ATOM 2994 C C . SER A 1 371 ? -7.854 8.359 15.447 1.00 95.94 371 SER A C 1
ATOM 2996 O O . SER A 1 371 ? -8.964 8.220 15.944 1.00 95.94 371 SER A O 1
ATOM 2998 N N . LEU A 1 372 ? -6.813 8.769 16.175 1.00 95.62 372 LEU A N 1
ATOM 2999 C CA . LEU A 1 372 ? -6.927 9.086 17.599 1.00 95.62 372 LEU A CA 1
ATOM 3000 C C . LEU A 1 372 ? -7.813 10.309 17.851 1.00 95.62 372 LEU A C 1
ATOM 3002 O O . LEU A 1 372 ? -8.596 10.310 18.797 1.00 95.62 372 LEU A O 1
ATOM 3006 N N . ASP A 1 373 ? -7.709 11.337 17.007 1.00 93.50 373 ASP A N 1
ATOM 3007 C CA . ASP A 1 373 ? -8.547 12.527 17.098 1.00 93.50 373 ASP A CA 1
ATOM 3008 C C . ASP A 1 373 ? -10.018 12.209 16.773 1.00 93.50 373 ASP A C 1
ATOM 3010 O O . ASP A 1 373 ? -10.893 12.895 17.289 1.00 93.50 373 ASP A O 1
ATOM 3014 N N . GLU A 1 374 ? -10.314 11.251 15.891 1.00 93.31 374 GLU A N 1
ATOM 3015 C CA . GLU A 1 374 ? -11.677 10.908 15.442 1.00 93.31 374 GLU A CA 1
ATOM 3016 C C . GLU A 1 374 ? -12.362 9.826 16.276 1.00 93.31 374 GLU A C 1
ATOM 3018 O O . GLU A 1 374 ? -13.592 9.718 16.243 1.00 93.31 374 GLU A O 1
ATOM 3023 N N . ARG A 1 375 ? -11.595 9.101 17.090 1.00 92.12 375 ARG A N 1
ATOM 3024 C CA . ARG A 1 375 ? -12.103 8.083 18.005 1.00 92.12 375 ARG A CA 1
ATOM 3025 C C . ARG A 1 375 ? -13.212 8.641 18.906 1.00 92.12 375 ARG A C 1
ATOM 3027 O O . ARG A 1 375 ? -13.024 9.650 19.587 1.00 92.12 375 ARG A O 1
ATOM 3034 N N . GLY A 1 3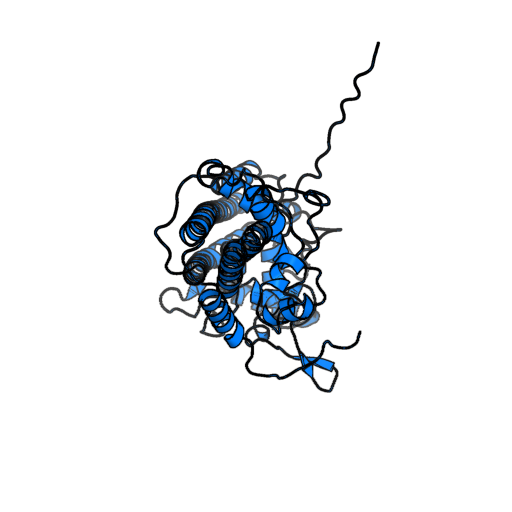76 ? -14.371 7.981 18.917 1.00 88.44 376 GLY A N 1
ATOM 3035 C CA . GLY A 1 376 ? -15.522 8.380 19.733 1.00 88.44 376 GLY A CA 1
ATOM 3036 C C . GLY A 1 376 ? -16.314 9.587 19.217 1.00 88.44 376 GLY A C 1
ATOM 3037 O O . GLY A 1 376 ? -17.212 10.061 19.913 1.00 88.44 376 GLY A O 1
ATOM 3038 N N . LYS A 1 377 ? -15.980 10.151 18.043 1.00 93.00 377 LYS A N 1
ATOM 3039 C CA . LYS A 1 377 ? -16.679 11.338 17.510 1.00 93.00 377 LYS A CA 1
ATOM 3040 C C . LYS A 1 377 ? -17.892 11.013 16.646 1.00 93.00 377 LYS A C 1
ATOM 3042 O O . LYS A 1 377 ? -18.811 11.829 16.584 1.00 93.00 377 LYS A O 1
ATOM 3047 N N . LYS A 1 378 ? -17.875 9.875 15.953 1.00 93.75 378 LYS A N 1
ATOM 3048 C CA . LYS A 1 378 ? -18.959 9.422 15.074 1.00 93.75 378 LYS A CA 1
ATOM 3049 C C . LYS A 1 378 ? -19.705 8.276 15.732 1.00 93.75 378 LYS A C 1
ATOM 3051 O O . LYS A 1 378 ? -19.099 7.457 16.411 1.00 93.75 378 LYS A O 1
ATOM 3056 N N . LYS A 1 379 ? -21.011 8.207 15.492 1.00 94.81 379 LYS A N 1
ATOM 3057 C CA . LYS A 1 379 ? -21.833 7.088 15.962 1.00 94.81 379 LYS A CA 1
ATOM 3058 C C . LYS A 1 379 ? -21.621 5.858 15.083 1.00 94.81 379 LYS A C 1
ATOM 3060 O O . LYS A 1 379 ? -21.369 5.992 13.885 1.00 94.81 379 LYS A O 1
ATOM 3065 N N . THR A 1 380 ? -21.825 4.676 15.655 1.00 94.31 380 THR A N 1
ATOM 3066 C CA . THR A 1 380 ? -21.777 3.383 14.956 1.00 94.31 380 THR A CA 1
ATOM 3067 C C . THR A 1 380 ? -22.599 3.375 13.664 1.00 94.31 380 THR A C 1
ATOM 3069 O O . THR A 1 380 ? -22.096 2.957 12.624 1.00 94.31 380 THR A O 1
ATOM 3072 N N . GLU A 1 381 ? -23.835 3.885 13.684 1.00 93.38 381 GLU A N 1
ATOM 3073 C CA . GLU A 1 381 ? -24.706 3.896 12.500 1.00 93.38 381 GLU A CA 1
ATOM 3074 C C . GLU A 1 381 ? -24.162 4.794 11.382 1.00 93.38 381 GLU A C 1
ATOM 3076 O O . GLU A 1 381 ? -24.287 4.462 10.205 1.00 93.38 381 GLU A O 1
ATOM 3081 N N . GLU A 1 382 ? -23.526 5.912 11.743 1.00 95.19 382 GLU A N 1
ATOM 3082 C CA . GLU A 1 382 ? -22.905 6.828 10.783 1.00 95.19 382 GLU A CA 1
ATOM 3083 C C . GLU A 1 382 ? -21.696 6.173 10.100 1.00 95.19 382 GLU A C 1
ATOM 3085 O O . GLU A 1 382 ? -21.544 6.269 8.882 1.00 95.19 382 GLU A O 1
ATOM 3090 N N . LEU A 1 383 ? -20.857 5.473 10.871 1.00 95.38 383 LEU A N 1
ATOM 3091 C CA . LEU A 1 383 ? -19.688 4.753 10.357 1.00 95.38 383 LEU A CA 1
ATOM 3092 C C . LEU A 1 383 ? -20.095 3.609 9.422 1.00 95.38 383 LEU A C 1
ATOM 3094 O O . LEU A 1 383 ? -19.527 3.468 8.341 1.00 95.38 383 LEU A O 1
ATOM 3098 N N . ILE A 1 384 ? -21.120 2.838 9.794 1.00 93.62 384 ILE A N 1
ATOM 3099 C CA . ILE A 1 384 ? -21.668 1.769 8.946 1.00 93.62 384 ILE A CA 1
ATOM 3100 C C . ILE A 1 384 ? -22.253 2.348 7.656 1.00 93.62 384 ILE A C 1
ATOM 3102 O O . ILE A 1 384 ? -22.004 1.813 6.580 1.00 93.62 384 ILE A O 1
ATOM 3106 N N . GLN A 1 385 ? -22.986 3.463 7.732 1.00 93.31 385 GLN A N 1
ATOM 3107 C CA . GLN A 1 385 ? -23.517 4.122 6.540 1.00 93.31 385 GLN A CA 1
ATOM 3108 C C . GLN A 1 385 ? -22.395 4.592 5.601 1.00 93.31 385 GLN A C 1
ATOM 3110 O O . GLN A 1 385 ? -22.508 4.422 4.389 1.00 93.31 385 GLN A O 1
ATOM 3115 N N . GLN A 1 386 ? -21.313 5.159 6.139 1.00 93.88 386 GLN A N 1
ATOM 3116 C CA . GLN A 1 386 ? -20.153 5.583 5.346 1.00 93.88 386 GLN A CA 1
ATOM 3117 C C . GLN A 1 386 ? -19.438 4.391 4.700 1.00 93.88 386 GLN A C 1
ATOM 3119 O O . GLN A 1 386 ? -19.101 4.454 3.519 1.00 93.88 386 GLN A O 1
ATOM 3124 N N . LEU A 1 387 ? -19.262 3.289 5.436 1.00 94.75 387 LEU A N 1
ATOM 3125 C CA . LEU A 1 387 ? -18.712 2.045 4.894 1.00 94.75 387 LEU A CA 1
ATOM 3126 C C . LEU A 1 387 ? -19.589 1.493 3.770 1.00 94.75 387 LEU A C 1
ATOM 3128 O O . LEU A 1 387 ? -19.074 1.221 2.691 1.00 94.75 387 LEU A O 1
ATOM 3132 N N . ASN A 1 388 ? -20.907 1.422 3.964 1.00 92.62 388 ASN A N 1
ATOM 3133 C CA . ASN A 1 388 ? -21.830 0.975 2.921 1.00 92.62 388 ASN A CA 1
ATOM 3134 C C . ASN A 1 388 ? -21.774 1.878 1.687 1.00 92.62 388 ASN A C 1
ATOM 3136 O O . ASN A 1 388 ? -21.728 1.365 0.584 1.00 92.62 388 ASN A O 1
ATOM 3140 N N . GLN A 1 389 ? -21.679 3.203 1.829 1.00 92.44 389 GLN A N 1
ATOM 3141 C CA . GLN A 1 389 ? -21.529 4.099 0.671 1.00 92.44 389 GLN A CA 1
ATOM 3142 C C . GLN A 1 389 ? -20.235 3.852 -0.112 1.00 92.44 389 GLN A C 1
ATOM 3144 O O . GLN A 1 389 ? -20.220 3.962 -1.340 1.00 92.44 389 GLN A O 1
ATOM 3149 N N . LEU A 1 390 ? -19.145 3.523 0.585 1.00 92.06 390 LEU A N 1
ATOM 3150 C CA . LEU A 1 390 ? -17.895 3.134 -0.058 1.00 92.06 390 LEU A CA 1
ATOM 3151 C C . LEU A 1 390 ? -18.060 1.771 -0.751 1.00 92.06 390 LEU A C 1
ATOM 3153 O O . LEU A 1 390 ? -17.673 1.629 -1.907 1.00 92.06 390 LEU A O 1
ATOM 3157 N N . LEU A 1 391 ? -18.680 0.789 -0.102 1.00 88.56 391 LEU A N 1
ATOM 3158 C CA . LEU A 1 391 ? -18.797 -0.588 -0.596 1.00 88.56 391 LEU A CA 1
ATOM 3159 C C . LEU A 1 391 ? -19.882 -0.768 -1.684 1.00 88.56 391 LEU A C 1
ATOM 3161 O O . LEU A 1 391 ? -19.679 -1.524 -2.626 1.00 88.56 391 LEU A O 1
ATOM 3165 N N . GLU A 1 392 ? -20.993 -0.026 -1.645 1.00 72.75 392 GLU A N 1
ATOM 3166 C CA . GLU A 1 392 ? -22.103 -0.083 -2.621 1.00 72.75 392 GLU A CA 1
ATOM 3167 C C . GLU A 1 392 ? -21.680 0.360 -4.029 1.00 72.75 392 GLU A C 1
ATOM 3169 O O . GLU A 1 392 ? -22.246 -0.087 -5.026 1.00 72.75 392 GLU A O 1
ATOM 3174 N N . TYR A 1 393 ? -20.620 1.168 -4.144 1.00 52.25 393 TYR A N 1
ATOM 3175 C CA . TYR A 1 393 ? -20.007 1.477 -5.441 1.00 52.25 393 TYR A CA 1
ATOM 3176 C C . TYR A 1 393 ? -19.400 0.243 -6.141 1.00 52.25 393 TYR A C 1
ATOM 3178 O O . TYR A 1 393 ? -19.002 0.344 -7.301 1.00 52.25 393 TYR A O 1
ATOM 3186 N N . GLU A 1 394 ? -19.318 -0.904 -5.458 1.00 51.34 394 GLU A N 1
ATOM 3187 C CA . GLU A 1 394 ? -18.787 -2.173 -5.976 1.00 51.34 394 GLU A CA 1
ATOM 3188 C C . GLU A 1 394 ? -19.879 -3.180 -6.356 1.00 51.34 394 GLU A C 1
ATOM 3190 O O . GLU A 1 394 ? -19.599 -4.144 -7.061 1.00 51.34 394 GLU A O 1
ATOM 3195 N N . THR A 1 395 ? -21.125 -2.959 -5.931 1.00 41.62 395 THR A N 1
ATOM 3196 C CA . THR A 1 395 ? -22.222 -3.938 -6.017 1.00 41.62 395 THR A CA 1
ATOM 3197 C C . THR A 1 395 ? -23.399 -3.397 -6.825 1.00 41.62 395 THR A C 1
ATOM 3199 O O . THR A 1 395 ? -24.546 -3.369 -6.388 1.00 41.62 395 THR A O 1
ATOM 3202 N N . ILE A 1 396 ? -23.149 -3.023 -8.081 1.00 33.50 396 ILE A N 1
ATOM 3203 C CA . ILE A 1 396 ? -24.221 -3.104 -9.078 1.00 33.50 396 ILE A CA 1
ATOM 3204 C C . ILE A 1 396 ? -24.245 -4.563 -9.546 1.00 33.50 396 ILE A C 1
ATOM 3206 O O . ILE A 1 396 ? -23.480 -4.911 -10.438 1.00 33.50 396 ILE A O 1
ATOM 3210 N N . LEU A 1 397 ? -25.149 -5.349 -8.931 1.00 33.28 397 LEU A N 1
ATOM 3211 C CA . LEU A 1 397 ? -25.563 -6.746 -9.209 1.00 33.28 397 LEU A CA 1
ATOM 3212 C C . LEU A 1 397 ? -25.008 -7.821 -8.242 1.00 33.28 397 LEU A C 1
ATOM 3214 O O . LEU A 1 397 ? -23.923 -8.341 -8.457 1.00 33.28 397 LEU A O 1
ATOM 3218 N N . LEU A 1 398 ? -25.788 -8.214 -7.218 1.00 37.72 398 LEU A N 1
ATOM 3219 C CA . LEU A 1 398 ? -26.568 -9.475 -7.175 1.00 37.72 398 LEU A CA 1
ATOM 3220 C C . LEU A 1 398 ? -26.976 -9.882 -5.747 1.00 37.72 398 LEU A C 1
ATOM 3222 O O . LEU A 1 398 ? -26.139 -10.049 -4.861 1.00 37.72 398 LEU A O 1
ATOM 3226 N N . ASP A 1 399 ? -28.274 -10.159 -5.601 1.00 36.53 399 ASP A N 1
ATOM 3227 C CA . ASP A 1 399 ? -28.833 -11.094 -4.627 1.00 36.53 399 ASP A CA 1
ATOM 3228 C C . ASP A 1 399 ? -28.140 -12.460 -4.786 1.00 36.53 399 ASP A C 1
ATOM 3230 O O . ASP A 1 399 ? -28.406 -13.196 -5.737 1.00 36.53 399 ASP A O 1
ATOM 3234 N N . SER A 1 400 ? -27.240 -12.821 -3.875 1.00 39.66 400 SER A N 1
ATOM 3235 C CA . SER A 1 400 ? -26.824 -14.216 -3.709 1.00 39.66 400 SER A CA 1
ATOM 3236 C C . SER A 1 400 ? -26.838 -14.572 -2.230 1.00 39.66 400 SER A C 1
ATOM 3238 O O . SER A 1 400 ? -25.852 -14.487 -1.505 1.00 39.66 400 SER A O 1
ATOM 3240 N N . GLU A 1 401 ? -28.023 -14.958 -1.767 1.00 44.00 401 GLU A N 1
ATOM 3241 C CA . GLU A 1 401 ? -28.185 -15.688 -0.518 1.00 44.00 401 GLU A CA 1
ATOM 3242 C C . GLU A 1 401 ? -27.614 -17.098 -0.718 1.00 44.00 401 GLU A C 1
ATOM 3244 O O . GLU A 1 401 ? -28.334 -17.977 -1.189 1.00 44.00 401 GLU A O 1
ATOM 3249 N N . SER A 1 402 ? -26.316 -17.304 -0.456 1.00 45.88 402 SER A N 1
ATOM 3250 C CA . SER A 1 402 ? -25.699 -18.531 0.105 1.00 45.88 402 SER A CA 1
ATOM 3251 C C . SER A 1 402 ? -24.193 -18.607 -0.200 1.00 45.88 402 SER A C 1
ATOM 3253 O O . SER A 1 402 ? -23.785 -18.272 -1.314 1.00 45.88 402 SER A O 1
ATOM 3255 N N . PRO A 1 403 ? -23.362 -19.134 0.723 1.00 39.47 403 PRO A N 1
ATOM 3256 C CA . PRO A 1 403 ? -21.979 -19.487 0.414 1.00 39.47 403 PRO A CA 1
ATOM 3257 C C . PRO A 1 403 ? -21.930 -20.542 -0.707 1.00 39.47 403 PRO A C 1
ATOM 3259 O O . PRO A 1 403 ? -22.753 -21.465 -0.702 1.00 39.47 403 PRO A O 1
ATOM 3262 N N . PRO A 1 404 ? -20.982 -20.457 -1.661 1.00 40.41 404 PRO A N 1
ATOM 3263 C CA . PRO A 1 404 ? -20.777 -21.533 -2.620 1.00 40.41 404 PRO A CA 1
ATOM 3264 C C . PRO A 1 404 ? -20.407 -22.801 -1.843 1.00 40.41 404 PRO A C 1
ATOM 3266 O O . PRO A 1 404 ? -19.479 -22.799 -1.033 1.00 40.41 404 PRO A O 1
ATOM 3269 N N . HIS A 1 405 ? -21.181 -23.870 -2.038 1.00 37.59 405 HIS A N 1
ATOM 3270 C CA . HIS A 1 405 ? -20.858 -25.178 -1.482 1.00 37.59 405 HIS A CA 1
ATOM 3271 C C . HIS A 1 405 ? -19.443 -25.585 -1.924 1.00 37.59 405 HIS A C 1
ATOM 3273 O O . HIS A 1 405 ? -19.123 -25.481 -3.109 1.00 37.59 405 HIS A O 1
ATOM 3279 N N . GLN A 1 406 ? -18.636 -25.990 -0.935 1.00 32.97 406 GLN A N 1
ATOM 3280 C CA . GLN A 1 406 ? -17.261 -26.491 -1.058 1.00 32.97 406 GLN A CA 1
ATOM 3281 C C . GLN A 1 406 ? -17.084 -27.546 -2.149 1.00 32.97 406 GLN A C 1
ATOM 3283 O O . GLN A 1 406 ? -17.995 -28.397 -2.301 1.00 32.97 406 GLN A O 1
#

pLDDT: mean 85.8, std 17.02, range [23.34, 98.62]

Radius of gyration: 21.84 Å; Cα contacts (8 Å, |Δi|>4): 652; chains: 1; bounding box: 63×46×68 Å

Mean predicted aligned error: 7.28 Å

Solvent-accessible surface area (backbone atoms only — not comparable to full-atom values): 21579 Å² total; per-residue (Å²): 138,82,81,81,77,80,80,75,80,76,69,81,76,78,60,31,21,83,44,75,54,26,42,25,49,51,38,39,43,16,39,60,76,42,26,78,84,69,48,28,74,54,68,40,61,61,69,62,63,69,69,54,24,72,74,46,62,91,82,35,57,46,70,52,44,38,24,52,64,72,71,34,37,56,89,50,70,86,74,68,64,57,81,94,54,58,91,51,63,56,46,28,45,50,56,34,32,8,65,36,15,34,54,63,76,76,48,31,49,23,51,70,47,42,63,47,100,85,68,47,82,39,73,56,44,94,44,37,73,80,47,65,44,60,60,54,83,58,24,23,42,25,51,45,23,30,29,60,39,49,35,90,92,45,48,66,39,24,34,54,84,64,68,46,64,43,45,36,9,29,57,47,21,28,49,26,40,49,50,10,48,43,26,44,61,72,70,34,57,43,55,14,34,35,29,39,6,39,14,44,31,28,48,54,37,18,42,34,25,77,29,7,39,42,62,26,70,68,53,51,51,51,34,54,52,38,22,75,75,53,14,71,83,75,48,36,70,70,42,31,42,51,49,40,52,50,23,53,44,41,43,48,29,40,48,67,18,42,76,67,63,99,52,38,72,53,40,51,51,22,54,58,30,15,40,57,86,63,63,65,75,92,69,92,46,60,31,61,51,30,49,52,40,18,53,52,16,11,66,46,20,58,63,42,53,52,20,53,59,55,23,32,37,71,58,54,65,47,94,57,83,65,42,70,56,82,89,75,47,58,64,50,78,80,39,50,42,96,50,84,59,20,60,59,19,46,54,51,43,44,54,51,49,22,54,35,28,33,49,49,12,24,50,53,44,32,52,52,51,48,51,63,71,46,55,80,72,66,54,68,69,58,44,52,50,52,46,46,62,63,45,53,78,59,58,88,79,78,96,69,97,68,81,82,81,130

Secondary structure (DSSP, 8-state):
-----------------TTHHHHHHHHHHHHGGGTTTTTTTS-EE---HHHHHTTSPTT--SHHHHHHHTTS-TTS-TTPPPGGGTT-SEE-HHHHHHHGGGGGGTTTTS--EEE-TTS-EEESSTTGGGSS-SSSGGGGHHHH--BPPP-TTSHHHH-SSSSS-B--HHHHHHHHHHHHHHHHHTT-HHHHHHHHHHHHHHHHHHHSHHHH----HHHHHHHHHHIIIIIHHHTHHHHHHHHHHHHHHHHHHHHHH-SSSTTHHHHHHHHHTT--S--PSPPS-HHHHHHHHHHHHHHHHHHHHHHHHHHB-GGGGTTPPPP-SSSSPPPGGGGB--STHHHHHHHHHHHHHHHHHHHHHHHHHHHHHHHHHHTTTS-HHHHHHHHHHHHHTT-SS----SPPP-

Nearest PDB structures (foldseek):
  1olp-assembly3_C  TM=5.773E-01  e=4.618E-03  Clostridium sardiniense
  1ca1-assembly1_A  TM=5.589E-01  e=4.212E-03  Clostridium perfringens
  1olp-assembly4_D  TM=5.467E-01  e=1.753E-02  Clostridium sardiniense
  2wxt-assembly1_A  TM=4.594E-01  e=4.012E-02  Clostridium perfringens
  2wy6-assembly1_A  TM=4.648E-01  e=5.536E-02  Clostridium perfringens

Foldseek 3Di:
DDDDDPPPPPDPPQFFFLAQRPLLLLLLQLCVQCCVVLVQADKDFDDACLLVLCVDDPQCNDQQSVLVLLLWDSVDDLRDDDPVCPPPRIDGLSNLLRNLLNVLQSCRLFLSFDADPVRDTDRLFPQQVVQPDNHDSSSSLLQQAKEAAQDPVCNQLRPDPDNHIGGCLLLQLQLLQLQLLLCLLSVNNSSNSSSNSPSLNSLSSLLALLRLTDQGPVLVVLLVVQCVVPVVPPPHSVGLSSQLSQLLSLLLRSVLGRCDDPPVVLSVLLSNLLHDDAADDDDPGSSVVSVVSSVVSSSCNVVLSVLSCQQFDCCSSHPDHQANDPPPHDRSNVGGDPDPSNVVSVVSSSVSSSVSSNVSSNHSNNSSVVSVVCRPVDDSVRSVVVSCVSSVSSDPDDDDPDDPDD

Sequence (406 aa):
MTKFLLILLLFPFSLFAWNGSDHQLIGKHALEPVKSNFQLGIPVQVTPLSALLKKLPAGIGDIWHFSNWLGIDPGIDIEEPVPELMGKETVTPIEVLSLYAIDPDDGRDQNLFDRDEKGKPIARYADQKWFGALEGPNSQAFRHIEKPPFSFRKPRSTFGFPFRAVGEASKRAEIWFQLSQLAFELGEDYWGWRFLANSFHYLQDLHNPYHAGQITPEMAFKGFRAWFEWGRQQEGFVGTFAHLISNSHRFFESYVANPRGHDEGLKQQALLALEGRDFQSPLSSVQKLAEEIRDQSNNFFPSLLDAVTEATDPRLLGPITYNSDDPGADNPEQFLRKRDSFQQANQKIFRITHGRFASAGSIMRSVVKKSLDERGKKKTEELIQQLNQLLEYETILLDSESPPHQ